Protein AF-0000000078282974 (afdb_homodimer)

Sequence (682 aa):
MKVGLIGCGGMGTTHNLSLKALSSKMDVEVTALADCRPEFLEKAAEQWPNARLYKRGMELLEAETLDSVHICLPSYLHTEHAVAAMDRGINVFVEKPVCLKEEEAQKLLDAKTRNKVQVMVGQVVRSFDEYRYLKDCYDTGRYGELKSITMQRVSGDAAWGFEDWFHKEDKSGSVVLDLHVHDLDFLRYMLGEPDSFDVRATAFETGMINQIFTTYEFGKVFAVTEGIWDISSALPFEASFHACFEEASIVFRGREEKPLAVYKNDGTIEYPQLEREYNVKDDSAGINVSNLGPYYTEIKYFIECLRDGREVEVAPLEEGIKSVRQGIEEWRRAKEYVKRKMKVGLIGCGGMGTTHNLSLKALSSKMDVEVTALADCRPEFLEKAAEQWPNARLYKRGMELLEAETLDSVHICLPSYLHTEHAVAAMDRGINVFVEKPVCLKEEEAQKLLDAKTRNKVQVMVGQVVRSFDEYRYLKDCYDTGRYGELKSITMQRVSGDAAWGFEDWFHKEDKSGSVVLDLHVHDLDFLRYMLGEPDSFDVRATAFETGMINQIFTTYEFGKVFAVTEGIWDISSALPFEASFHACFEEASIVFRGREEKPLAVYKNDGTIEYPQLEREYNVKDDSAGINVSNLGPYYTEIKYFIECLRDGREVEVAPLEEGIKSVRQGIEEWRRAKEYVKRK

Nearest PDB structures (foldseek):
  3ezy-assembly1_B  TM=8.321E-01  e=3.748E-23  Thermotoga maritima
  2glx-assembly6_F  TM=8.391E-01  e=1.193E-22  Ensifer adhaerens
  5uib-assembly1_A  TM=8.189E-01  e=5.006E-23  Rhizobium rhizogenes K84
  5yaq-assembly1_D  TM=8.567E-01  e=9.040E-22  Paracoccus laeviglucosivorans
  4koa-assembly1_A-2  TM=8.274E-01  e=9.040E-22  Sinorhizobium meliloti 1021

pLDDT: mean 95.14, std 7.34, range [58.19, 98.94]

InterPro domains:
  IPR000683 Gfo/Idh/MocA-like oxidoreductase, N-terminal [PF01408] (1-122)
  IPR036291 NAD(P)-binding domain superfamily [SSF51735] (2-151)
  IPR051450 Gfo/Idh/MocA Oxidoreductases [PTHR43377] (1-325)
  IPR055170 GFO/IDH/MocA-like oxidoreductase domain [PF22725] (131-226)

Solvent-accessible surface area (backbone atoms only — not comparable to full-atom values): 34611 Å² total; per-residue (Å²): 83,39,29,32,39,25,28,33,50,42,64,14,37,51,52,51,54,31,50,55,61,42,34,76,77,39,77,45,43,60,47,31,40,13,19,78,48,59,72,38,34,54,58,57,36,69,81,29,82,82,33,48,80,32,57,39,50,68,58,45,59,71,72,53,89,48,57,26,36,38,42,37,56,63,38,67,50,35,44,66,54,50,37,55,34,23,73,70,58,21,23,36,40,32,39,61,37,54,45,83,46,71,72,45,43,52,51,45,52,50,33,41,64,74,44,72,45,56,42,36,34,50,59,48,60,72,38,28,64,70,49,41,49,51,44,50,35,58,76,68,39,72,39,46,59,68,47,35,35,39,37,39,39,41,28,20,34,70,80,79,40,75,92,46,39,46,81,34,49,90,37,32,43,29,34,41,38,61,53,30,36,56,59,54,36,48,47,36,73,68,68,42,76,65,78,44,71,49,68,48,41,47,54,44,95,88,60,49,49,22,29,42,37,38,42,35,32,41,86,64,23,40,38,37,39,37,19,31,37,35,75,11,52,58,42,66,72,40,46,36,34,44,35,37,33,71,44,27,31,43,38,37,37,63,81,47,94,76,30,48,38,34,28,24,47,87,43,49,77,42,66,76,83,72,83,68,91,44,86,45,78,48,68,83,38,74,50,103,48,60,58,47,24,27,55,34,50,48,51,49,50,52,52,49,22,62,74,68,70,45,76,65,76,80,42,19,49,70,58,44,43,51,38,43,54,53,34,49,54,51,44,53,50,25,53,53,48,47,70,73,86,81,39,28,33,39,24,26,32,49,44,63,15,37,51,50,50,54,32,50,55,59,42,34,77,79,40,76,46,43,60,47,32,40,14,21,78,50,60,72,36,36,53,58,57,36,69,82,29,84,80,32,46,80,32,58,37,51,68,57,44,60,72,73,53,90,46,58,27,36,37,41,38,57,63,38,67,51,35,43,65,53,51,36,57,34,23,74,70,58,21,22,36,38,33,39,61,38,53,44,84,44,72,70,46,42,52,52,45,53,52,34,39,64,76,44,71,47,55,43,35,33,49,57,48,63,72,38,28,63,70,49,42,50,51,45,49,37,60,76,69,39,73,39,47,59,66,48,37,33,38,38,39,38,41,28,20,35,71,80,78,41,74,90,46,40,46,80,33,47,90,37,31,42,28,32,41,40,60,52,31,35,55,59,54,36,48,46,34,74,68,67,41,75,65,78,45,72,50,69,47,42,45,54,44,96,87,62,49,49,24,31,41,36,39,42,36,32,41,87,64,23,40,35,38,38,37,18,31,37,35,75,12,52,58,40,65,70,41,46,37,34,45,36,36,32,72,44,28,32,43,38,36,38,63,81,46,92,74,29,49,37,34,30,24,47,86,43,49,76,42,65,75,83,71,84,68,93,42,86,46,79,48,67,84,39,74,51,103,47,57,60,46,24,26,54,34,47,48,51,49,50,52,52,49,23,63,75,69,71,44,77,64,76,83,43,19,49,70,57,43,43,54,37,43,54,52,35,50,53,52,44,51,51,25,52,53,48,47,70,74,86

Secondary structure (DSSP, 8-state):
-EEEEE--SHHHHHHHHHHHHHHTTSS-EEEEEE-SSHHHHHHHHTT-TT-EEESSHHHHHHH---SEEEE-S-GGGHHHHHHHHHHTT-EEEEESSS-SSHHHHHHHHHHHHHHT--EEEE-GGGG-HHHHHHHHHHHHTTTS-EEEEEEEEEE---TTSGGGGGG-HHHH-HHIIIIIHHHHHHHHHHH-S-SEEEEEEEE-TTS-EEEEEEEEEETTEEEEEEEEE-S-TTSPPEEEEEEEESSEEEEEETTSSS-EEEEETTS-EE------S---B--TT-SS--BSHHHHHHHHHHHHHHHHT----SSBHHHHHHHHHHHHHHHHHHHHHHHH-/-EEEEE--SHHHHHHHHHHHHHHTTSS-EEEEEE-SSHHHHHHHHTT-TT-EEESSHHHHHHH---SEEEE-S-GGGHHHHHHHHHHTT-EEEEESSS-SSHHHHHHHHHHHHHHT--EEEE-GGGG-HHHHHHHHHHHHTTTS-EEEEEEEEEE---TTSGGGGGG-HHHH-HHIIIIIHHHHHHHHHHH-S-SEEEEEEEE-TTS-EEEEEEEEEETTEEEEEEEEE-S-TTSPPEEEEEEEESSEEEEEETTSSS-EEEEETTS-EE------S---B--TT-SS--BSHHHHHHHHHHHHHHHHT----SSBHHHHHHHHHHHHHHHHHHHHHHHH-

Organism: NCBI:txid1796616

Radius of gyration: 28.91 Å; Cα contacts (8 Å, |Δi|>4): 1497; chains: 2; bounding box: 47×92×65 Å

Structure (mmCIF, N/CA/C/O backbone):
data_AF-0000000078282974-model_v1
#
loop_
_entity.id
_entity.type
_entity.pdbx_description
1 polymer Oxidoreductase
#
loop_
_atom_site.group_PDB
_atom_site.id
_atom_site.type_symbol
_atom_site.label_atom_id
_atom_site.label_alt_id
_atom_site.label_comp_id
_atom_site.label_asym_id
_atom_site.label_entity_id
_atom_site.label_seq_id
_atom_site.pdbx_PDB_ins_code
_atom_site.Cartn_x
_atom_site.Cartn_y
_atom_site.Cartn_z
_atom_site.occupancy
_atom_site.B_iso_or_equiv
_atom_site.auth_seq_id
_atom_site.auth_comp_id
_atom_site.auth_asym_id
_atom_site.auth_atom_id
_atom_site.pdbx_PDB_model_num
ATOM 1 N N . MET A 1 1 ? 5.711 -33.938 -28.156 1 97.38 1 MET A N 1
ATOM 2 C CA . MET A 1 1 ? 5.309 -34.125 -26.766 1 97.38 1 MET A CA 1
ATOM 3 C C . MET A 1 1 ? 3.791 -34.156 -26.641 1 97.38 1 MET A C 1
ATOM 5 O O . MET A 1 1 ? 3.109 -33.25 -27.125 1 97.38 1 MET A O 1
ATOM 9 N N . LYS A 1 2 ? 3.291 -35.188 -26.078 1 98.5 2 LYS A N 1
ATOM 10 C CA . LYS A 1 2 ? 1.855 -35.344 -25.859 1 98.5 2 LYS A CA 1
ATOM 11 C C . LYS A 1 2 ? 1.451 -34.812 -24.484 1 98.5 2 LYS A C 1
ATOM 13 O O . LYS A 1 2 ? 1.937 -35.281 -23.469 1 98.5 2 LYS A O 1
ATOM 18 N N . VAL A 1 3 ? 0.55 -33.844 -24.516 1 98.75 3 VAL A N 1
ATOM 19 C CA . VAL A 1 3 ? 0.163 -33.188 -23.281 1 98.75 3 VAL A CA 1
ATOM 20 C C . VAL A 1 3 ? -1.314 -33.438 -22.984 1 98.75 3 VAL A C 1
ATOM 22 O O . VAL A 1 3 ? -2.145 -33.406 -23.891 1 98.75 3 VAL A O 1
ATOM 25 N N . GLY A 1 4 ? -1.625 -33.781 -21.75 1 98.88 4 GLY A N 1
ATOM 26 C CA . GLY A 1 4 ? -2.992 -33.719 -21.266 1 98.88 4 GLY A CA 1
ATOM 27 C C . GLY A 1 4 ? -3.309 -32.438 -20.516 1 98.88 4 GLY A C 1
ATOM 28 O O . GLY A 1 4 ? -2.457 -31.922 -19.797 1 98.88 4 GLY A O 1
ATOM 29 N N . LEU A 1 5 ? -4.516 -31.969 -20.672 1 98.88 5 LEU A N 1
ATOM 30 C CA . LEU A 1 5 ? -4.996 -30.812 -19.938 1 98.88 5 LEU A CA 1
ATOM 31 C C . LEU A 1 5 ? -6.234 -31.156 -19.109 1 98.88 5 LEU A C 1
ATOM 33 O O . LEU A 1 5 ? -7.27 -31.531 -19.672 1 98.88 5 LEU A O 1
ATOM 37 N N . ILE A 1 6 ? -6.066 -31.062 -17.797 1 98.88 6 ILE A N 1
ATOM 38 C CA . ILE A 1 6 ? -7.16 -31.359 -16.891 1 98.88 6 ILE A CA 1
ATOM 39 C C . ILE A 1 6 ? -7.688 -30.078 -16.266 1 98.88 6 ILE A C 1
ATOM 41 O O . ILE A 1 6 ? -6.973 -29.391 -15.523 1 98.88 6 ILE A O 1
ATOM 45 N N . GLY A 1 7 ? -9 -29.797 -16.406 1 98.12 7 GLY A N 1
ATOM 46 C CA . GLY A 1 7 ? -9.578 -28.5 -16.078 1 98.12 7 GLY A CA 1
ATOM 47 C C . GLY A 1 7 ? -9.492 -27.5 -17.203 1 98.12 7 GLY A C 1
ATOM 48 O O . GLY A 1 7 ? -8.398 -27.062 -17.578 1 98.12 7 GLY A O 1
ATOM 49 N N . CYS A 1 8 ? -10.641 -27.172 -17.766 1 96.69 8 CYS A N 1
ATOM 50 C CA . CYS A 1 8 ? -10.664 -26.281 -18.938 1 96.69 8 CYS A CA 1
ATOM 51 C C . CYS A 1 8 ? -11.352 -24.969 -18.609 1 96.69 8 CYS A C 1
ATOM 53 O O . CYS A 1 8 ? -11.812 -24.266 -19.516 1 96.69 8 CYS A O 1
ATOM 55 N N . GLY A 1 9 ? -11.477 -24.703 -17.328 1 92.94 9 GLY A N 1
ATOM 56 C CA . GLY A 1 9 ? -12.07 -23.438 -16.906 1 92.94 9 GLY A CA 1
ATOM 57 C C . GLY A 1 9 ? -11.148 -22.25 -17.094 1 92.94 9 GLY A C 1
ATOM 58 O O . GLY A 1 9 ? -10.484 -22.125 -18.125 1 92.94 9 GLY A O 1
ATOM 59 N N . GLY A 1 10 ? -11.156 -21.266 -16.125 1 88.5 10 GLY A N 1
ATOM 60 C CA . GLY A 1 10 ? -10.375 -20.047 -16.234 1 88.5 10 GLY A CA 1
ATOM 61 C C . GLY A 1 10 ? -8.898 -20.297 -16.5 1 88.5 10 GLY A C 1
ATOM 62 O O . GLY A 1 10 ? -8.414 -20.016 -17.594 1 88.5 10 GLY A O 1
ATOM 63 N N . MET A 1 11 ? -8.25 -20.906 -15.531 1 92.69 11 MET A N 1
ATOM 64 C CA . MET A 1 11 ? -6.828 -21.172 -15.695 1 92.69 11 MET A CA 1
ATOM 65 C C . MET A 1 11 ? -6.594 -22.203 -16.797 1 92.69 11 MET A C 1
ATOM 67 O O . MET A 1 11 ? -5.586 -22.156 -17.5 1 92.69 11 MET A O 1
ATOM 71 N N . GLY A 1 12 ? -7.543 -23.109 -16.922 1 96.06 12 GLY A N 1
ATOM 72 C CA . GLY A 1 12 ? -7.453 -24.078 -18 1 96.06 12 GLY A CA 1
ATOM 73 C C . GLY A 1 12 ? -7.426 -23.438 -19.375 1 96.06 12 GLY A C 1
ATOM 74 O O . GLY A 1 12 ? -6.684 -23.875 -20.266 1 96.06 12 GLY A O 1
ATOM 75 N N . THR A 1 13 ? -8.242 -22.453 -19.547 1 94.25 13 THR A N 1
ATOM 76 C CA . THR A 1 13 ? -8.273 -21.719 -20.812 1 94.25 13 THR A CA 1
ATOM 77 C C . THR A 1 13 ? -6.934 -21.031 -21.062 1 94.25 13 THR A C 1
ATOM 79 O O . THR A 1 13 ? -6.422 -21.078 -22.188 1 94.25 13 THR A O 1
ATOM 82 N N . THR A 1 14 ? -6.387 -20.484 -20.016 1 94.19 14 THR A N 1
ATOM 83 C CA . THR A 1 14 ? -5.09 -19.828 -20.125 1 94.19 14 THR A CA 1
ATOM 84 C C . THR A 1 14 ? -4.008 -20.812 -20.547 1 94.19 14 THR A C 1
ATOM 86 O O . THR A 1 14 ? -3.217 -20.531 -21.453 1 94.19 14 THR A O 1
ATOM 89 N N . HIS A 1 15 ? -3.982 -21.953 -19.953 1 97.38 15 HIS A N 1
ATOM 90 C CA . HIS A 1 15 ? -3.029 -23 -20.312 1 97.38 15 HIS A CA 1
ATOM 91 C C . HIS A 1 15 ? -3.258 -23.484 -21.734 1 97.38 15 HIS A C 1
ATOM 93 O O . HIS A 1 15 ? -2.305 -23.625 -22.5 1 97.38 15 HIS A O 1
ATOM 99 N N . ASN A 1 16 ? -4.516 -23.641 -22.094 1 96.94 16 ASN A N 1
ATOM 100 C CA . ASN A 1 16 ? -4.891 -24.156 -23.406 1 96.94 16 ASN A CA 1
ATOM 101 C C . ASN A 1 16 ? -4.406 -23.234 -24.531 1 96.94 16 ASN A C 1
ATOM 103 O O . ASN A 1 16 ? -3.793 -23.688 -25.484 1 96.94 16 ASN A O 1
ATOM 107 N N . LEU A 1 17 ? -4.637 -21.969 -24.344 1 94.56 17 LEU A N 1
ATOM 108 C CA . LEU A 1 17 ? -4.25 -20.984 -25.344 1 94.56 17 LEU A CA 1
ATOM 109 C C . LEU A 1 17 ? -2.73 -20.875 -25.438 1 94.56 17 LEU A C 1
ATOM 111 O O . LEU A 1 17 ? -2.182 -20.719 -26.531 1 94.56 17 LEU A O 1
ATOM 115 N N . SER A 1 18 ? -2.074 -20.938 -24.312 1 96 18 SER A N 1
ATOM 116 C C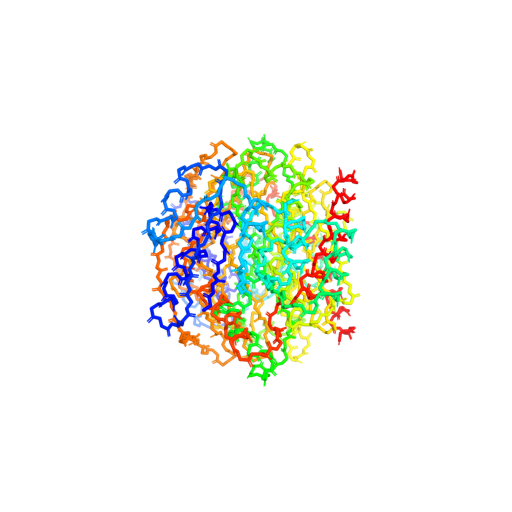A . SER A 1 18 ? -0.617 -20.891 -24.297 1 96 18 SER A CA 1
ATOM 117 C C . SER A 1 18 ? -0.014 -22.094 -25 1 96 18 SER A C 1
ATOM 119 O O . SER A 1 18 ? 0.923 -21.969 -25.781 1 96 18 SER A O 1
ATOM 121 N N . LEU A 1 19 ? -0.542 -23.266 -24.734 1 97.44 19 LEU A N 1
ATOM 122 C CA . LEU A 1 19 ? -0.076 -24.484 -25.375 1 97.44 19 LEU A CA 1
ATOM 123 C C . LEU A 1 19 ? -0.296 -24.438 -26.875 1 97.44 19 LEU A C 1
ATOM 125 O O . LEU A 1 19 ? 0.56 -24.891 -27.656 1 97.44 19 LEU A O 1
ATOM 129 N N . LYS A 1 20 ? -1.44 -23.891 -27.281 1 96.31 20 LYS A N 1
ATOM 130 C CA . LYS A 1 20 ? -1.716 -23.75 -28.703 1 96.31 20 LYS A CA 1
ATOM 131 C C . LYS A 1 20 ? -0.693 -22.844 -29.375 1 96.31 20 LYS A C 1
ATOM 133 O O . LYS A 1 20 ? -0.17 -23.172 -30.453 1 96.31 20 LYS A O 1
ATOM 138 N N . ALA A 1 21 ? -0.462 -21.75 -28.703 1 94.75 21 ALA A N 1
ATOM 139 C CA . ALA A 1 21 ? 0.543 -20.828 -29.25 1 94.75 21 ALA A CA 1
ATOM 140 C C . ALA A 1 21 ? 1.905 -21.516 -29.344 1 94.75 21 ALA A C 1
ATOM 142 O O . ALA A 1 21 ? 2.617 -21.344 -30.344 1 94.75 21 ALA A O 1
ATOM 143 N N . LEU A 1 22 ? 2.27 -22.281 -28.375 1 96.75 22 LEU A N 1
ATOM 144 C CA . LEU A 1 22 ? 3.562 -22.953 -28.328 1 96.75 22 LEU A CA 1
ATOM 145 C C . LEU A 1 22 ? 3.641 -24.062 -29.359 1 96.75 22 LEU A C 1
ATOM 147 O O . LEU A 1 22 ? 4.719 -24.359 -29.891 1 96.75 22 LEU A O 1
ATOM 151 N N . SER A 1 23 ? 2.531 -24.672 -29.688 1 96.88 23 SER A N 1
ATOM 152 C CA . SER A 1 23 ? 2.49 -25.797 -30.625 1 96.88 23 SER A CA 1
ATOM 153 C C . SER A 1 23 ? 2.904 -25.359 -32.031 1 96.88 23 SER A C 1
ATOM 155 O O . SER A 1 23 ? 3.297 -26.203 -32.844 1 96.88 23 SER A O 1
ATOM 157 N N . SER A 1 24 ? 2.822 -24.094 -32.25 1 95.06 24 SER A N 1
ATOM 158 C CA . SER A 1 24 ? 3.242 -23.578 -33.531 1 95.06 24 SER A CA 1
ATOM 159 C C . SER A 1 24 ? 4.758 -23.438 -33.625 1 95.06 24 SER A C 1
ATOM 161 O O . SER A 1 24 ? 5.32 -23.312 -34.719 1 95.06 24 SER A O 1
ATOM 163 N N . LYS A 1 25 ? 5.344 -23.531 -32.5 1 94.56 25 LYS A N 1
ATOM 164 C CA . LYS A 1 25 ? 6.777 -23.25 -32.469 1 94.56 25 LYS A CA 1
ATOM 165 C C . LYS A 1 25 ? 7.559 -24.438 -31.922 1 94.56 25 LYS A C 1
ATOM 167 O O . LYS A 1 25 ? 8.773 -24.516 -32.094 1 94.56 25 LYS A O 1
ATOM 172 N N . MET A 1 26 ? 6.84 -25.25 -31.219 1 95.94 26 MET A N 1
ATOM 173 C CA . MET A 1 26 ? 7.453 -26.422 -30.594 1 95.94 26 MET A CA 1
ATOM 174 C C . MET A 1 26 ? 6.648 -27.688 -30.875 1 95.94 26 MET A C 1
ATOM 176 O O . MET A 1 26 ? 5.469 -27.609 -31.234 1 95.94 26 MET A O 1
ATOM 180 N N . ASP A 1 27 ? 7.316 -28.75 -30.766 1 96.31 27 ASP A N 1
ATOM 181 C CA . ASP A 1 27 ? 6.645 -30.031 -30.953 1 96.31 27 ASP A CA 1
ATOM 182 C C . ASP A 1 27 ? 5.852 -30.438 -29.703 1 96.31 27 ASP A C 1
ATOM 184 O O . ASP A 1 27 ? 6.289 -31.297 -28.938 1 96.31 27 ASP A O 1
ATOM 188 N N . VAL A 1 28 ? 4.797 -29.812 -29.516 1 97.62 28 VAL A N 1
ATOM 189 C CA . VAL A 1 28 ? 3.898 -30.062 -28.391 1 97.62 28 VAL A CA 1
ATOM 190 C C . VAL A 1 28 ? 2.455 -30.109 -28.891 1 97.62 28 VAL A C 1
ATOM 192 O O . VAL A 1 28 ? 2.072 -29.344 -29.766 1 97.62 28 VAL A O 1
ATOM 195 N N . GLU A 1 29 ? 1.701 -31 -28.406 1 97.94 29 GLU A N 1
ATOM 196 C CA . GLU A 1 29 ? 0.302 -31.141 -28.781 1 97.94 29 GLU A CA 1
ATOM 197 C C . GLU A 1 29 ? -0.551 -31.594 -27.609 1 97.94 29 GLU A C 1
ATOM 199 O O . GLU A 1 29 ? -0.162 -32.5 -26.859 1 97.94 29 GLU A O 1
ATOM 204 N N . VAL A 1 30 ? -1.669 -30.969 -27.469 1 98.75 30 VAL A N 1
ATOM 205 C CA . VAL A 1 30 ? -2.639 -31.453 -26.484 1 98.75 30 VAL A CA 1
ATOM 206 C C . VAL A 1 30 ? -3.455 -32.594 -27.094 1 98.75 30 VAL A C 1
ATOM 208 O O . VAL A 1 30 ? -4.227 -32.375 -28.047 1 98.75 30 VAL A O 1
ATOM 211 N N . THR A 1 31 ? -3.316 -33.75 -26.547 1 98.69 31 THR A N 1
ATOM 212 C CA . THR A 1 31 ? -3.953 -34.906 -27.172 1 98.69 31 THR A CA 1
ATOM 213 C C . THR A 1 31 ? -5.125 -35.406 -26.328 1 98.69 31 THR A C 1
ATOM 215 O O . THR A 1 31 ? -5.887 -36.281 -26.75 1 98.69 31 THR A O 1
ATOM 218 N N . ALA A 1 32 ? -5.254 -34.875 -25.141 1 98.88 32 ALA A N 1
ATOM 219 C CA . ALA A 1 32 ? -6.34 -35.25 -24.25 1 98.88 32 ALA A CA 1
ATOM 220 C C . ALA A 1 32 ? -6.785 -34.062 -23.391 1 98.88 32 ALA A C 1
ATOM 222 O O . ALA A 1 32 ? -5.957 -33.312 -22.906 1 98.88 32 ALA A O 1
ATOM 223 N N . LEU A 1 33 ? -8.086 -33.906 -23.266 1 98.81 33 LEU A N 1
ATOM 224 C CA . LEU A 1 33 ? -8.703 -32.844 -22.469 1 98.81 33 LEU A CA 1
ATOM 225 C C . LEU A 1 33 ? -9.734 -33.438 -21.5 1 98.81 33 LEU A C 1
ATOM 227 O O . LEU A 1 33 ? -10.445 -34.375 -21.844 1 98.81 33 LEU A O 1
ATOM 231 N N . ALA A 1 34 ? -9.797 -32.844 -20.297 1 98.81 34 ALA A N 1
ATOM 232 C CA . ALA A 1 34 ? -10.812 -33.281 -19.344 1 98.81 34 ALA A CA 1
ATOM 233 C C . ALA A 1 34 ? -11.438 -32.094 -18.609 1 98.81 34 ALA A C 1
ATOM 235 O O . ALA A 1 34 ? -10.727 -31.188 -18.156 1 98.81 34 ALA A O 1
ATOM 236 N N . ASP A 1 35 ? -12.664 -32.031 -18.547 1 98.19 35 ASP A N 1
ATOM 237 C CA . ASP A 1 35 ? -13.461 -31.125 -17.734 1 98.19 35 ASP A CA 1
ATOM 238 C C . ASP A 1 35 ? -14.859 -31.688 -17.484 1 98.19 35 ASP A C 1
ATOM 240 O O . ASP A 1 35 ? -15.469 -32.25 -18.391 1 98.19 35 ASP A O 1
ATOM 244 N N . CYS A 1 36 ? -15.336 -31.422 -16.266 1 96.44 36 CYS A N 1
ATOM 245 C CA . CYS A 1 36 ? -16.656 -31.953 -15.938 1 96.44 36 CYS A CA 1
ATOM 246 C C . CYS A 1 36 ? -17.75 -31.094 -16.547 1 96.44 36 CYS A C 1
ATOM 248 O O . CYS A 1 36 ? -18.906 -31.531 -16.641 1 96.44 36 CYS A O 1
ATOM 250 N N . ARG A 1 37 ? -17.5 -29.953 -17 1 95.62 37 ARG A N 1
ATOM 251 C CA . ARG A 1 37 ? -18.438 -29.062 -17.656 1 95.62 37 ARG A CA 1
ATOM 252 C C . ARG A 1 37 ? -18.281 -29.109 -19.172 1 95.62 37 ARG A C 1
ATOM 254 O O . ARG A 1 37 ? -17.297 -28.609 -19.719 1 95.62 37 ARG A O 1
ATOM 261 N N . PRO A 1 38 ? -19.188 -29.578 -19.781 1 96.38 38 PRO A N 1
ATOM 262 C CA . PRO A 1 38 ? -19.062 -29.828 -21.219 1 96.38 38 PRO A CA 1
ATOM 263 C C . PRO A 1 38 ? -18.781 -28.547 -22.016 1 96.38 38 PRO A C 1
ATOM 265 O O . PRO A 1 38 ? -18.062 -28.578 -23.016 1 96.38 38 PRO A O 1
ATOM 268 N N . GLU A 1 39 ? -19.375 -27.531 -21.656 1 95.31 39 GLU A N 1
ATOM 269 C CA . GLU A 1 39 ? -19.188 -26.266 -22.375 1 95.31 39 GLU A CA 1
ATOM 270 C C . GLU A 1 39 ? -17.719 -25.859 -22.406 1 95.31 39 GLU A C 1
ATOM 272 O O . GLU A 1 39 ? -17.219 -25.406 -23.438 1 95.31 39 GLU A O 1
ATOM 277 N N . PHE A 1 40 ? -17.062 -26.031 -21.297 1 95.25 40 PHE A N 1
ATOM 278 C CA . PHE A 1 40 ? -15.648 -25.672 -21.219 1 95.25 40 PHE A CA 1
ATOM 279 C C . PHE A 1 40 ? -14.789 -26.688 -21.953 1 95.25 40 PHE A C 1
ATOM 281 O O . PHE A 1 40 ? -13.812 -26.312 -22.609 1 95.25 40 PHE A O 1
ATOM 288 N N . LEU A 1 41 ? -15.188 -27.906 -21.844 1 97.38 41 LEU A N 1
ATOM 289 C CA . LEU A 1 41 ? -14.469 -28.984 -22.531 1 97.38 41 LEU A CA 1
ATOM 290 C C . LEU A 1 41 ? -14.523 -28.797 -24.031 1 97.38 41 LEU A C 1
ATOM 292 O O . LEU A 1 41 ? -13.492 -28.875 -24.703 1 97.38 41 LEU A O 1
ATOM 296 N N . GLU A 1 42 ? -15.68 -28.531 -24.547 1 96.75 42 GLU A N 1
ATOM 297 C CA . GLU A 1 42 ? -15.883 -28.359 -25.984 1 96.75 42 GLU A CA 1
ATOM 298 C C . GLU A 1 42 ? -15.141 -27.141 -26.5 1 96.75 42 GLU A C 1
ATOM 300 O O . GLU A 1 42 ? -14.531 -27.188 -27.578 1 96.75 42 GLU A O 1
ATOM 305 N N . LYS A 1 43 ? -15.227 -26.109 -25.75 1 95.94 43 LYS A N 1
ATOM 306 C CA . LYS A 1 43 ? -14.508 -24.891 -26.141 1 95.94 43 LYS A CA 1
ATOM 307 C C . LYS A 1 43 ? -13.008 -25.156 -26.219 1 95.94 43 LYS A C 1
ATOM 309 O O . LYS A 1 43 ? -12.352 -24.703 -27.172 1 95.94 43 LYS A O 1
ATOM 314 N N . ALA A 1 44 ? -12.477 -25.812 -25.219 1 97.25 44 ALA A N 1
ATOM 315 C CA . ALA A 1 44 ? -11.047 -26.125 -25.219 1 97.25 44 ALA A CA 1
ATOM 316 C C . ALA A 1 44 ? -10.68 -27.016 -26.406 1 97.25 44 ALA A C 1
ATOM 318 O O . ALA A 1 44 ? -9.617 -26.844 -27 1 97.25 44 ALA A O 1
ATOM 319 N N . ALA A 1 45 ? -11.531 -27.859 -26.766 1 97.69 45 ALA A N 1
ATOM 320 C CA . ALA A 1 45 ? -11.281 -28.844 -27.797 1 97.69 45 ALA A CA 1
ATOM 321 C C . ALA A 1 45 ? -11.211 -28.188 -29.188 1 97.69 45 ALA A C 1
ATOM 323 O O . ALA A 1 45 ? -10.648 -28.766 -30.125 1 97.69 45 ALA A O 1
ATOM 324 N N . GLU A 1 46 ? -11.773 -27.062 -29.312 1 96.81 46 GLU A N 1
ATOM 325 C CA . GLU A 1 46 ? -11.734 -26.344 -30.578 1 96.81 46 GLU A CA 1
ATOM 326 C C . GLU A 1 46 ? -10.305 -26.125 -31.047 1 96.81 46 GLU A C 1
ATOM 328 O O . GLU A 1 46 ? -10.031 -26.094 -32.25 1 96.81 46 GLU A O 1
ATOM 333 N N . GLN A 1 47 ? -9.422 -26.031 -30.109 1 95.06 47 GLN A N 1
ATOM 334 C CA . GLN A 1 47 ? -8.023 -25.781 -30.422 1 95.06 47 GLN A CA 1
ATOM 335 C C . GLN A 1 47 ? -7.316 -27.062 -30.859 1 95.06 47 GLN A C 1
ATOM 337 O O . GLN A 1 47 ? -6.234 -27.016 -31.453 1 95.06 47 GLN A O 1
ATOM 342 N N . TRP A 1 48 ? -7.961 -28.188 -30.453 1 97.94 48 TRP A N 1
ATOM 343 C CA . TRP A 1 48 ? -7.309 -29.484 -30.641 1 97.94 48 TRP A CA 1
ATOM 344 C C . TRP A 1 48 ? -8.281 -30.516 -31.188 1 97.94 48 TRP A C 1
ATOM 346 O O . TRP A 1 48 ? -8.711 -31.422 -30.469 1 97.94 48 TRP A O 1
ATOM 356 N N . PRO A 1 49 ? -8.5 -30.531 -32.438 1 95.56 49 PRO A N 1
ATOM 357 C CA . PRO A 1 49 ? -9.547 -31.359 -33.031 1 95.56 49 PRO A CA 1
ATOM 358 C C . PRO A 1 49 ? -9.297 -32.875 -32.844 1 95.56 49 PRO A C 1
ATOM 360 O O . PRO A 1 49 ? -10.242 -33.656 -32.875 1 95.56 49 PRO A O 1
ATOM 363 N N . ASN A 1 50 ? -8.125 -33.281 -32.688 1 96.69 50 ASN A N 1
ATOM 364 C CA . ASN A 1 50 ? -7.812 -34.719 -32.562 1 96.69 50 ASN A CA 1
ATOM 365 C C . ASN A 1 50 ? -7.688 -35.125 -31.094 1 96.69 50 ASN A C 1
ATOM 367 O O . ASN A 1 50 ? -7.402 -36.281 -30.812 1 96.69 50 ASN A O 1
ATOM 371 N N . ALA A 1 51 ? -7.875 -34.25 -30.188 1 98.56 51 ALA A N 1
ATOM 372 C CA . ALA A 1 51 ? -7.734 -34.562 -28.766 1 98.56 51 ALA A CA 1
ATOM 373 C C . ALA A 1 51 ? -8.883 -35.438 -28.297 1 98.56 51 ALA A C 1
ATOM 375 O O . ALA A 1 51 ? -10.039 -35.219 -28.688 1 98.56 51 ALA A O 1
ATOM 376 N N . ARG A 1 52 ? -8.586 -36.406 -27.5 1 98.69 52 ARG A N 1
ATOM 377 C CA . ARG A 1 52 ? -9.625 -37.188 -26.828 1 98.69 52 ARG A CA 1
ATOM 378 C C . ARG A 1 52 ? -10.211 -36.406 -25.656 1 98.69 52 ARG A C 1
ATOM 380 O O . ARG A 1 52 ? -9.484 -35.719 -24.922 1 98.69 52 ARG A O 1
ATOM 387 N N . LEU A 1 53 ? -11.523 -36.562 -25.5 1 98.56 53 LEU A N 1
ATOM 388 C CA . LEU A 1 53 ? -12.234 -35.781 -24.5 1 98.56 53 LEU A CA 1
ATOM 389 C C . LEU A 1 53 ? -12.711 -36.656 -23.359 1 98.56 53 LEU A C 1
ATOM 391 O O . LEU A 1 53 ? -13.195 -37.781 -23.594 1 98.56 53 LEU A O 1
ATOM 395 N N . TYR A 1 54 ? -12.492 -36.219 -22.156 1 98.62 54 TYR A N 1
ATOM 396 C CA . TYR A 1 54 ? -12.906 -36.969 -20.953 1 98.62 54 TYR A CA 1
ATOM 397 C C . TYR A 1 54 ? -13.742 -36.062 -20.047 1 98.62 54 TYR A C 1
ATOM 399 O O . TYR A 1 54 ? -13.539 -34.875 -19.969 1 98.62 54 TYR A O 1
ATOM 407 N N . LYS A 1 55 ? -14.602 -36.625 -19.281 1 97.56 55 LYS A N 1
ATOM 408 C CA . LYS A 1 55 ? -15.422 -35.906 -18.312 1 97.56 55 LYS A CA 1
ATOM 409 C C . LYS A 1 55 ? -14.664 -35.688 -17 1 97.56 55 LYS A C 1
ATOM 411 O O . LYS A 1 55 ? -14.922 -34.75 -16.266 1 97.56 55 LYS A O 1
ATOM 416 N N . ARG A 1 56 ? -13.844 -36.656 -16.734 1 97.94 56 ARG A N 1
ATOM 417 C CA . ARG A 1 56 ? -13.078 -36.594 -15.484 1 97.94 56 ARG A CA 1
ATOM 418 C C . ARG A 1 56 ? -11.586 -36.688 -15.758 1 97.94 56 ARG A C 1
ATOM 420 O O . ARG A 1 56 ? -11.156 -37.438 -16.625 1 97.94 56 ARG A O 1
ATOM 427 N N . GLY A 1 57 ? -10.844 -35.906 -14.93 1 98.62 57 GLY A N 1
ATOM 428 C CA . GLY A 1 57 ? -9.391 -35.938 -15.055 1 98.62 57 GLY A CA 1
ATOM 429 C C . GLY A 1 57 ? -8.781 -37.281 -14.766 1 98.62 57 GLY A C 1
ATOM 430 O O . GLY A 1 57 ? -7.828 -37.688 -15.438 1 98.62 57 GLY A O 1
ATOM 431 N N . MET A 1 58 ? -9.352 -38 -13.82 1 98.69 58 MET A N 1
ATOM 432 C CA . MET A 1 58 ? -8.82 -39.312 -13.445 1 98.69 58 MET A CA 1
ATOM 433 C C . MET A 1 58 ? -8.969 -40.312 -14.594 1 98.69 58 MET A C 1
ATOM 435 O O . MET A 1 58 ? -8.102 -41.156 -14.805 1 98.69 58 MET A O 1
ATOM 439 N N . GLU A 1 59 ? -10.07 -40.156 -15.352 1 98.62 59 GLU A N 1
ATOM 440 C CA . GLU A 1 59 ? -10.281 -41 -16.516 1 98.62 59 GLU A CA 1
ATOM 441 C C . GLU A 1 59 ? -9.219 -40.75 -17.594 1 98.62 59 GLU A C 1
ATOM 443 O O . GLU A 1 59 ? -8.711 -41.688 -18.203 1 98.62 59 GLU A O 1
ATOM 448 N N . LEU A 1 60 ? -8.938 -39.5 -17.766 1 98.75 60 LEU A N 1
ATOM 449 C CA . LEU A 1 60 ? -7.902 -39.125 -18.719 1 98.75 60 LEU A CA 1
ATOM 450 C C . LEU A 1 60 ? -6.559 -39.719 -18.328 1 98.75 60 LEU A C 1
ATOM 452 O O . LEU A 1 60 ? -5.875 -40.312 -19.188 1 98.75 60 LEU A O 1
ATOM 456 N N . LEU A 1 61 ? -6.195 -39.688 -17.078 1 98.69 61 LEU A N 1
ATOM 457 C CA . LEU A 1 61 ? -4.914 -40.188 -16.594 1 98.69 61 LEU A CA 1
ATOM 458 C C . LEU A 1 61 ? -4.828 -41.688 -16.734 1 98.69 61 LEU A C 1
ATOM 460 O O . LEU A 1 61 ? -3.754 -42.25 -17.016 1 98.69 61 LEU A O 1
ATOM 464 N N . GLU A 1 62 ? -5.938 -42.375 -16.609 1 97.81 62 GLU A N 1
ATOM 465 C CA . GLU A 1 62 ? -5.977 -43.812 -16.688 1 97.81 62 GLU A CA 1
ATOM 466 C C . GLU A 1 62 ? -5.883 -44.281 -18.125 1 97.81 62 GLU A C 1
ATOM 468 O O . GLU A 1 62 ? -5.285 -45.344 -18.406 1 97.81 62 GLU A O 1
ATOM 473 N N . ALA A 1 63 ? -6.379 -43.531 -19.031 1 98.19 63 ALA A N 1
ATOM 474 C CA . ALA A 1 63 ? -6.574 -44 -20.406 1 98.19 63 ALA A CA 1
ATOM 475 C C . ALA A 1 63 ? -5.402 -43.594 -21.281 1 98.19 63 ALA A C 1
ATOM 477 O O . ALA A 1 63 ? -5.113 -44.25 -22.281 1 98.19 63 ALA A O 1
ATOM 478 N N . GLU A 1 64 ? -4.738 -42.562 -20.922 1 98.25 64 GLU A N 1
ATOM 479 C CA . GLU A 1 64 ? -3.83 -41.938 -21.891 1 98.25 64 GLU A CA 1
ATOM 480 C C . GLU A 1 64 ? -2.375 -42.219 -21.547 1 98.25 64 GLU A C 1
ATOM 482 O O . GLU A 1 64 ? -2.041 -42.438 -20.375 1 98.25 64 GLU A O 1
ATOM 487 N N . THR A 1 65 ? -1.527 -42.312 -22.531 1 98 65 THR A N 1
ATOM 488 C CA . THR A 1 65 ? -0.076 -42.25 -22.406 1 98 65 THR A CA 1
ATOM 489 C C . THR A 1 65 ? 0.432 -40.844 -22.781 1 98 65 THR A C 1
ATOM 491 O O . THR A 1 65 ? 0.34 -40.438 -23.953 1 98 65 THR A O 1
ATOM 494 N N . LEU A 1 66 ? 0.898 -40.125 -21.828 1 98.56 66 LEU A N 1
ATOM 495 C CA . LEU A 1 66 ? 1.237 -38.719 -22.016 1 98.56 66 LEU A CA 1
ATOM 496 C C . LEU A 1 66 ? 2.674 -38.438 -21.578 1 98.56 66 LEU A C 1
ATOM 498 O O . LEU A 1 66 ? 3.201 -39.125 -20.703 1 98.56 66 LEU A O 1
ATOM 502 N N . ASP A 1 67 ? 3.273 -37.469 -22.219 1 98.38 67 ASP A N 1
ATOM 503 C CA . ASP A 1 67 ? 4.562 -36.969 -21.75 1 98.38 67 ASP A CA 1
ATOM 504 C C . ASP A 1 67 ? 4.395 -36.062 -20.531 1 98.38 67 ASP A C 1
ATOM 506 O O . ASP A 1 67 ? 5.254 -36.031 -19.656 1 98.38 67 ASP A O 1
ATOM 510 N N . SER A 1 68 ? 3.363 -35.281 -20.5 1 98.75 68 SER A N 1
ATOM 511 C CA . SER A 1 68 ? 3.068 -34.406 -19.375 1 98.75 68 SER A CA 1
ATOM 512 C C . SER A 1 68 ? 1.573 -34.125 -19.266 1 98.75 68 SER A C 1
ATOM 514 O O . SER A 1 68 ? 0.818 -34.406 -20.203 1 98.75 68 SER A O 1
ATOM 516 N N . VAL A 1 69 ? 1.189 -33.625 -18.125 1 98.94 69 VAL A N 1
ATOM 517 C CA . VAL A 1 69 ? -0.193 -33.219 -17.906 1 98.94 69 VAL A CA 1
ATOM 518 C C . VAL A 1 69 ? -0.223 -31.875 -17.172 1 98.94 69 VAL A C 1
ATOM 520 O O . VAL A 1 69 ? 0.602 -31.625 -16.297 1 98.94 69 VAL A O 1
ATOM 523 N N . HIS A 1 70 ? -1.073 -30.984 -17.594 1 98.94 70 HIS A N 1
ATOM 524 C CA . HIS A 1 70 ? -1.367 -29.734 -16.891 1 98.94 70 HIS A CA 1
ATOM 525 C C . HIS A 1 70 ? -2.625 -29.875 -16.047 1 98.94 70 HIS A C 1
ATOM 527 O O . HIS A 1 70 ? -3.691 -30.234 -16.547 1 98.94 70 HIS A O 1
ATOM 533 N N . ILE A 1 71 ? -2.471 -29.656 -14.773 1 98.88 71 ILE A N 1
ATOM 534 C CA . ILE A 1 71 ? -3.58 -29.75 -13.836 1 98.88 71 ILE A CA 1
ATOM 535 C C . ILE A 1 71 ? -4.039 -28.344 -13.43 1 98.88 71 ILE A C 1
ATOM 537 O O . ILE A 1 71 ? -3.365 -27.672 -12.648 1 98.88 71 ILE A O 1
ATOM 541 N N . CYS A 1 72 ? -5.195 -27.891 -13.961 1 97.94 72 CYS A N 1
ATOM 542 C CA . CYS A 1 72 ? -5.793 -26.578 -13.734 1 97.94 72 CYS A CA 1
ATOM 543 C C . CYS A 1 72 ? -7.156 -26.719 -13.062 1 97.94 72 CYS A C 1
ATOM 545 O O . CYS A 1 72 ? -8.133 -26.109 -13.508 1 97.94 72 CYS A O 1
ATOM 547 N N . LEU A 1 73 ? -7.234 -27.516 -12.016 1 97.5 73 LEU A N 1
ATOM 548 C CA . LEU A 1 73 ? -8.453 -27.797 -11.266 1 97.5 73 LEU A CA 1
ATOM 549 C C . LEU A 1 73 ? -8.539 -26.906 -10.023 1 97.5 73 LEU A C 1
ATOM 551 O O . LEU A 1 73 ? -7.578 -26.219 -9.68 1 97.5 73 LEU A O 1
ATOM 555 N N . PRO A 1 74 ? -9.727 -26.906 -9.391 1 96.44 74 PRO A N 1
ATOM 556 C CA . PRO A 1 74 ? -9.75 -26.281 -8.062 1 96.44 74 PRO A CA 1
ATOM 557 C C . PRO A 1 74 ? -8.664 -26.812 -7.133 1 96.44 74 PRO A C 1
ATOM 559 O O . PRO A 1 74 ? -8.32 -28 -7.203 1 96.44 74 PRO A O 1
ATOM 562 N N . SER A 1 75 ? -8.219 -26.016 -6.246 1 97.12 75 SER A N 1
ATOM 563 C CA . SER A 1 75 ? -7.016 -26.281 -5.461 1 97.12 75 SER A CA 1
ATOM 564 C C . SER A 1 75 ? -7.133 -27.594 -4.688 1 97.12 75 SER A C 1
ATOM 566 O O . SER A 1 75 ? -6.16 -28.344 -4.578 1 97.12 75 SER A O 1
ATOM 568 N N . TYR A 1 76 ? -8.32 -27.875 -4.223 1 97.19 76 TYR A N 1
ATOM 569 C CA . TYR A 1 76 ? -8.508 -29.031 -3.361 1 97.19 76 TYR A CA 1
ATOM 570 C C . TYR A 1 76 ? -8.375 -30.328 -4.152 1 97.19 76 TYR A C 1
ATOM 572 O O . TYR A 1 76 ? -8.273 -31.406 -3.568 1 97.19 76 TYR A O 1
ATOM 580 N N . LEU A 1 77 ? -8.258 -30.25 -5.488 1 97.94 77 LEU A N 1
ATOM 581 C CA . LEU A 1 77 ? -8.172 -31.438 -6.34 1 97.94 77 LEU A CA 1
ATOM 582 C C . LEU A 1 77 ? -6.754 -31.641 -6.863 1 97.94 77 LEU A C 1
ATOM 584 O O . LEU A 1 77 ? -6.465 -32.625 -7.516 1 97.94 77 LEU A O 1
ATOM 588 N N . HIS A 1 78 ? -5.848 -30.734 -6.562 1 98.75 78 HIS A N 1
ATOM 589 C CA . HIS A 1 78 ? -4.504 -30.766 -7.125 1 98.75 78 HIS A CA 1
ATOM 590 C C . HIS A 1 78 ? -3.754 -32.031 -6.719 1 98.75 78 HIS A C 1
ATOM 592 O O . HIS A 1 78 ? -3.252 -32.75 -7.578 1 98.75 78 HIS A O 1
ATOM 598 N N . THR A 1 79 ? -3.783 -32.312 -5.457 1 98.75 79 THR A N 1
ATOM 599 C CA . THR A 1 79 ? -2.92 -33.344 -4.918 1 98.75 79 THR A CA 1
ATOM 600 C C . THR A 1 79 ? -3.303 -34.719 -5.484 1 98.75 79 THR A C 1
ATOM 602 O O . THR A 1 79 ? -2.449 -35.438 -5.992 1 98.75 79 THR A O 1
ATOM 605 N N . GLU A 1 80 ? -4.547 -34.969 -5.422 1 98.69 80 GLU A N 1
ATOM 606 C CA . GLU A 1 80 ? -5.012 -36.281 -5.875 1 98.69 80 GLU A CA 1
ATOM 607 C C . GLU A 1 80 ? -4.66 -36.531 -7.344 1 98.69 80 GLU A C 1
ATOM 609 O O . GLU A 1 80 ? -4.145 -37.594 -7.703 1 98.69 80 GLU A O 1
ATOM 614 N N . HIS A 1 81 ? -4.852 -35.562 -8.195 1 98.88 81 HIS A N 1
ATOM 615 C CA . HIS A 1 81 ? -4.594 -35.719 -9.625 1 98.88 81 HIS A CA 1
ATOM 616 C C . HIS A 1 81 ? -3.096 -35.719 -9.914 1 98.88 81 HIS A C 1
ATOM 618 O O . HIS A 1 81 ? -2.637 -36.5 -10.766 1 98.88 81 HIS A O 1
ATOM 624 N N . ALA A 1 82 ? -2.361 -34.875 -9.203 1 98.94 82 ALA A N 1
ATOM 625 C CA . ALA A 1 82 ? -0.917 -34.844 -9.422 1 98.94 82 ALA A CA 1
ATOM 626 C C . ALA A 1 82 ? -0.26 -36.156 -9.031 1 98.94 82 ALA A C 1
ATOM 628 O O . ALA A 1 82 ? 0.578 -36.688 -9.766 1 98.94 82 ALA A O 1
ATOM 629 N N . VAL A 1 83 ? -0.639 -36.656 -7.875 1 98.81 83 VAL A N 1
ATOM 630 C CA . VAL A 1 83 ? -0.08 -37.938 -7.41 1 98.81 83 VAL A CA 1
ATOM 631 C C . VAL A 1 83 ? -0.425 -39.031 -8.398 1 98.81 83 VAL A C 1
ATOM 633 O O . VAL A 1 83 ? 0.442 -39.812 -8.781 1 98.81 83 VAL A O 1
ATOM 636 N N . ALA A 1 84 ? -1.672 -39.094 -8.859 1 98.81 84 ALA A N 1
ATOM 637 C CA . ALA A 1 84 ? -2.104 -40.094 -9.828 1 98.81 84 ALA A CA 1
ATOM 638 C C . ALA A 1 84 ? -1.287 -40.031 -11.109 1 98.81 84 ALA A C 1
ATOM 640 O O . ALA A 1 84 ? -0.88 -41.031 -11.664 1 98.81 84 ALA A O 1
ATOM 641 N N . ALA A 1 85 ? -1.067 -38.812 -11.602 1 98.88 85 ALA A N 1
ATOM 642 C CA . ALA A 1 85 ? -0.28 -38.594 -12.812 1 98.88 85 ALA A CA 1
ATOM 643 C C . ALA A 1 85 ? 1.154 -39.094 -12.625 1 98.88 85 ALA A C 1
ATOM 645 O O . ALA A 1 85 ? 1.684 -39.812 -13.461 1 98.88 85 ALA A O 1
ATOM 646 N N . MET A 1 86 ? 1.75 -38.719 -11.531 1 98.75 86 MET A N 1
ATOM 647 C CA . MET A 1 86 ? 3.131 -39.094 -11.258 1 98.75 86 MET A CA 1
ATOM 648 C C . MET A 1 86 ? 3.262 -40.625 -11.164 1 98.75 86 MET A C 1
ATOM 650 O O . MET A 1 86 ? 4.223 -41.188 -11.664 1 98.75 86 MET A O 1
ATOM 654 N N . ASP A 1 87 ? 2.293 -41.219 -10.547 1 98.38 87 ASP A N 1
ATOM 655 C CA . ASP A 1 87 ? 2.318 -42.656 -10.375 1 98.38 87 ASP A CA 1
ATOM 656 C C . ASP A 1 87 ? 2.242 -43.375 -11.719 1 98.38 87 ASP A C 1
ATOM 658 O O . ASP A 1 87 ? 2.584 -44.562 -11.828 1 98.38 87 ASP A O 1
ATOM 662 N N . ARG A 1 88 ? 1.851 -42.719 -12.766 1 98.19 88 ARG A N 1
ATOM 663 C CA . ARG A 1 88 ? 1.785 -43.25 -14.117 1 98.19 88 ARG A CA 1
ATOM 664 C C . ARG A 1 88 ? 3.018 -42.875 -14.93 1 98.19 88 ARG A C 1
ATOM 666 O O . ARG A 1 88 ? 3.088 -43.125 -16.125 1 98.19 88 ARG A O 1
ATOM 673 N N . GLY A 1 89 ? 3.928 -42.219 -14.25 1 97.94 89 GLY A N 1
ATOM 674 C CA . GLY A 1 89 ? 5.164 -41.812 -14.898 1 97.94 89 GLY A CA 1
ATOM 675 C C . GLY A 1 89 ? 5.012 -40.562 -15.75 1 97.94 89 GLY A C 1
ATOM 676 O O . GLY A 1 89 ? 5.84 -40.312 -16.625 1 97.94 89 GLY A O 1
ATOM 677 N N . ILE A 1 90 ? 3.963 -39.781 -15.555 1 98.62 90 ILE A N 1
ATOM 678 C CA . ILE A 1 90 ? 3.68 -38.594 -16.344 1 98.62 90 ILE A CA 1
ATOM 679 C C . ILE A 1 90 ? 4.266 -37.375 -15.648 1 98.62 90 ILE A C 1
ATOM 681 O O . ILE A 1 90 ? 4.102 -37.188 -14.438 1 98.62 90 ILE A O 1
ATOM 685 N N . ASN A 1 91 ? 5.023 -36.5 -16.344 1 98.75 91 ASN A N 1
ATOM 686 C CA . ASN A 1 91 ? 5.465 -35.188 -15.805 1 98.75 91 ASN A CA 1
ATOM 687 C C . ASN A 1 91 ? 4.289 -34.25 -15.555 1 98.75 91 ASN A C 1
ATOM 689 O O . ASN A 1 91 ? 3.291 -34.312 -16.266 1 98.75 91 ASN A O 1
ATOM 693 N N . VAL A 1 92 ? 4.438 -33.375 -14.508 1 98.88 92 VAL A N 1
ATOM 694 C CA . VAL A 1 92 ? 3.242 -32.688 -14.07 1 98.88 92 VAL A CA 1
ATOM 695 C C . VAL A 1 92 ? 3.523 -31.172 -14.023 1 98.88 92 VAL A C 1
ATOM 697 O O . VAL A 1 92 ? 4.527 -30.75 -13.453 1 98.88 92 VAL A O 1
ATOM 700 N N . PHE A 1 93 ? 2.703 -30.375 -14.656 1 98.88 93 PHE A N 1
ATOM 701 C CA . PHE A 1 93 ? 2.484 -28.969 -14.359 1 98.88 93 PHE A CA 1
ATOM 702 C C . PHE A 1 93 ? 1.202 -28.781 -13.555 1 98.88 93 PHE A C 1
ATOM 704 O O . PHE A 1 93 ? 0.112 -29.094 -14.031 1 98.88 93 PHE A O 1
ATOM 711 N N . VAL A 1 94 ? 1.314 -28.312 -12.344 1 98.88 94 VAL A N 1
ATOM 712 C CA . VAL A 1 94 ? 0.139 -28.141 -11.5 1 98.88 94 VAL A CA 1
ATOM 713 C C . VAL A 1 94 ? 0.025 -26.672 -11.062 1 98.88 94 VAL A C 1
ATOM 715 O O . VAL A 1 94 ? 1.018 -26.062 -10.672 1 98.88 94 VAL A O 1
ATOM 718 N N . GLU A 1 95 ? -1.134 -26.125 -11.148 1 98.38 95 GLU A N 1
ATOM 719 C CA . GLU A 1 95 ? -1.375 -24.734 -10.758 1 98.38 95 GLU A CA 1
ATOM 720 C C . GLU A 1 95 ? -1.165 -24.547 -9.258 1 98.38 95 GLU A C 1
ATOM 722 O O . GLU A 1 95 ? -1.207 -25.516 -8.492 1 98.38 95 GLU A O 1
ATOM 727 N N . LYS A 1 96 ? -0.913 -23.328 -8.891 1 98.5 96 LYS A N 1
ATOM 728 C CA . LYS A 1 96 ? -0.783 -22.969 -7.484 1 98.5 96 LYS A CA 1
ATOM 729 C C . LYS A 1 96 ? -2.152 -22.766 -6.844 1 98.5 96 LYS A C 1
ATOM 731 O O . LYS A 1 96 ? -3.119 -22.422 -7.527 1 98.5 96 LYS A O 1
ATOM 736 N N . PRO A 1 97 ? -2.312 -22.922 -5.535 1 98.31 97 PRO A N 1
ATOM 737 C CA . PRO A 1 97 ? -1.331 -23.609 -4.691 1 98.31 97 PRO A CA 1
ATOM 738 C C . PRO A 1 97 ? -1.272 -25.109 -4.965 1 98.31 97 PRO A C 1
ATOM 740 O O . PRO A 1 97 ? -2.287 -25.719 -5.316 1 98.31 97 PRO A O 1
ATOM 743 N N . VAL A 1 98 ? -0.118 -25.656 -4.766 1 98.56 98 VAL A N 1
ATOM 744 C CA . VAL A 1 98 ? 0.079 -27.047 -5.172 1 98.56 98 VAL A CA 1
ATOM 745 C C . VAL A 1 98 ? -0.712 -27.969 -4.25 1 98.56 98 VAL A C 1
ATOM 747 O O . VAL A 1 98 ? -1.127 -29.062 -4.66 1 98.56 98 VAL A O 1
ATOM 750 N N . CYS A 1 99 ? -0.886 -27.594 -3.094 1 98.56 99 CYS A N 1
ATOM 751 C CA . CYS A 1 99 ? -1.686 -28.297 -2.105 1 98.56 99 CYS A CA 1
ATOM 752 C C . CYS A 1 99 ? -2.203 -27.344 -1.033 1 98.56 99 CYS A C 1
ATOM 754 O O . CYS A 1 99 ? -1.977 -26.141 -1.108 1 98.56 99 CYS A O 1
ATOM 756 N N . LEU A 1 100 ? -2.988 -27.938 -0.048 1 98.19 100 LEU A N 1
ATOM 757 C CA . LEU A 1 100 ? -3.617 -27.062 0.939 1 98.19 100 LEU A CA 1
ATOM 758 C C . LEU A 1 100 ? -3.215 -27.469 2.354 1 98.19 100 LEU A C 1
ATOM 760 O O . LEU A 1 100 ? -3.426 -26.703 3.305 1 98.19 100 LEU A O 1
ATOM 764 N N . LYS A 1 101 ? -2.639 -28.656 2.461 1 97.5 101 LYS A N 1
ATOM 765 C CA . LYS A 1 101 ? -2.311 -29.203 3.777 1 97.5 101 LYS A CA 1
ATOM 766 C C . LYS A 1 101 ? -0.94 -29.875 3.768 1 97.5 101 LYS A C 1
ATOM 768 O O . LYS A 1 101 ? -0.455 -30.297 2.715 1 97.5 101 LYS A O 1
ATOM 773 N N . GLU A 1 102 ? -0.391 -29.938 4.996 1 97.62 102 GLU A N 1
ATOM 774 C CA . GLU A 1 102 ? 0.928 -30.547 5.125 1 97.62 102 GLU A CA 1
ATOM 775 C C . GLU A 1 102 ? 0.905 -32.031 4.688 1 97.62 102 GLU A C 1
ATOM 777 O O . GLU A 1 102 ? 1.843 -32.5 4.047 1 97.62 102 GLU A O 1
ATOM 782 N N . GLU A 1 103 ? -0.129 -32.719 5.004 1 98.12 103 GLU A N 1
ATOM 783 C CA . GLU A 1 103 ? -0.231 -34.125 4.629 1 98.12 103 GLU A CA 1
ATOM 784 C C . GLU A 1 103 ? -0.213 -34.312 3.113 1 98.12 103 GLU A C 1
ATOM 786 O O . GLU A 1 103 ? 0.378 -35.25 2.598 1 98.12 103 GLU A O 1
ATOM 791 N N . GLU A 1 104 ? -0.834 -33.438 2.434 1 98.62 104 GLU A N 1
ATOM 792 C CA . GLU A 1 104 ? -0.841 -33.438 0.975 1 98.62 104 GLU A CA 1
ATOM 793 C C . GLU A 1 104 ? 0.549 -33.156 0.413 1 98.62 104 GLU A C 1
ATOM 795 O O . GLU A 1 104 ? 0.968 -33.781 -0.565 1 98.62 104 GLU A O 1
ATOM 800 N N . ALA A 1 105 ? 1.2 -32.219 1.028 1 98.56 105 ALA A N 1
ATOM 801 C CA . ALA A 1 105 ? 2.564 -31.891 0.622 1 98.56 105 ALA A CA 1
ATOM 802 C C . ALA A 1 105 ? 3.459 -33.125 0.656 1 98.56 105 ALA A C 1
ATOM 804 O O . ALA A 1 105 ? 4.207 -33.375 -0.29 1 98.56 105 ALA A O 1
ATOM 805 N N . GLN A 1 106 ? 3.377 -33.844 1.697 1 98.25 106 GLN A N 1
ATOM 806 C CA . GLN A 1 106 ? 4.203 -35.031 1.855 1 98.25 106 GLN A CA 1
ATOM 807 C C . GLN A 1 106 ? 3.863 -36.094 0.798 1 98.25 106 GLN A C 1
ATOM 809 O O . GLN A 1 106 ? 4.758 -36.719 0.241 1 98.25 106 GLN A O 1
ATOM 814 N N . LYS A 1 107 ? 2.576 -36.25 0.528 1 98.62 107 LYS A N 1
ATOM 815 C CA . LYS A 1 107 ? 2.148 -37.188 -0.508 1 98.62 107 LYS A CA 1
ATOM 816 C C . LYS A 1 107 ? 2.754 -36.812 -1.861 1 98.62 107 LYS A C 1
ATOM 818 O O . LYS A 1 107 ? 3.188 -37.688 -2.609 1 98.62 107 LYS A O 1
ATOM 823 N N . LEU A 1 108 ? 2.752 -35.594 -2.137 1 98.88 108 LEU A N 1
ATOM 824 C CA . LEU A 1 108 ? 3.287 -35.094 -3.402 1 98.88 108 LEU A CA 1
ATOM 825 C C . LEU A 1 108 ? 4.785 -35.344 -3.496 1 98.88 108 LEU A C 1
ATOM 827 O O . LEU A 1 108 ? 5.277 -35.812 -4.523 1 98.88 108 LEU A O 1
ATOM 831 N N . LEU A 1 109 ? 5.504 -35.031 -2.441 1 98.31 109 LEU A N 1
ATOM 832 C CA . LEU A 1 109 ? 6.949 -35.219 -2.42 1 98.31 109 LEU A CA 1
ATOM 833 C C . LEU A 1 109 ? 7.293 -36.688 -2.564 1 98.31 109 LEU A C 1
ATOM 835 O O . LEU A 1 109 ? 8.211 -37.062 -3.309 1 98.31 109 LEU A O 1
ATOM 839 N N . ASP A 1 110 ? 6.586 -37.531 -1.873 1 98.25 110 ASP A N 1
ATOM 840 C CA . ASP A 1 110 ? 6.809 -38.969 -1.948 1 98.25 110 ASP A CA 1
ATOM 841 C C . ASP A 1 110 ? 6.578 -39.5 -3.367 1 98.25 110 ASP A C 1
ATOM 843 O O . ASP A 1 110 ? 7.363 -40.281 -3.875 1 98.25 110 ASP A O 1
ATOM 847 N N . ALA A 1 111 ? 5.516 -39.031 -3.957 1 98.56 111 ALA A N 1
ATOM 848 C CA . ALA A 1 111 ? 5.18 -39.469 -5.312 1 98.56 111 ALA A CA 1
ATOM 849 C C . ALA A 1 111 ? 6.262 -39.062 -6.305 1 98.56 111 ALA A C 1
ATOM 851 O O . ALA A 1 111 ? 6.652 -39.844 -7.172 1 98.56 111 ALA A O 1
ATOM 852 N N . LYS A 1 112 ? 6.688 -37.812 -6.215 1 97.88 112 LYS A N 1
ATOM 853 C CA . LYS A 1 112 ? 7.727 -37.312 -7.117 1 97.88 112 LYS A CA 1
ATOM 854 C C . LYS A 1 112 ? 9 -38.156 -6.973 1 97.88 112 LYS A C 1
ATOM 856 O O . LYS A 1 112 ? 9.617 -38.531 -7.973 1 97.88 112 LYS A O 1
ATOM 861 N N . THR A 1 113 ? 9.367 -38.406 -5.742 1 95.31 113 THR A N 1
ATOM 862 C CA . THR A 1 113 ? 10.594 -39.156 -5.449 1 95.31 113 THR A CA 1
ATOM 863 C C . THR A 1 113 ? 10.508 -40.562 -5.98 1 95.31 113 THR A C 1
ATOM 865 O O . THR A 1 113 ? 11.445 -41.062 -6.613 1 95.31 113 THR A O 1
ATOM 868 N N . ARG A 1 114 ? 9.438 -41.219 -5.828 1 96.88 114 ARG A N 1
ATOM 869 C CA . ARG A 1 114 ? 9.289 -42.625 -6.176 1 96.88 114 ARG A CA 1
ATOM 870 C C . ARG A 1 114 ? 9.219 -42.812 -7.691 1 96.88 114 ARG A C 1
ATOM 872 O O . ARG A 1 114 ? 9.672 -43.812 -8.219 1 96.88 114 ARG A O 1
ATOM 879 N N . ASN A 1 115 ? 8.719 -41.875 -8.438 1 97.25 115 ASN A N 1
ATOM 880 C CA . ASN A 1 115 ? 8.461 -42.062 -9.859 1 97.25 115 ASN A CA 1
ATOM 881 C C . ASN A 1 115 ? 9.484 -41.312 -10.719 1 97.25 115 ASN A C 1
ATOM 883 O O . ASN A 1 115 ? 9.492 -41.469 -11.945 1 97.25 115 ASN A O 1
ATOM 887 N N . LYS A 1 116 ? 10.328 -40.531 -10.109 1 94.38 116 LYS A N 1
ATOM 888 C CA . LYS A 1 116 ? 11.414 -39.812 -10.773 1 94.38 116 LYS A CA 1
ATOM 889 C C . LYS A 1 116 ? 10.891 -39 -11.961 1 94.38 116 LYS A C 1
ATOM 891 O O . LYS A 1 116 ? 11.453 -39.062 -13.055 1 94.38 116 LYS A O 1
ATOM 896 N N . VAL A 1 117 ? 9.805 -38.281 -11.859 1 97.06 117 VAL A N 1
ATOM 897 C CA . VAL A 1 117 ? 9.203 -37.438 -12.867 1 97.06 117 VAL A CA 1
ATOM 898 C C . VAL A 1 117 ? 9.453 -35.969 -12.516 1 97.06 117 VAL A C 1
ATOM 900 O O . VAL A 1 117 ? 9.883 -35.656 -11.406 1 97.06 117 VAL A O 1
ATOM 903 N N . GLN A 1 118 ? 9.234 -35.062 -13.461 1 97.31 118 GLN A N 1
ATOM 904 C CA . GLN A 1 118 ? 9.359 -33.625 -13.258 1 97.31 118 GLN A CA 1
ATOM 905 C C . GLN A 1 118 ? 8.016 -33.031 -12.859 1 97.31 118 GLN A C 1
ATOM 907 O O . GLN A 1 118 ? 6.969 -33.406 -13.367 1 97.31 118 GLN A O 1
ATOM 912 N N . VAL A 1 119 ? 8.078 -32.156 -11.836 1 98.69 119 VAL A N 1
ATOM 913 C CA . VAL A 1 119 ? 6.887 -31.422 -11.422 1 98.69 119 VAL A CA 1
ATOM 914 C C . VAL A 1 119 ? 7.199 -29.922 -11.328 1 98.69 119 VAL A C 1
ATOM 916 O O . VAL A 1 119 ? 8.195 -29.531 -10.719 1 98.69 119 VAL A O 1
ATOM 919 N N . MET A 1 120 ? 6.387 -29.125 -11.961 1 98.81 120 MET A N 1
ATOM 920 C CA . MET A 1 120 ? 6.465 -27.672 -11.852 1 98.81 120 MET A CA 1
ATOM 921 C C . MET A 1 120 ? 5.164 -27.094 -11.312 1 98.81 120 MET A C 1
ATOM 923 O O . MET A 1 120 ? 4.078 -27.547 -11.672 1 98.81 120 MET A O 1
ATOM 927 N N . VAL A 1 121 ? 5.266 -26.172 -10.398 1 98.88 121 VAL A N 1
ATOM 928 C CA . VAL A 1 121 ? 4.109 -25.469 -9.828 1 98.88 121 VAL A CA 1
ATOM 929 C C . VAL A 1 121 ? 3.881 -24.156 -10.57 1 98.88 121 VAL A C 1
ATOM 931 O O . VAL A 1 121 ? 4.832 -23.438 -10.867 1 98.88 121 VAL A O 1
ATOM 934 N N . GLY A 1 122 ? 2.625 -23.875 -10.891 1 98.44 122 GLY A N 1
ATOM 935 C CA . GLY A 1 122 ? 2.262 -22.688 -11.664 1 98.44 122 GLY A CA 1
ATOM 936 C C . GLY A 1 122 ? 2.391 -21.406 -10.875 1 98.44 122 GLY A C 1
ATOM 937 O O . GLY A 1 122 ? 1.422 -20.656 -10.742 1 98.44 122 GLY A O 1
ATOM 938 N N . GLN A 1 123 ? 3.586 -21.094 -10.352 1 98.25 123 GLN A N 1
ATOM 939 C CA . GLN A 1 123 ? 3.883 -19.812 -9.727 1 98.25 123 GLN A CA 1
ATOM 940 C C . GLN A 1 123 ? 4.16 -18.734 -10.781 1 98.25 123 GLN A C 1
ATOM 942 O O . GLN A 1 123 ? 5.285 -18.25 -10.891 1 98.25 123 GLN A O 1
ATOM 947 N N . VAL A 1 124 ? 3.113 -18.25 -11.391 1 97.38 124 VAL A N 1
ATOM 948 C CA . VAL A 1 124 ? 3.184 -17.484 -12.625 1 97.38 124 VAL A CA 1
ATOM 949 C C . VAL A 1 124 ? 3.893 -16.156 -12.375 1 97.38 124 VAL A C 1
ATOM 951 O O . VAL A 1 124 ? 4.512 -15.586 -13.281 1 97.38 124 VAL A O 1
ATOM 954 N N . VAL A 1 125 ? 3.881 -15.648 -11.172 1 97.75 125 VAL A N 1
ATOM 955 C CA . VAL A 1 125 ? 4.48 -14.359 -10.852 1 97.75 125 VAL A CA 1
ATOM 956 C C . VAL A 1 125 ? 5.98 -14.398 -11.141 1 97.75 125 VAL A C 1
ATOM 958 O O . VAL A 1 125 ? 6.562 -13.398 -11.57 1 97.75 125 VAL A O 1
ATOM 961 N N . ARG A 1 126 ? 6.613 -15.578 -11.008 1 98.06 126 ARG A N 1
ATOM 962 C CA . ARG A 1 126 ? 8.031 -15.75 -11.32 1 98.06 126 ARG A CA 1
ATOM 963 C C . ARG A 1 126 ? 8.289 -15.562 -12.805 1 98.06 126 ARG A C 1
ATOM 965 O O . ARG A 1 126 ? 9.438 -15.414 -13.227 1 98.06 126 ARG A O 1
ATOM 972 N N . SER A 1 127 ? 7.199 -15.523 -13.617 1 96.12 127 SER A N 1
ATOM 973 C CA . SER A 1 127 ? 7.348 -15.438 -15.07 1 96.12 127 SER A CA 1
ATOM 974 C C . SER A 1 127 ? 6.879 -14.078 -15.586 1 96.12 127 SER A C 1
ATOM 976 O O . SER A 1 127 ? 6.941 -13.812 -16.797 1 96.12 127 SER A O 1
ATOM 978 N N . PHE A 1 128 ? 6.371 -13.219 -14.719 1 95.56 128 PHE A N 1
ATOM 979 C CA . PHE A 1 128 ? 6.035 -11.859 -15.117 1 95.56 128 PHE A CA 1
ATOM 980 C C . PHE A 1 128 ? 7.297 -11.055 -15.398 1 95.56 128 PHE A C 1
ATOM 982 O O . PHE A 1 128 ? 8.242 -11.07 -14.602 1 95.56 128 PHE A O 1
ATOM 989 N N . ASP A 1 129 ? 7.273 -10.305 -16.5 1 94.81 129 ASP A N 1
ATOM 990 C CA . ASP A 1 129 ? 8.453 -9.555 -16.906 1 94.81 129 ASP A CA 1
ATOM 991 C C . ASP A 1 129 ? 8.875 -8.547 -15.836 1 94.81 129 ASP A C 1
ATOM 993 O O . ASP A 1 129 ? 10.062 -8.352 -15.594 1 94.81 129 ASP A O 1
ATOM 997 N N . GLU A 1 130 ? 7.941 -7.902 -15.227 1 96.56 130 GLU A N 1
ATOM 998 C CA . GLU A 1 130 ? 8.219 -6.898 -14.203 1 96.56 130 GLU A CA 1
ATOM 999 C C . GLU A 1 130 ? 8.906 -7.523 -12.984 1 96.56 130 GLU A C 1
ATOM 1001 O O . GLU A 1 130 ? 9.844 -6.949 -12.438 1 96.56 130 GLU A O 1
ATOM 1006 N N . TYR A 1 131 ? 8.445 -8.719 -12.609 1 97.75 131 TYR A N 1
ATOM 1007 C CA . TYR A 1 131 ? 9.008 -9.414 -11.461 1 97.75 131 TYR A CA 1
ATOM 1008 C C . TYR A 1 131 ? 10.375 -10.008 -11.797 1 97.75 131 TYR A C 1
ATOM 1010 O O . TYR A 1 131 ? 11.281 -10 -10.961 1 97.75 131 TYR A O 1
ATOM 1018 N N . ARG A 1 132 ? 10.492 -10.531 -12.969 1 97.12 132 ARG A N 1
ATOM 1019 C CA . ARG A 1 132 ? 11.797 -11.016 -13.414 1 97.12 132 ARG A CA 1
ATOM 1020 C C . ARG A 1 132 ? 12.828 -9.891 -13.422 1 97.12 132 ARG A C 1
ATOM 1022 O O . ARG A 1 132 ? 13.977 -10.102 -13.039 1 97.12 132 ARG A O 1
ATOM 1029 N N . TYR A 1 133 ? 12.398 -8.734 -13.898 1 97.5 133 TYR A N 1
ATOM 1030 C CA . TYR A 1 133 ? 13.273 -7.574 -13.891 1 97.5 133 TYR A CA 1
ATOM 1031 C C . TYR A 1 133 ? 13.734 -7.25 -12.469 1 97.5 133 TYR A C 1
ATOM 1033 O O . TYR A 1 133 ? 14.922 -7.047 -12.227 1 97.5 133 TYR A O 1
ATOM 1041 N N . LEU A 1 134 ? 12.805 -7.215 -11.57 1 98.69 134 LEU A N 1
ATOM 1042 C CA . LEU A 1 134 ? 13.117 -6.953 -10.172 1 98.69 134 LEU A CA 1
ATOM 1043 C C . LEU A 1 134 ? 14.125 -7.965 -9.633 1 98.69 134 LEU A C 1
ATOM 1045 O O . LEU A 1 134 ? 15.117 -7.59 -9.016 1 98.69 134 LEU A O 1
ATOM 1049 N N . LYS A 1 135 ? 13.883 -9.242 -9.812 1 98.5 135 LYS A N 1
ATOM 1050 C CA . LYS A 1 135 ? 14.773 -10.281 -9.305 1 98.5 135 LYS A CA 1
ATOM 1051 C C . LYS A 1 135 ? 16.156 -10.164 -9.93 1 98.5 135 LYS A C 1
ATOM 1053 O O . LYS A 1 135 ? 17.172 -10.367 -9.258 1 98.5 135 LYS A O 1
ATOM 1058 N N . ASP A 1 136 ? 16.172 -9.906 -11.25 1 97.88 136 ASP A N 1
ATOM 1059 C CA . ASP A 1 136 ? 17.453 -9.711 -11.922 1 97.88 136 ASP A CA 1
ATOM 1060 C C . ASP A 1 136 ? 18.25 -8.578 -11.273 1 97.88 136 ASP A C 1
ATOM 1062 O O . ASP A 1 136 ? 19.438 -8.711 -11.023 1 97.88 136 ASP A O 1
ATOM 1066 N N . CYS A 1 137 ? 17.594 -7.449 -11.016 1 98.38 137 CYS A N 1
ATOM 1067 C CA . CYS A 1 137 ? 18.234 -6.32 -10.359 1 98.38 137 CYS A CA 1
ATOM 1068 C C . CYS A 1 137 ? 18.766 -6.715 -8.984 1 98.38 137 CYS A C 1
ATOM 1070 O O . CYS A 1 137 ? 19.875 -6.324 -8.609 1 98.38 137 CYS A O 1
ATOM 1072 N N . TYR A 1 138 ? 18.016 -7.477 -8.242 1 98.62 138 TYR A N 1
ATOM 1073 C CA . TYR A 1 138 ? 18.422 -7.949 -6.93 1 98.62 138 TYR A CA 1
ATOM 1074 C C . TYR A 1 138 ? 19.625 -8.875 -7.039 1 98.62 138 TYR A C 1
ATOM 1076 O O . TYR A 1 138 ? 20.625 -8.695 -6.344 1 98.62 138 TYR A O 1
ATOM 1084 N N . ASP A 1 139 ? 19.562 -9.859 -7.945 1 98.5 139 ASP A N 1
ATOM 1085 C CA . ASP A 1 139 ? 20.594 -10.898 -8.07 1 98.5 139 ASP A CA 1
ATOM 1086 C C . ASP A 1 139 ? 21.922 -10.305 -8.523 1 98.5 139 ASP A C 1
ATOM 1088 O O . ASP A 1 139 ? 22.984 -10.766 -8.102 1 98.5 139 ASP A O 1
ATOM 1092 N N . THR A 1 140 ? 21.859 -9.266 -9.375 1 98.38 140 THR A N 1
ATOM 1093 C CA . THR A 1 140 ? 23.078 -8.711 -9.961 1 98.38 140 THR A CA 1
ATOM 1094 C C . THR A 1 140 ? 23.594 -7.547 -9.117 1 98.38 140 THR A C 1
ATOM 1096 O O . THR A 1 140 ? 24.688 -7.039 -9.367 1 98.38 140 THR A O 1
ATOM 1099 N N . GLY A 1 141 ? 22.797 -7.043 -8.195 1 98.25 141 GLY A N 1
ATOM 1100 C CA . GLY A 1 141 ? 23.188 -5.891 -7.395 1 98.25 141 GLY A CA 1
ATOM 1101 C C . GLY A 1 141 ? 23.172 -4.594 -8.18 1 98.25 141 GLY A C 1
ATOM 1102 O O . GLY A 1 141 ? 23.922 -3.666 -7.859 1 98.25 141 GLY A O 1
ATOM 1103 N N . ARG A 1 142 ? 22.375 -4.582 -9.195 1 97.75 142 ARG A N 1
ATOM 1104 C CA . ARG A 1 142 ? 22.391 -3.48 -10.156 1 97.75 142 ARG A CA 1
ATOM 1105 C C . ARG A 1 142 ? 22.203 -2.141 -9.453 1 97.75 142 ARG A C 1
ATOM 1107 O O . ARG A 1 142 ? 22.812 -1.14 -9.844 1 97.75 142 ARG A O 1
ATOM 1114 N N . TYR A 1 143 ? 21.344 -2.078 -8.461 1 98 143 TYR A N 1
ATOM 1115 C CA . TYR A 1 143 ? 21.031 -0.822 -7.789 1 98 143 TYR A CA 1
ATOM 1116 C C . TYR A 1 143 ? 21.453 -0.865 -6.324 1 98 143 TYR A C 1
ATOM 1118 O O . TYR A 1 143 ? 20.859 -0.187 -5.48 1 98 143 TYR A O 1
ATOM 1126 N N . GLY A 1 144 ? 22.406 -1.764 -5.988 1 97.88 144 GLY A N 1
ATOM 1127 C CA . GLY A 1 144 ? 22.875 -1.905 -4.617 1 97.88 144 GLY A CA 1
ATOM 1128 C C . GLY A 1 144 ? 21.969 -2.797 -3.777 1 97.88 144 GLY A C 1
ATOM 1129 O O . GLY A 1 144 ? 21.203 -3.59 -4.316 1 97.88 144 GLY A O 1
ATOM 1130 N N . GLU A 1 145 ? 22.094 -2.67 -2.463 1 97.44 145 GLU A N 1
ATOM 1131 C CA . GLU A 1 145 ? 21.375 -3.535 -1.536 1 97.44 145 GLU A CA 1
ATOM 1132 C C . GLU A 1 145 ? 19.891 -3.188 -1.501 1 97.44 145 GLU A C 1
ATOM 1134 O O . GLU A 1 145 ? 19.516 -2.01 -1.535 1 97.44 145 GLU A O 1
ATOM 1139 N N . LEU A 1 146 ? 19.031 -4.215 -1.532 1 98.56 146 LEU A N 1
ATOM 1140 C CA . LEU A 1 146 ? 17.609 -4.027 -1.256 1 98.56 146 LEU A CA 1
ATOM 1141 C C . LEU A 1 146 ? 17.391 -3.725 0.221 1 98.56 146 LEU A C 1
ATOM 1143 O O . LEU A 1 146 ? 17.891 -4.434 1.092 1 98.56 146 LEU A O 1
ATOM 1147 N N . LYS A 1 147 ? 16.641 -2.637 0.492 1 98.19 147 LYS A N 1
ATOM 1148 C CA . LYS A 1 147 ? 16.391 -2.246 1.876 1 98.19 147 LYS A CA 1
ATOM 1149 C C . LYS A 1 147 ? 15 -2.689 2.328 1 98.19 147 LYS A C 1
ATOM 1151 O O . LYS A 1 147 ? 14.82 -3.133 3.465 1 98.19 147 LYS A O 1
ATOM 1156 N N . SER A 1 148 ? 14.07 -2.506 1.519 1 98.75 148 SER A N 1
ATOM 1157 C CA . SER A 1 148 ? 12.695 -2.875 1.832 1 98.75 148 SER A CA 1
ATOM 1158 C C . SER A 1 148 ? 11.891 -3.137 0.564 1 98.75 148 SER A C 1
ATOM 1160 O O . SER A 1 148 ? 12.289 -2.719 -0.526 1 98.75 148 SER A O 1
ATOM 1162 N N . ILE A 1 149 ? 10.828 -3.854 0.703 1 98.88 149 ILE A N 1
ATOM 1163 C CA . ILE A 1 149 ? 9.906 -4.059 -0.41 1 98.88 149 ILE A CA 1
ATOM 1164 C C . ILE A 1 149 ? 8.484 -4.207 0.119 1 98.88 149 ILE A C 1
ATOM 1166 O O . ILE A 1 149 ? 8.258 -4.867 1.136 1 98.88 149 ILE A O 1
ATOM 1170 N N . THR A 1 150 ? 7.562 -3.533 -0.47 1 98.5 150 THR A N 1
ATOM 1171 C CA . THR A 1 150 ? 6.133 -3.705 -0.227 1 98.5 150 THR A CA 1
ATOM 1172 C C . THR A 1 150 ? 5.445 -4.312 -1.447 1 98.5 150 THR A C 1
ATOM 1174 O O . THR A 1 150 ? 5.758 -3.951 -2.584 1 98.5 150 THR A O 1
ATOM 1177 N N . MET A 1 151 ? 4.637 -5.293 -1.215 1 98.62 151 MET A N 1
ATOM 1178 C CA . MET A 1 151 ? 3.85 -5.914 -2.277 1 98.62 151 MET A CA 1
ATOM 1179 C C . MET A 1 151 ? 2.373 -5.969 -1.899 1 98.62 151 MET A C 1
ATOM 1181 O O . MET A 1 151 ? 2.033 -6.238 -0.745 1 98.62 151 MET A O 1
ATOM 1185 N N . GLN A 1 152 ? 1.544 -5.645 -2.85 1 98.19 152 GLN A N 1
ATOM 1186 C CA . GLN A 1 152 ? 0.106 -5.695 -2.607 1 98.19 152 GLN A CA 1
ATOM 1187 C C . GLN A 1 152 ? -0.615 -6.438 -3.729 1 98.19 152 GLN A C 1
ATOM 1189 O O . GLN A 1 152 ? -0.267 -6.293 -4.902 1 98.19 152 GLN A O 1
ATOM 1194 N N . ARG A 1 153 ? -1.51 -7.301 -3.379 1 98.06 153 ARG A N 1
ATOM 1195 C CA . ARG A 1 153 ? -2.504 -7.902 -4.262 1 98.06 153 ARG A CA 1
ATOM 1196 C C . ARG A 1 153 ? -3.918 -7.629 -3.76 1 98.06 153 ARG A C 1
ATOM 1198 O O . ARG A 1 153 ? -4.395 -8.297 -2.838 1 98.06 153 ARG A O 1
ATOM 1205 N N . VAL A 1 154 ? -4.562 -6.699 -4.418 1 96.31 154 VAL A N 1
ATOM 1206 C CA . VAL A 1 154 ? -5.902 -6.254 -4.051 1 96.31 154 VAL A CA 1
ATOM 1207 C C . VAL A 1 154 ? -6.91 -6.738 -5.09 1 96.31 154 VAL A C 1
ATOM 1209 O O . VAL A 1 154 ? -6.738 -6.5 -6.289 1 96.31 154 VAL A O 1
ATOM 1212 N N . SER A 1 155 ? -7.871 -7.445 -4.625 1 95.19 155 SER A N 1
ATOM 1213 C CA . SER A 1 155 ? -8.914 -7.957 -5.512 1 95.19 155 SER A CA 1
ATOM 1214 C C . SER A 1 155 ? -10.297 -7.82 -4.879 1 95.19 155 SER A C 1
ATOM 1216 O O . SER A 1 155 ? -10.414 -7.711 -3.658 1 95.19 155 SER A O 1
ATOM 1218 N N . GLY A 1 156 ? -11.25 -7.762 -5.801 1 93.06 156 GLY A N 1
ATOM 1219 C CA . GLY A 1 156 ? -12.602 -7.949 -5.297 1 93.06 156 GLY A CA 1
ATOM 1220 C C . GLY A 1 156 ? -12.859 -9.352 -4.789 1 93.06 156 GLY A C 1
ATOM 1221 O O . GLY A 1 156 ? -11.992 -10.227 -4.902 1 93.06 156 GLY A O 1
ATOM 1222 N N . ASP A 1 157 ? -14.023 -9.469 -4.254 1 88.19 157 ASP A N 1
ATOM 1223 C CA . ASP A 1 157 ? -14.414 -10.789 -3.775 1 88.19 157 ASP A CA 1
ATOM 1224 C C . ASP A 1 157 ? -14.398 -11.812 -4.91 1 88.19 157 ASP A C 1
ATOM 1226 O O . ASP A 1 157 ? -14.875 -11.531 -6.012 1 88.19 157 ASP A O 1
ATOM 1230 N N . ALA A 1 158 ? -13.867 -13 -4.656 1 79.31 158 ALA A N 1
ATOM 1231 C CA . ALA A 1 158 ? -13.773 -14.062 -5.652 1 79.31 158 ALA A CA 1
ATOM 1232 C C . ALA A 1 158 ? -15.109 -14.766 -5.832 1 79.31 158 ALA A C 1
ATOM 1234 O O . ALA A 1 158 ? -15.258 -15.938 -5.473 1 79.31 158 ALA A O 1
ATOM 1235 N N . ALA A 1 159 ? -16.016 -14.18 -6.488 1 73.5 159 ALA A N 1
ATOM 1236 C CA . ALA A 1 159 ? -17.375 -14.727 -6.617 1 73.5 159 ALA A CA 1
ATOM 1237 C C . ALA A 1 159 ? -17.531 -15.492 -7.93 1 73.5 159 ALA A C 1
ATOM 1239 O O . ALA A 1 159 ? -18.625 -15.969 -8.242 1 73.5 159 ALA A O 1
ATOM 1240 N N . TRP A 1 160 ? -16.438 -15.836 -8.578 1 69 160 TRP A N 1
ATOM 1241 C CA . TRP A 1 160 ? -16.531 -16.375 -9.93 1 69 160 TRP A CA 1
ATOM 1242 C C . TRP A 1 160 ? -16.234 -17.875 -9.938 1 69 160 TRP A C 1
ATOM 1244 O O . TRP A 1 160 ? -16.359 -18.531 -10.969 1 69 160 TRP A O 1
ATOM 1254 N N . GLY A 1 161 ? -15.953 -18.391 -8.797 1 72.88 161 GLY A N 1
ATOM 1255 C CA . GLY A 1 161 ? -15.531 -19.781 -8.742 1 72.88 161 GLY A CA 1
ATOM 1256 C C . GLY A 1 161 ? -16.672 -20.766 -8.969 1 72.88 161 GLY A C 1
ATOM 1257 O O . GLY A 1 161 ? -17.797 -20.516 -8.531 1 72.88 161 GLY A O 1
ATOM 1258 N N . PHE A 1 162 ? -16.297 -21.844 -9.633 1 74.69 162 PHE A N 1
ATOM 1259 C CA . PHE A 1 162 ? -17.219 -22.953 -9.805 1 74.69 162 PHE A CA 1
ATOM 1260 C C . PHE A 1 162 ? -17.797 -23.391 -8.461 1 74.69 162 PHE A C 1
ATOM 1262 O O . PHE A 1 162 ? -17.047 -23.625 -7.508 1 74.69 162 PHE A O 1
ATOM 1269 N N . GLU A 1 163 ? -19.047 -23.422 -8.289 1 76.31 163 GLU A N 1
ATOM 1270 C CA . GLU A 1 163 ? -19.75 -23.828 -7.074 1 76.31 163 GLU A CA 1
ATOM 1271 C C . GLU A 1 163 ? -19.234 -23.047 -5.863 1 76.31 163 GLU A C 1
ATOM 1273 O O . GLU A 1 163 ? -19.203 -23.578 -4.754 1 76.31 163 GLU A O 1
ATOM 1278 N N . ASP A 1 164 ? -18.672 -21.984 -6.047 1 85.75 164 ASP A N 1
ATOM 1279 C CA . ASP A 1 164 ? -18.219 -21.031 -5.039 1 85.75 164 ASP A CA 1
ATOM 1280 C C . ASP A 1 164 ? -17.156 -21.672 -4.133 1 85.75 164 ASP A C 1
ATOM 1282 O O . ASP A 1 164 ? -17.188 -21.469 -2.916 1 85.75 164 ASP A O 1
ATOM 1286 N N . TRP A 1 165 ? -16.297 -22.531 -4.746 1 88.38 165 TRP A N 1
ATOM 1287 C CA . TRP A 1 165 ? -15.32 -23.281 -3.953 1 88.38 165 TRP A CA 1
ATOM 1288 C C . TRP A 1 165 ? -14.32 -22.328 -3.297 1 88.38 165 TRP A C 1
ATOM 1290 O O . TRP A 1 165 ? -13.711 -22.656 -2.279 1 88.38 165 TRP A O 1
ATOM 1300 N N . PHE A 1 166 ? -14.242 -21.141 -3.746 1 89.19 166 PHE A N 1
ATOM 1301 C CA . PHE A 1 166 ? -13.32 -20.156 -3.172 1 89.19 166 PHE A CA 1
ATOM 1302 C C . PHE A 1 166 ? -13.727 -19.812 -1.746 1 89.19 166 PHE A C 1
ATOM 1304 O O . PHE A 1 166 ? -12.875 -19.547 -0.896 1 89.19 166 PHE A O 1
ATOM 1311 N N . HIS A 1 167 ? -14.992 -19.797 -1.489 1 91.12 167 HIS A N 1
ATOM 1312 C CA . HIS A 1 167 ? -15.469 -19.359 -0.184 1 91.12 167 HIS A CA 1
ATOM 1313 C C . HIS A 1 167 ? -15.609 -20.531 0.778 1 91.12 167 HIS A C 1
ATOM 1315 O O . HIS A 1 167 ? -16.219 -20.406 1.841 1 91.12 167 HIS A O 1
ATOM 1321 N N . LYS A 1 168 ? -15.125 -21.656 0.291 1 92.56 168 LYS A N 1
ATOM 1322 C CA . LYS A 1 168 ? -14.883 -22.797 1.188 1 92.56 168 LYS A CA 1
ATOM 1323 C C . LYS A 1 168 ? -13.406 -22.906 1.555 1 92.56 168 LYS A C 1
ATOM 1325 O O . LYS A 1 168 ? -12.609 -23.422 0.774 1 92.56 168 LYS A O 1
ATOM 1330 N N . GLU A 1 169 ? -13.133 -22.531 2.709 1 91.12 169 GLU A N 1
ATOM 1331 C CA . GLU A 1 169 ? -11.75 -22.344 3.143 1 91.12 169 GLU A CA 1
ATOM 1332 C C . GLU A 1 169 ? -10.953 -23.641 3.004 1 91.12 169 GLU A C 1
ATOM 1334 O O . GLU A 1 169 ? -9.766 -23.609 2.668 1 91.12 169 GLU A O 1
ATOM 1339 N N . ASP A 1 170 ? -11.586 -24.734 3.252 1 92 170 ASP A N 1
ATOM 1340 C CA . ASP A 1 170 ? -10.914 -26.016 3.172 1 92 170 ASP A CA 1
ATOM 1341 C C . ASP A 1 170 ? -10.648 -26.406 1.72 1 92 170 ASP A C 1
ATOM 1343 O O . ASP A 1 170 ? -9.867 -27.328 1.451 1 92 170 ASP A O 1
ATOM 1347 N N . LYS A 1 171 ? -11.242 -25.688 0.768 1 95.31 171 LYS A N 1
ATOM 1348 C CA . LYS A 1 171 ? -11.07 -26 -0.648 1 95.31 171 LYS A CA 1
ATOM 1349 C C . LYS A 1 171 ? -10.148 -24.984 -1.323 1 95.31 171 LYS A C 1
ATOM 1351 O O . LYS A 1 171 ? -9.484 -25.312 -2.309 1 95.31 171 LYS A O 1
ATOM 1356 N N . SER A 1 172 ? -10.086 -23.781 -0.784 1 94.94 172 SER A N 1
ATOM 1357 C CA . SER A 1 172 ? -9.367 -22.719 -1.489 1 94.94 172 SER A CA 1
ATOM 1358 C C . SER A 1 172 ? -8.109 -22.312 -0.734 1 94.94 172 SER A C 1
ATOM 1360 O O . SER A 1 172 ? -7.199 -21.703 -1.313 1 94.94 172 SER A O 1
ATOM 1362 N N . GLY A 1 173 ? -8.086 -22.578 0.587 1 96.44 173 GLY A N 1
ATOM 1363 C CA . GLY A 1 173 ? -7.012 -22.031 1.404 1 96.44 173 GLY A CA 1
ATOM 1364 C C . GLY A 1 173 ? -7.16 -20.547 1.662 1 96.44 173 GLY A C 1
ATOM 1365 O O . GLY A 1 173 ? -6.195 -19.875 2.047 1 96.44 173 GLY A O 1
ATOM 1366 N N . SER A 1 174 ? -8.406 -20.016 1.456 1 96.81 174 SER A N 1
ATOM 1367 C CA . SER A 1 174 ? -8.75 -18.609 1.661 1 96.81 174 SER A CA 1
ATOM 1368 C C . SER A 1 174 ? -7.863 -17.703 0.821 1 96.81 174 SER A C 1
ATOM 1370 O O . SER A 1 174 ? -7.199 -18.156 -0.113 1 96.81 174 SER A O 1
ATOM 1372 N N . VAL A 1 175 ? -7.922 -16.406 1.148 1 97.69 175 VAL A N 1
ATOM 1373 C CA . VAL A 1 175 ? -7.129 -15.398 0.445 1 97.69 175 VAL A CA 1
ATOM 1374 C C . VAL A 1 175 ? -5.641 -15.703 0.62 1 97.69 175 VAL A C 1
ATOM 1376 O O . VAL A 1 175 ? -4.82 -15.312 -0.214 1 97.69 175 VAL A O 1
ATOM 1379 N N . VAL A 1 176 ? -5.262 -16.484 1.618 1 98.5 176 VAL A N 1
ATOM 1380 C CA . VAL A 1 176 ? -3.873 -16.734 1.992 1 98.5 176 VAL A CA 1
ATOM 1381 C C . VAL A 1 176 ? -3.213 -17.641 0.952 1 98.5 176 VAL A C 1
ATOM 1383 O O . VAL A 1 176 ? -2.236 -17.234 0.311 1 98.5 176 VAL A O 1
ATOM 1386 N N . LEU A 1 177 ? -3.809 -18.75 0.612 1 98.38 177 LEU A N 1
ATOM 1387 C CA . LEU A 1 177 ? -3.166 -19.688 -0.289 1 98.38 177 LEU A CA 1
ATOM 1388 C C . LEU A 1 177 ? -3.609 -19.469 -1.729 1 98.38 177 LEU A C 1
ATOM 1390 O O . LEU A 1 177 ? -2.994 -19.984 -2.664 1 98.38 177 LEU A O 1
ATOM 1394 N N . ASP A 1 178 ? -4.613 -18.672 -1.901 1 96.75 178 ASP A N 1
ATOM 1395 C CA . ASP A 1 178 ? -5.062 -18.391 -3.262 1 96.75 178 ASP A CA 1
ATOM 1396 C C . ASP A 1 178 ? -4.387 -17.156 -3.828 1 96.75 178 ASP A C 1
ATOM 1398 O O . ASP A 1 178 ? -3.961 -17.141 -4.984 1 96.75 178 ASP A O 1
ATOM 1402 N N . LEU A 1 179 ? -4.328 -16.109 -3.035 1 97.62 179 LEU A N 1
ATOM 1403 C CA . LEU A 1 179 ? -3.898 -14.812 -3.543 1 97.62 179 LEU A CA 1
ATOM 1404 C C . LEU A 1 179 ? -2.555 -14.414 -2.939 1 97.62 179 LEU A C 1
ATOM 1406 O O . LEU A 1 179 ? -1.589 -14.172 -3.668 1 97.62 179 LEU A O 1
ATOM 1410 N N . HIS A 1 180 ? -2.463 -14.414 -1.638 1 98.56 180 HIS A N 1
ATOM 1411 C CA . HIS A 1 180 ? -1.286 -13.977 -0.896 1 98.56 180 HIS A CA 1
ATOM 1412 C C . HIS A 1 180 ? -0.074 -14.836 -1.229 1 98.56 180 HIS A C 1
ATOM 1414 O O . HIS A 1 180 ? 1.057 -14.352 -1.248 1 98.56 180 HIS A O 1
ATOM 1420 N N . VAL A 1 181 ? -0.291 -16.062 -1.534 1 98.75 181 VAL A N 1
ATOM 1421 C CA . VAL A 1 181 ? 0.775 -17.031 -1.759 1 98.75 181 VAL A CA 1
ATOM 1422 C C . VAL A 1 181 ? 1.635 -16.578 -2.941 1 98.75 181 VAL A C 1
ATOM 1424 O O . VAL A 1 181 ? 2.818 -16.922 -3.016 1 98.75 181 VAL A O 1
ATOM 1427 N N . HIS A 1 182 ? 1.074 -15.812 -3.881 1 98.56 182 HIS A N 1
ATOM 1428 C CA . HIS A 1 182 ? 1.844 -15.297 -5.012 1 98.56 182 HIS A CA 1
ATOM 1429 C C . HIS A 1 182 ? 3.018 -14.445 -4.539 1 98.56 182 HIS A C 1
ATOM 1431 O O . HIS A 1 182 ? 4.164 -14.711 -4.902 1 98.56 182 HIS A O 1
ATOM 1437 N N . ASP A 1 183 ? 2.734 -13.492 -3.709 1 98.81 183 ASP A N 1
ATOM 1438 C CA . ASP A 1 183 ? 3.77 -12.586 -3.223 1 98.81 183 ASP A CA 1
ATOM 1439 C C . ASP A 1 183 ? 4.688 -13.289 -2.223 1 98.81 183 ASP A C 1
ATOM 1441 O O . ASP A 1 183 ? 5.902 -13.078 -2.232 1 98.81 183 ASP A O 1
ATOM 1445 N N . LEU A 1 184 ? 4.094 -14.141 -1.38 1 98.81 184 LEU A N 1
ATOM 1446 C CA . LEU A 1 184 ? 4.871 -14.945 -0.447 1 98.81 184 LEU A CA 1
ATOM 1447 C C . LEU A 1 184 ? 5.918 -15.773 -1.187 1 98.81 184 LEU A C 1
ATOM 1449 O O . LEU A 1 184 ? 7.098 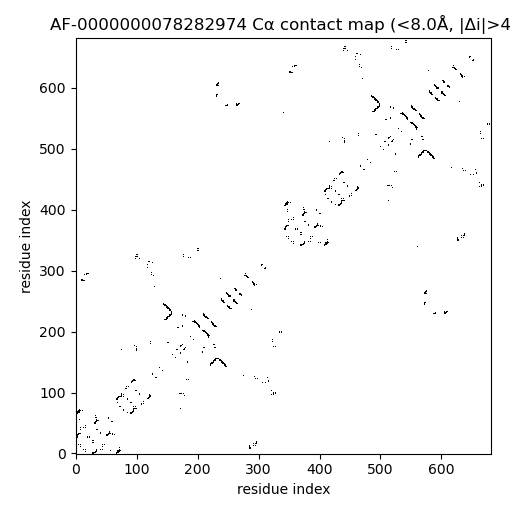-15.758 -0.828 1 98.81 184 LEU A O 1
ATOM 1453 N N . ASP A 1 185 ? 5.473 -16.438 -2.207 1 98.88 185 ASP A N 1
ATOM 1454 C CA . ASP A 1 185 ? 6.355 -17.297 -2.982 1 98.88 185 ASP A CA 1
ATOM 1455 C C . ASP A 1 185 ? 7.449 -16.5 -3.672 1 98.88 185 ASP A C 1
ATOM 1457 O O . ASP A 1 185 ? 8.617 -16.891 -3.674 1 98.88 185 ASP A O 1
ATOM 1461 N N . PHE A 1 186 ? 7.074 -15.391 -4.293 1 98.88 186 PHE A N 1
ATOM 1462 C CA . PHE A 1 186 ? 8.062 -14.578 -4.988 1 98.88 186 PHE A CA 1
ATOM 1463 C C . PHE A 1 186 ? 9.109 -14.039 -4.02 1 98.88 186 PHE A C 1
ATOM 1465 O O . PHE A 1 186 ? 10.305 -14.016 -4.332 1 98.88 186 PHE A O 1
ATOM 1472 N N . LEU A 1 187 ? 8.695 -13.633 -2.836 1 98.94 187 LEU A N 1
ATOM 1473 C CA . LEU A 1 187 ? 9.633 -13.148 -1.828 1 98.94 187 LEU A CA 1
ATOM 1474 C C . LEU A 1 187 ? 10.609 -14.25 -1.426 1 98.94 187 LEU A C 1
ATOM 1476 O O . LEU A 1 187 ? 11.812 -14 -1.318 1 98.94 187 LEU A O 1
ATOM 1480 N N . ARG A 1 188 ? 10.109 -15.414 -1.202 1 98.81 188 ARG A N 1
ATOM 1481 C CA . ARG A 1 188 ? 11 -16.531 -0.873 1 98.81 188 ARG A CA 1
ATOM 1482 C C . ARG A 1 188 ? 11.977 -16.797 -2.01 1 98.81 188 ARG A C 1
ATOM 1484 O O . ARG A 1 188 ? 13.156 -17.078 -1.77 1 98.81 188 ARG A O 1
ATOM 1491 N N . TYR A 1 189 ? 11.422 -16.766 -3.223 1 98.75 189 TYR A N 1
ATOM 1492 C CA . TYR A 1 189 ? 12.219 -17 -4.422 1 98.75 189 TYR A CA 1
ATOM 1493 C C . TYR A 1 189 ? 13.359 -15.984 -4.527 1 98.75 189 TYR A C 1
ATOM 1495 O O . TYR A 1 189 ? 14.477 -16.344 -4.898 1 98.75 189 TYR A O 1
ATOM 1503 N N . MET A 1 190 ? 13.094 -14.789 -4.152 1 98.62 190 MET A N 1
ATOM 1504 C CA . M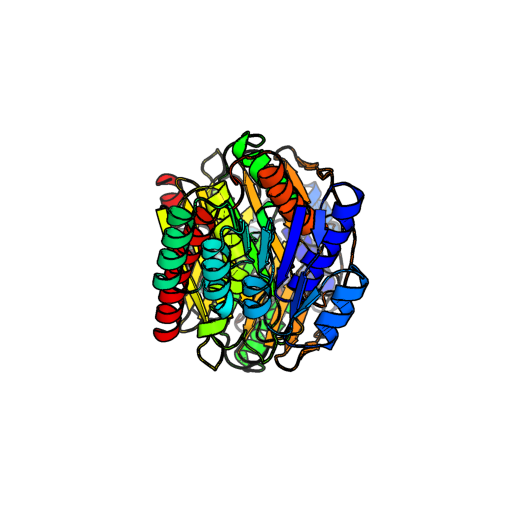ET A 1 190 ? 14.055 -13.703 -4.336 1 98.62 190 MET A CA 1
ATOM 1505 C C . MET A 1 190 ? 14.953 -13.555 -3.111 1 98.62 190 MET A C 1
ATOM 1507 O O . MET A 1 190 ? 16.156 -13.359 -3.242 1 98.62 190 MET A O 1
ATOM 1511 N N . LEU A 1 191 ? 14.406 -13.742 -1.874 1 98.62 191 LEU A N 1
ATOM 1512 C CA . LEU A 1 191 ? 15.125 -13.344 -0.67 1 98.62 191 LEU A CA 1
ATOM 1513 C C . LEU A 1 191 ? 15.469 -14.555 0.188 1 98.62 191 LEU A C 1
ATOM 1515 O O . LEU A 1 191 ? 16.219 -14.438 1.156 1 98.62 191 LEU A O 1
ATOM 1519 N N . GLY A 1 192 ? 14.953 -15.742 -0.107 1 98.38 192 GLY A N 1
ATOM 1520 C CA . GLY A 1 192 ? 15.141 -16.922 0.725 1 98.38 192 GLY A CA 1
ATOM 1521 C C . GLY A 1 192 ? 14.055 -17.094 1.77 1 98.38 192 GLY A C 1
ATOM 1522 O O . GLY A 1 192 ? 12.922 -16.656 1.573 1 98.38 192 GLY A O 1
ATOM 1523 N N . GLU A 1 193 ? 14.375 -17.859 2.781 1 98.56 193 GLU A N 1
ATOM 1524 C CA . GLU A 1 193 ? 13.406 -18.109 3.844 1 98.56 193 GLU A CA 1
ATOM 1525 C C . GLU A 1 193 ? 13.359 -16.953 4.832 1 98.56 193 GLU A C 1
ATOM 1527 O O . GLU A 1 193 ? 14.398 -16.406 5.207 1 98.56 193 GLU A O 1
ATOM 1532 N N . PRO A 1 194 ? 12.188 -16.531 5.18 1 98.56 194 PRO A N 1
ATOM 1533 C CA . PRO A 1 194 ? 12.125 -15.438 6.148 1 98.56 194 PRO A CA 1
ATOM 1534 C C . PRO A 1 194 ? 12.664 -15.836 7.523 1 98.56 194 PRO A C 1
ATOM 1536 O O . PRO A 1 194 ? 12.469 -16.969 7.961 1 98.56 194 PRO A O 1
ATOM 1539 N N . ASP A 1 195 ? 13.328 -14.891 8.219 1 98.56 195 ASP A N 1
ATOM 1540 C CA . ASP A 1 195 ? 13.797 -15.086 9.586 1 98.56 195 ASP A CA 1
ATOM 1541 C C . ASP A 1 195 ? 12.641 -15.047 10.578 1 98.56 195 ASP A C 1
ATOM 1543 O O . ASP A 1 195 ? 12.664 -15.742 11.602 1 98.56 195 ASP A O 1
ATOM 1547 N N . SER A 1 196 ? 11.688 -14.211 10.328 1 98.44 196 SER A N 1
ATOM 1548 C CA . SER A 1 196 ? 10.484 -14.055 11.141 1 98.44 196 SER A CA 1
ATOM 1549 C C . SER A 1 196 ? 9.367 -13.391 10.344 1 98.44 196 SER A C 1
ATOM 1551 O O . SER A 1 196 ? 9.602 -12.852 9.266 1 98.44 196 SER A O 1
ATOM 1553 N N . PHE A 1 197 ? 8.164 -13.5 10.867 1 98.56 197 PHE A N 1
ATOM 1554 C CA . PHE A 1 197 ? 7.016 -12.828 10.266 1 98.56 197 PHE A CA 1
ATOM 1555 C C . PHE A 1 197 ? 5.953 -12.531 11.32 1 98.56 197 PHE A C 1
ATOM 1557 O O . PHE A 1 197 ? 5.945 -13.141 12.391 1 98.56 197 PHE A O 1
ATOM 1564 N N . ASP A 1 198 ? 5.121 -11.531 11.039 1 98.19 198 ASP A N 1
ATOM 1565 C CA . ASP A 1 198 ? 3.949 -11.18 11.828 1 98.19 198 ASP A CA 1
ATOM 1566 C C . ASP A 1 198 ? 2.744 -10.898 10.938 1 98.19 198 ASP A C 1
ATOM 1568 O O . ASP A 1 198 ? 2.9 -10.461 9.789 1 98.19 198 ASP A O 1
ATOM 1572 N N . VAL A 1 199 ? 1.526 -11.227 11.477 1 98.06 199 VAL A N 1
ATOM 1573 C CA . VAL A 1 199 ? 0.349 -11.164 10.617 1 98.06 199 VAL A CA 1
ATOM 1574 C C . VAL A 1 199 ? -0.735 -10.32 11.289 1 98.06 199 VAL A C 1
ATOM 1576 O O . VAL A 1 199 ? -0.874 -10.336 12.516 1 98.06 199 VAL A O 1
ATOM 1579 N N . ARG A 1 200 ? -1.412 -9.469 10.586 1 98.38 200 ARG A N 1
ATOM 1580 C CA . ARG A 1 200 ? -2.748 -8.953 10.859 1 98.38 200 ARG A CA 1
ATOM 1581 C C . ARG A 1 200 ? -3.746 -9.414 9.805 1 98.38 200 ARG A C 1
ATOM 1583 O O . ARG A 1 200 ? -3.371 -9.664 8.656 1 98.38 200 ARG A O 1
ATOM 1590 N N . ALA A 1 201 ? -4.973 -9.562 10.227 1 98.56 201 ALA A N 1
ATOM 1591 C CA . ALA A 1 201 ? -5.93 -10.125 9.273 1 98.56 201 ALA A CA 1
ATOM 1592 C C . ALA A 1 201 ? -7.352 -9.68 9.602 1 98.56 201 ALA A C 1
ATOM 1594 O O . ALA A 1 201 ? -7.629 -9.242 10.719 1 98.56 201 ALA A O 1
ATOM 1595 N N . THR A 1 202 ? -8.164 -9.633 8.625 1 98.12 202 THR A N 1
ATOM 1596 C CA . THR A 1 202 ? -9.609 -9.555 8.781 1 98.12 202 THR A CA 1
ATOM 1597 C C . THR A 1 202 ? -10.289 -10.789 8.18 1 98.12 202 THR A C 1
ATOM 1599 O O . THR A 1 202 ? -9.641 -11.594 7.508 1 98.12 202 THR A O 1
ATOM 1602 N N . ALA A 1 203 ? -11.586 -10.977 8.516 1 97.06 203 ALA A N 1
ATOM 1603 C CA . ALA A 1 203 ? -12.359 -12.109 8.008 1 97.06 203 ALA A CA 1
ATOM 1604 C C . ALA A 1 203 ? -13.734 -11.664 7.523 1 97.06 203 ALA A C 1
ATOM 1606 O O . ALA A 1 203 ? -14.258 -10.641 7.977 1 97.06 203 ALA A O 1
ATOM 1607 N N . PHE A 1 204 ? -14.203 -12.438 6.559 1 94.94 204 PHE A N 1
ATOM 1608 C CA . PHE A 1 204 ? -15.625 -12.328 6.242 1 94.94 204 PHE A CA 1
ATOM 1609 C C . PHE A 1 204 ? -16.484 -12.695 7.449 1 94.94 204 PHE A C 1
ATOM 1611 O O . PHE A 1 204 ? -15.961 -13.188 8.461 1 94.94 204 PHE A O 1
ATOM 1618 N N . GLU A 1 205 ? -17.812 -12.414 7.285 1 91.5 205 GLU A N 1
ATOM 1619 C CA . GLU A 1 205 ? -18.75 -12.781 8.344 1 91.5 205 GLU A CA 1
ATOM 1620 C C . GLU A 1 205 ? -18.703 -14.281 8.633 1 91.5 205 GLU A C 1
ATOM 1622 O O . GLU A 1 205 ? -18.906 -14.703 9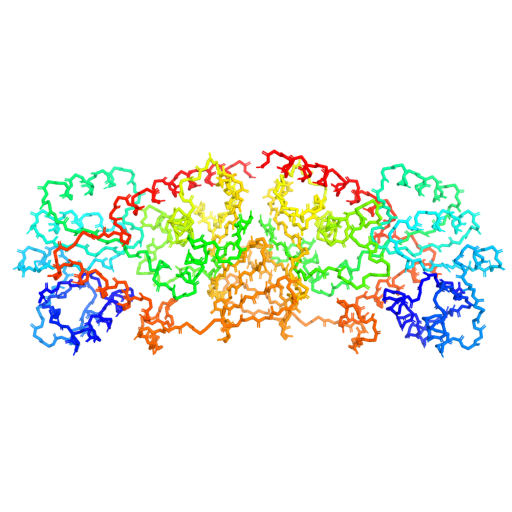.773 1 91.5 205 GLU A O 1
ATOM 1627 N N . THR A 1 206 ? -18.344 -15.047 7.656 1 92 206 THR A N 1
ATOM 1628 C CA . THR A 1 206 ? -18.312 -16.5 7.77 1 92 206 THR A CA 1
ATOM 1629 C C . THR A 1 206 ? -17.125 -16.938 8.617 1 92 206 THR A C 1
ATOM 1631 O O . THR A 1 206 ? -17.031 -18.109 9.023 1 92 206 THR A O 1
ATOM 1634 N N . GLY A 1 207 ? -16.203 -16.062 8.812 1 94.31 207 GLY A N 1
ATOM 1635 C CA . GLY A 1 207 ? -14.984 -16.391 9.539 1 94.31 207 GLY A CA 1
ATOM 1636 C C . GLY A 1 207 ? -13.797 -16.672 8.633 1 94.31 207 GLY A C 1
ATOM 1637 O O . GLY A 1 207 ? -12.664 -16.766 9.102 1 94.31 207 GLY A O 1
ATOM 1638 N N . MET A 1 208 ? -14.055 -16.75 7.352 1 96.06 208 MET A N 1
ATOM 1639 C CA . MET A 1 208 ? -12.977 -16.969 6.395 1 96.06 208 MET A CA 1
ATOM 1640 C C . MET A 1 208 ? -12.094 -15.734 6.258 1 96.06 208 MET A C 1
ATOM 1642 O O . MET A 1 208 ? -12.602 -14.625 6.066 1 96.06 208 MET A O 1
ATOM 1646 N N . ILE A 1 209 ? -10.797 -15.953 6.352 1 98 209 ILE A N 1
ATOM 1647 C CA . ILE A 1 209 ? -9.875 -14.836 6.215 1 98 209 ILE A CA 1
ATOM 1648 C C . ILE A 1 209 ? -10.008 -14.219 4.824 1 98 209 ILE A C 1
ATOM 1650 O O . ILE A 1 209 ? -9.945 -14.93 3.816 1 98 209 ILE A O 1
ATOM 1654 N N . ASN A 1 210 ? -10.258 -12.883 4.777 1 97.5 210 ASN A N 1
ATOM 1655 C CA . ASN A 1 210 ? -10.406 -12.234 3.479 1 97.5 210 ASN A CA 1
ATOM 1656 C C . ASN A 1 210 ? -9.305 -11.203 3.24 1 97.5 210 ASN A C 1
ATOM 1658 O O . ASN A 1 210 ? -9.156 -10.695 2.129 1 97.5 210 ASN A O 1
ATOM 1662 N N . GLN A 1 211 ? -8.562 -10.906 4.305 1 98.44 211 GLN A N 1
ATOM 1663 C CA . GLN A 1 211 ? -7.441 -9.984 4.227 1 98.44 211 GLN A CA 1
ATOM 1664 C C . GLN A 1 211 ? -6.297 -10.438 5.133 1 98.44 211 GLN A C 1
ATOM 1666 O O . GLN A 1 211 ? -6.523 -10.828 6.277 1 98.44 211 GLN A O 1
ATOM 1671 N N . ILE A 1 212 ? -5.129 -10.367 4.609 1 98.62 212 ILE A N 1
ATOM 1672 C CA . ILE A 1 212 ? -3.953 -10.688 5.414 1 98.62 212 ILE A CA 1
ATOM 1673 C C . ILE A 1 212 ? -2.84 -9.68 5.117 1 98.62 212 ILE A C 1
ATOM 1675 O O . ILE A 1 212 ? -2.568 -9.375 3.955 1 98.62 212 ILE A O 1
ATOM 1679 N N . PHE A 1 213 ? -2.314 -9.094 6.145 1 98.25 213 PHE A N 1
ATOM 1680 C CA . PHE A 1 213 ? -1.108 -8.273 6.141 1 98.25 213 PHE A CA 1
ATOM 1681 C C . PHE A 1 213 ? 0.045 -9.008 6.82 1 98.25 213 PHE A C 1
ATOM 1683 O O . PHE A 1 213 ? -0.058 -9.398 7.984 1 98.25 213 PHE A O 1
ATOM 1690 N N . THR A 1 214 ? 1.086 -9.195 6.086 1 98.75 214 THR A N 1
ATOM 1691 C CA . THR A 1 214 ? 2.227 -9.898 6.664 1 98.75 214 THR A CA 1
ATOM 1692 C C . THR A 1 214 ? 3.488 -9.047 6.582 1 98.75 214 THR A C 1
ATOM 1694 O O . THR A 1 214 ? 3.801 -8.492 5.523 1 98.75 214 THR A O 1
ATOM 1697 N N . THR A 1 215 ? 4.18 -8.891 7.672 1 98.69 215 THR A N 1
ATOM 1698 C CA . THR A 1 215 ? 5.5 -8.273 7.727 1 98.69 215 THR A CA 1
ATOM 1699 C C . THR A 1 215 ? 6.582 -9.328 7.926 1 98.69 215 THR A C 1
ATOM 1701 O O . THR A 1 215 ? 6.516 -10.125 8.867 1 98.69 215 THR A O 1
ATOM 1704 N N . TYR A 1 216 ? 7.527 -9.344 6.984 1 98.81 216 TYR A N 1
ATOM 1705 C CA . TYR A 1 216 ? 8.609 -10.32 7.039 1 98.81 216 TYR A CA 1
ATOM 1706 C C . TYR A 1 216 ? 9.938 -9.641 7.352 1 98.81 216 TYR A C 1
ATOM 1708 O O . TYR A 1 216 ? 10.156 -8.492 6.98 1 98.81 216 TYR A O 1
ATOM 1716 N N . GLU A 1 217 ? 10.82 -10.422 8.023 1 98.62 217 GLU A N 1
ATOM 1717 C CA . GLU A 1 217 ? 12.242 -10.094 8.117 1 98.62 217 GLU A CA 1
ATOM 1718 C C . GLU A 1 217 ? 13.086 -11.078 7.301 1 98.62 217 GLU A C 1
ATOM 1720 O O . GLU A 1 217 ? 12.984 -12.289 7.488 1 98.62 217 GLU A O 1
ATOM 1725 N N . PHE A 1 218 ? 13.797 -10.586 6.305 1 98.19 218 PHE A N 1
ATOM 1726 C CA . PHE A 1 218 ? 14.805 -11.32 5.547 1 98.19 218 PHE A CA 1
ATOM 1727 C C . PHE A 1 218 ? 16.188 -10.711 5.754 1 98.19 218 PHE A C 1
ATOM 1729 O O . PHE A 1 218 ? 16.609 -9.844 4.988 1 98.19 218 PHE A O 1
ATOM 1736 N N . GLY A 1 219 ? 16.906 -11.18 6.781 1 96.06 219 GLY A N 1
ATOM 1737 C CA . GLY A 1 219 ? 18.172 -10.516 7.09 1 96.06 219 GLY A CA 1
ATOM 1738 C C . GLY A 1 219 ? 18.016 -9.031 7.379 1 96.06 219 GLY A C 1
ATOM 1739 O O . GLY A 1 219 ? 17.297 -8.648 8.305 1 96.06 219 GLY A O 1
ATOM 1740 N N . LYS A 1 220 ? 18.594 -8.242 6.539 1 94.44 220 LYS A N 1
ATOM 1741 C CA . LYS A 1 220 ? 18.531 -6.801 6.742 1 94.44 220 LYS A CA 1
ATOM 1742 C C . LYS A 1 220 ? 17.344 -6.184 6.008 1 94.44 220 LYS A C 1
ATOM 1744 O O . LYS A 1 220 ? 17.078 -4.988 6.148 1 94.44 220 LYS A O 1
ATOM 1749 N N . VAL A 1 221 ? 16.672 -6.957 5.223 1 97.88 221 VAL A N 1
ATOM 1750 C CA . VAL A 1 221 ? 15.547 -6.496 4.41 1 97.88 221 VAL A CA 1
ATOM 1751 C C . VAL A 1 221 ? 14.234 -6.789 5.129 1 97.88 221 VAL A C 1
ATOM 1753 O O . VAL A 1 221 ? 14.047 -7.879 5.672 1 97.88 221 VAL A O 1
ATOM 1756 N N . PHE A 1 222 ? 13.375 -5.773 5.266 1 98.5 222 PHE A N 1
ATOM 1757 C CA . PHE A 1 222 ? 12.023 -6.145 5.652 1 98.5 222 PHE A CA 1
ATOM 1758 C C . PHE A 1 222 ? 11.078 -6.082 4.461 1 98.5 222 PHE A C 1
ATOM 1760 O O . PHE A 1 222 ? 11.297 -5.301 3.529 1 98.5 222 PHE A O 1
ATOM 1767 N N . ALA A 1 223 ? 10.109 -6.926 4.449 1 98.81 223 ALA A N 1
ATOM 1768 C CA . ALA A 1 223 ? 9.07 -6.973 3.42 1 98.81 223 ALA A CA 1
ATOM 1769 C C . ALA A 1 223 ? 7.68 -6.891 4.043 1 98.81 223 ALA A C 1
ATOM 1771 O O . ALA A 1 223 ? 7.438 -7.441 5.117 1 98.81 223 ALA A O 1
ATOM 1772 N N . VAL A 1 224 ? 6.82 -6.156 3.395 1 98.56 224 VAL A N 1
ATOM 1773 C CA . VAL A 1 224 ? 5.422 -6.062 3.809 1 98.56 224 VAL A CA 1
ATOM 1774 C C . VAL A 1 224 ? 4.512 -6.453 2.648 1 98.56 224 VAL A C 1
ATOM 1776 O O . VAL A 1 224 ? 4.656 -5.938 1.536 1 98.56 224 VAL A O 1
ATOM 1779 N N . THR A 1 225 ? 3.586 -7.371 2.91 1 98.75 225 THR A N 1
ATOM 1780 C CA . THR A 1 225 ? 2.654 -7.801 1.874 1 98.75 225 THR A CA 1
ATOM 1781 C C . THR A 1 225 ? 1.211 -7.652 2.348 1 98.75 225 THR A C 1
ATOM 1783 O O . THR A 1 225 ? 0.928 -7.781 3.541 1 98.75 225 THR A O 1
ATOM 1786 N N . GLU A 1 226 ? 0.396 -7.34 1.407 1 98.69 226 GLU A N 1
ATOM 1787 C CA . GLU A 1 226 ? -1.047 -7.379 1.628 1 98.69 226 GLU A CA 1
ATOM 1788 C C . GLU A 1 226 ? -1.747 -8.211 0.558 1 98.69 226 GLU A C 1
ATOM 1790 O O . GLU A 1 226 ? -1.494 -8.039 -0.636 1 98.69 226 GLU A O 1
ATOM 1795 N N . GLY A 1 227 ? -2.531 -9.133 0.915 1 98.56 227 GLY A N 1
ATOM 1796 C CA . GLY A 1 227 ? -3.5 -9.82 0.079 1 98.56 227 GLY A CA 1
ATOM 1797 C C . GLY A 1 227 ? -4.93 -9.656 0.562 1 98.56 227 GLY A C 1
ATOM 1798 O O . GLY A 1 227 ? -5.23 -9.906 1.73 1 98.56 227 GLY A O 1
ATOM 1799 N N . ILE A 1 228 ? -5.832 -9.227 -0.332 1 98.19 228 ILE A N 1
ATOM 1800 C CA . ILE A 1 228 ? -7.199 -9 0.127 1 98.19 228 ILE A CA 1
ATOM 1801 C C . ILE A 1 228 ? -8.188 -9.406 -0.966 1 98.19 228 ILE A C 1
ATOM 1803 O O . ILE A 1 228 ? -7.996 -9.07 -2.137 1 98.19 228 ILE A O 1
ATOM 1807 N N . TRP A 1 229 ? -9.164 -10.281 -0.617 1 97.19 229 TRP A N 1
ATOM 1808 C CA . TRP A 1 229 ? -10.461 -10.352 -1.278 1 97.19 229 TRP A CA 1
ATOM 1809 C C . TRP A 1 229 ? -11.445 -9.367 -0.652 1 97.19 229 TRP A C 1
ATOM 1811 O O . TRP A 1 229 ? -12.086 -9.68 0.357 1 97.19 229 TRP A O 1
ATOM 1821 N N . ASP A 1 230 ? -11.562 -8.227 -1.264 1 95.81 230 ASP A N 1
ATOM 1822 C CA . ASP A 1 230 ? -12.414 -7.184 -0.697 1 95.81 230 ASP A CA 1
ATOM 1823 C C . ASP A 1 230 ? -13.859 -7.652 -0.589 1 95.81 230 ASP A C 1
ATOM 1825 O O . ASP A 1 230 ? -14.281 -8.562 -1.311 1 95.81 230 ASP A O 1
ATOM 1829 N N . ILE A 1 231 ? -14.602 -7.066 0.319 1 94.56 231 ILE A N 1
ATOM 1830 C CA . ILE A 1 231 ? -16 -7.426 0.525 1 94.56 231 ILE A CA 1
ATOM 1831 C C . ILE A 1 231 ? -16.797 -7.105 -0.731 1 94.56 231 ILE A C 1
ATOM 1833 O O . ILE A 1 231 ? -17.875 -7.676 -0.952 1 94.56 231 ILE A O 1
ATOM 1837 N N . SER A 1 232 ? -16.266 -6.156 -1.479 1 95.19 232 SER A N 1
ATOM 1838 C CA . SER A 1 232 ? -16.922 -5.801 -2.73 1 95.19 232 SER A CA 1
ATOM 1839 C C . SER A 1 232 ? -16.328 -6.559 -3.908 1 95.19 232 SER A C 1
ATOM 1841 O O . SER A 1 232 ? -15.109 -6.559 -4.098 1 95.19 232 SER A O 1
ATOM 1843 N N . SER A 1 233 ? -17.141 -7.109 -4.742 1 92.44 233 SER A N 1
ATOM 1844 C CA . SER A 1 233 ? -16.688 -7.789 -5.953 1 92.44 233 SER A CA 1
ATOM 1845 C C . SER A 1 233 ? -16.297 -6.789 -7.039 1 92.44 233 SER A C 1
ATOM 1847 O O . SER A 1 233 ? -15.664 -7.156 -8.031 1 92.44 233 SER A O 1
ATOM 1849 N N . ALA A 1 234 ? -16.625 -5.555 -6.816 1 93.69 234 ALA A N 1
ATOM 1850 C CA . ALA A 1 234 ? -16.438 -4.547 -7.855 1 93.69 234 ALA A CA 1
ATOM 1851 C C . ALA A 1 234 ? -15.023 -3.963 -7.805 1 93.69 234 ALA A C 1
ATOM 1853 O O . ALA A 1 234 ? -14.594 -3.285 -8.742 1 93.69 234 ALA A O 1
ATOM 1854 N N . LEU A 1 235 ? -14.367 -4.121 -6.676 1 94.44 235 LEU A N 1
ATOM 1855 C CA . LEU A 1 235 ? -13 -3.619 -6.602 1 94.44 235 LEU A CA 1
ATOM 1856 C C . LEU A 1 235 ? -12.102 -4.332 -7.605 1 94.44 235 LEU A C 1
ATOM 1858 O O . LEU A 1 235 ? -11.969 -5.559 -7.559 1 94.44 235 LEU A O 1
ATOM 1862 N N . PRO A 1 236 ? -11.539 -3.613 -8.469 1 92.06 236 PRO A N 1
ATOM 1863 C CA . PRO A 1 236 ? -10.734 -4.262 -9.5 1 92.06 236 PRO A CA 1
ATOM 1864 C C . PRO A 1 236 ? -9.438 -4.859 -8.953 1 92.06 236 PRO A C 1
ATOM 1866 O O . PRO A 1 236 ? -8.875 -4.336 -7.988 1 92.06 236 PRO A O 1
ATOM 1869 N N . PHE A 1 237 ? -9.031 -5.871 -9.633 1 93.94 237 PHE A N 1
ATOM 1870 C CA . PHE A 1 237 ? -7.77 -6.504 -9.258 1 93.94 237 PHE A CA 1
ATOM 1871 C C . PHE A 1 237 ? -6.594 -5.574 -9.539 1 93.94 237 PHE A C 1
ATOM 1873 O O . PHE A 1 237 ? -6.551 -4.922 -10.578 1 93.94 237 PHE A O 1
ATOM 1880 N N . GLU A 1 238 ? -5.609 -5.539 -8.586 1 93.81 238 GLU A N 1
ATOM 1881 C CA . GLU A 1 238 ? -4.359 -4.809 -8.773 1 93.81 238 GLU A CA 1
ATOM 1882 C C . GLU A 1 238 ? -3.213 -5.484 -8.023 1 93.81 238 GLU A C 1
ATOM 1884 O O . GLU A 1 238 ? -3.328 -5.773 -6.832 1 93.81 238 GLU A O 1
ATOM 1889 N N . ALA A 1 239 ? -2.178 -5.766 -8.773 1 97 239 ALA A N 1
ATOM 1890 C CA . ALA A 1 239 ? -0.908 -6.168 -8.172 1 97 239 ALA A CA 1
ATOM 1891 C C . ALA A 1 239 ? 0.12 -5.043 -8.266 1 97 239 ALA A C 1
ATOM 1893 O O . ALA A 1 239 ? 0.202 -4.348 -9.273 1 97 239 ALA A O 1
ATOM 1894 N N . SER A 1 240 ? 0.883 -4.848 -7.223 1 97.69 240 SER A N 1
ATOM 1895 C CA . SER A 1 240 ? 1.894 -3.797 -7.211 1 97.69 240 SER A CA 1
ATOM 1896 C C . SER A 1 240 ? 3.053 -4.156 -6.285 1 97.69 240 SER A C 1
ATOM 1898 O O . SER A 1 240 ? 2.924 -5.031 -5.43 1 97.69 240 SER A O 1
ATOM 1900 N N . PHE A 1 241 ? 4.188 -3.527 -6.5 1 98.56 241 PHE A N 1
ATOM 1901 C CA . PHE A 1 241 ? 5.266 -3.57 -5.52 1 98.56 241 PHE A CA 1
ATOM 1902 C C . PHE A 1 241 ? 6.09 -2.291 -5.566 1 98.56 241 PHE A C 1
ATOM 1904 O O . PHE A 1 241 ? 6.078 -1.572 -6.57 1 98.56 241 PHE A O 1
ATOM 1911 N N . HIS A 1 242 ? 6.648 -1.906 -4.504 1 98.62 242 HIS A N 1
ATOM 1912 C CA . HIS A 1 242 ? 7.637 -0.848 -4.32 1 98.62 242 HIS A CA 1
ATOM 1913 C C . HIS A 1 242 ? 8.898 -1.383 -3.652 1 98.62 242 HIS A C 1
ATOM 1915 O O . HIS A 1 242 ? 8.906 -1.631 -2.443 1 98.62 242 HIS A O 1
ATOM 1921 N N . ALA A 1 243 ? 9.938 -1.574 -4.461 1 98.88 243 ALA A N 1
ATOM 1922 C CA . ALA A 1 243 ? 11.211 -2.1 -3.975 1 98.88 243 ALA A CA 1
ATOM 1923 C C . ALA A 1 243 ? 12.242 -0.986 -3.822 1 98.88 243 ALA A C 1
ATOM 1925 O O . ALA A 1 243 ? 12.617 -0.339 -4.805 1 98.88 243 ALA A O 1
ATOM 1926 N N . CYS A 1 244 ? 12.703 -0.79 -2.643 1 98.56 244 CYS A N 1
ATOM 1927 C CA . CYS A 1 244 ? 13.625 0.297 -2.334 1 98.56 244 CYS A CA 1
ATOM 1928 C C . CYS A 1 244 ? 15.055 -0.216 -2.225 1 98.56 244 CYS A C 1
ATOM 1930 O O . CYS A 1 244 ? 15.398 -0.895 -1.258 1 98.56 244 CYS A O 1
ATOM 1932 N N . PHE A 1 245 ? 15.852 0.099 -3.227 1 98.44 245 PHE A N 1
ATOM 1933 C CA . PHE A 1 245 ? 17.281 -0.224 -3.217 1 98.44 245 PHE A CA 1
ATOM 1934 C C . PHE A 1 245 ? 18.094 0.979 -2.773 1 98.44 245 PHE A C 1
ATOM 1936 O O . PHE A 1 245 ? 17.562 2.072 -2.586 1 98.44 245 PHE A O 1
ATOM 1943 N N . GLU A 1 246 ? 19.391 0.77 -2.609 1 97.12 246 GLU A N 1
ATOM 1944 C CA . GLU A 1 246 ? 20.328 1.812 -2.184 1 97.12 246 GLU A CA 1
ATOM 1945 C C . GLU A 1 246 ? 20.391 2.945 -3.203 1 97.12 246 GLU A C 1
ATOM 1947 O O . GLU A 1 246 ? 20.5 4.117 -2.83 1 97.12 246 GLU A O 1
ATOM 1952 N N . GLU A 1 247 ? 20.234 2.6 -4.5 1 97.62 247 GLU A N 1
ATOM 1953 C CA . GLU A 1 247 ? 20.516 3.6 -5.523 1 97.62 247 GLU A CA 1
ATOM 1954 C C . GLU A 1 247 ? 19.297 3.877 -6.391 1 97.62 247 GLU A C 1
ATOM 1956 O O . GLU A 1 247 ? 19.312 4.77 -7.242 1 97.62 247 GLU A O 1
ATOM 1961 N N . ALA A 1 248 ? 18.234 3.143 -6.211 1 98.12 248 ALA A N 1
ATOM 1962 C CA . ALA A 1 248 ? 17.016 3.344 -6.98 1 98.12 248 ALA A CA 1
ATOM 1963 C C . ALA A 1 248 ? 15.828 2.664 -6.312 1 98.12 248 ALA A C 1
ATOM 1965 O O . ALA A 1 248 ? 16 1.808 -5.441 1 98.12 248 ALA A O 1
ATOM 1966 N N . SER A 1 249 ? 14.711 3.098 -6.664 1 98.38 249 SER A N 1
ATOM 1967 C CA . SER A 1 249 ? 13.477 2.381 -6.348 1 98.38 249 SER A CA 1
ATOM 1968 C C . SER A 1 249 ? 12.812 1.837 -7.609 1 98.38 249 SER A C 1
ATOM 1970 O O . SER A 1 249 ? 12.781 2.514 -8.641 1 98.38 249 SER A O 1
ATOM 1972 N N . ILE A 1 250 ? 12.367 0.59 -7.531 1 98.75 250 ILE A N 1
ATOM 1973 C CA . ILE A 1 250 ? 11.594 -0.022 -8.602 1 98.75 250 ILE A CA 1
ATOM 1974 C C . ILE A 1 250 ? 10.125 -0.094 -8.203 1 98.75 250 ILE A C 1
ATOM 1976 O O . ILE A 1 250 ? 9.781 -0.698 -7.18 1 98.75 250 ILE A O 1
ATOM 1980 N N . VAL A 1 251 ? 9.273 0.576 -9 1 98.38 251 VAL A N 1
ATOM 1981 C CA . VAL A 1 251 ? 7.852 0.657 -8.688 1 98.38 251 VAL A CA 1
ATOM 1982 C C . VAL A 1 251 ? 7.043 -0.014 -9.789 1 98.38 251 VAL A C 1
ATOM 1984 O O . VAL A 1 251 ? 7.184 0.329 -10.969 1 98.38 251 VAL A O 1
ATOM 1987 N N . PHE A 1 252 ? 6.258 -0.993 -9.398 1 98.12 252 PHE A N 1
ATOM 1988 C CA . PHE A 1 252 ? 5.352 -1.701 -10.289 1 98.12 252 PHE A CA 1
ATOM 1989 C C . PHE A 1 252 ? 3.898 -1.426 -9.914 1 98.12 252 PHE A C 1
ATOM 1991 O O . PHE A 1 252 ? 3.506 -1.604 -8.758 1 98.12 252 PHE A O 1
ATOM 1998 N N . ARG A 1 253 ? 3.127 -0.962 -10.828 1 95.12 253 ARG A N 1
ATOM 1999 C CA . ARG A 1 253 ? 1.683 -0.783 -10.727 1 95.12 253 ARG A CA 1
ATOM 2000 C C . ARG A 1 253 ? 0.966 -1.466 -11.891 1 95.12 253 ARG A C 1
ATOM 2002 O O . ARG A 1 253 ? 0.853 -0.896 -12.977 1 95.12 253 ARG A O 1
ATOM 2009 N N . GLY A 1 254 ? 0.34 -2.5 -11.578 1 92.81 254 GLY A N 1
ATOM 2010 C CA . GLY A 1 254 ? -0.12 -3.43 -12.602 1 92.81 254 GLY A CA 1
ATOM 2011 C C . GLY A 1 254 ? -1.221 -2.859 -13.477 1 92.81 254 GLY A C 1
ATOM 2012 O O . GLY A 1 254 ? -1.444 -3.336 -14.586 1 92.81 254 GLY A O 1
ATOM 2013 N N . ARG A 1 255 ? -1.901 -1.804 -13.055 1 89.19 255 ARG A N 1
ATOM 2014 C CA . ARG A 1 255 ? -3.041 -1.302 -13.82 1 89.19 255 ARG A CA 1
ATOM 2015 C C . ARG A 1 255 ? -2.652 -0.085 -14.648 1 89.19 255 ARG A C 1
ATOM 2017 O O . ARG A 1 255 ? -3.467 0.44 -15.414 1 89.19 255 ARG A O 1
ATOM 2024 N N . GLU A 1 256 ? -1.432 0.317 -14.539 1 88.12 256 GLU A N 1
ATOM 2025 C CA . GLU A 1 256 ? -0.988 1.482 -15.297 1 88.12 256 GLU A CA 1
ATOM 2026 C C . GLU A 1 256 ? -0.542 1.088 -16.703 1 88.12 256 GLU A C 1
ATOM 2028 O O . GLU A 1 256 ? -0.231 -0.078 -16.953 1 88.12 256 GLU A O 1
ATOM 2033 N N . GLU A 1 257 ? -0.54 2.078 -17.594 1 84.56 257 GLU A N 1
ATOM 2034 C CA . GLU A 1 257 ? -0.078 1.854 -18.953 1 84.56 257 GLU A CA 1
ATOM 2035 C C . GLU A 1 257 ? 1.394 1.448 -18.984 1 84.56 257 GLU A C 1
ATOM 2037 O O . GLU A 1 257 ? 1.769 0.5 -19.672 1 84.56 257 GLU A O 1
ATOM 2042 N N . LYS A 1 258 ? 2.162 2.184 -18.312 1 89.94 258 LYS A N 1
ATOM 2043 C CA . LYS A 1 258 ? 3.551 1.827 -18.031 1 89.94 258 LYS A CA 1
ATOM 2044 C C . LYS A 1 258 ? 3.705 1.309 -16.594 1 89.94 258 LYS A C 1
ATOM 2046 O O . LYS A 1 258 ? 3.955 2.086 -15.672 1 89.94 258 LYS A O 1
ATOM 2051 N N . PRO A 1 259 ? 3.6 0.027 -16.469 1 93.38 259 PRO A N 1
ATOM 2052 C CA . PRO A 1 259 ? 3.395 -0.503 -15.117 1 93.38 259 PRO A CA 1
ATOM 2053 C C . PRO A 1 259 ? 4.676 -0.511 -14.281 1 93.38 259 PRO A C 1
ATOM 2055 O O . PRO A 1 259 ? 4.617 -0.585 -13.055 1 93.38 259 PRO A O 1
ATOM 2058 N N . LEU A 1 260 ? 5.875 -0.458 -14.969 1 97.19 260 LEU A N 1
ATOM 2059 C CA . LEU A 1 260 ? 7.129 -0.577 -14.234 1 97.19 260 LEU A CA 1
ATOM 2060 C C . LEU A 1 260 ? 8.008 0.647 -14.461 1 97.19 260 LEU A C 1
ATOM 2062 O O . LEU A 1 260 ? 8.266 1.032 -15.609 1 97.19 260 LEU A O 1
ATOM 2066 N N . ALA A 1 261 ? 8.445 1.25 -13.391 1 98 261 ALA A N 1
ATOM 2067 C CA . ALA A 1 261 ? 9.328 2.408 -13.445 1 98 261 ALA A CA 1
ATOM 2068 C C . ALA A 1 261 ? 10.477 2.268 -12.445 1 98 261 ALA A C 1
ATOM 2070 O O . ALA A 1 261 ? 10.305 1.703 -11.367 1 98 261 ALA A O 1
ATOM 2071 N N . VAL A 1 262 ? 11.625 2.715 -12.844 1 98.5 262 VAL A N 1
ATOM 2072 C CA . VAL A 1 262 ? 12.797 2.793 -11.977 1 98.5 262 VAL A CA 1
ATOM 2073 C C . VAL A 1 262 ? 13.109 4.254 -11.664 1 98.5 262 VAL A C 1
ATOM 2075 O O . VAL A 1 262 ? 13.375 5.047 -12.57 1 98.5 262 VAL A O 1
ATOM 2078 N N . TYR A 1 263 ? 13.016 4.609 -10.406 1 98.19 263 TYR A N 1
ATOM 2079 C CA . TYR A 1 263 ? 13.367 5.941 -9.93 1 98.19 263 TYR A CA 1
ATOM 2080 C C . TYR A 1 263 ? 14.758 5.953 -9.312 1 98.19 263 TYR A C 1
ATOM 2082 O O . TYR A 1 263 ? 14.961 5.418 -8.219 1 98.19 263 TYR A O 1
ATOM 2090 N N . LYS A 1 264 ? 15.68 6.617 -9.93 1 97.5 264 LYS A N 1
ATOM 2091 C CA . LYS A 1 264 ? 17.078 6.586 -9.492 1 97.5 264 LYS A CA 1
ATOM 2092 C C . LYS A 1 264 ? 17.375 7.75 -8.555 1 97.5 264 LYS A C 1
ATOM 2094 O O . LYS A 1 264 ? 16.719 8.781 -8.602 1 97.5 264 LYS A O 1
ATOM 2099 N N . ASN A 1 265 ? 18.375 7.582 -7.73 1 94.38 265 ASN A N 1
ATOM 2100 C CA . ASN A 1 265 ? 18.719 8.578 -6.723 1 94.38 265 ASN A CA 1
ATOM 2101 C C . ASN A 1 265 ? 19.219 9.867 -7.359 1 94.38 265 ASN A C 1
ATOM 2103 O O . ASN A 1 265 ? 19.25 10.922 -6.715 1 94.38 265 ASN A O 1
ATOM 2107 N N . ASP A 1 266 ? 19.609 9.844 -8.633 1 93.38 266 ASP A N 1
ATOM 2108 C CA . ASP A 1 266 ? 20.094 11.047 -9.305 1 93.38 266 ASP A CA 1
ATOM 2109 C C . ASP A 1 266 ? 18.938 11.836 -9.922 1 93.38 266 ASP A C 1
ATOM 2111 O O . ASP A 1 266 ? 19.156 12.828 -10.617 1 93.38 266 ASP A O 1
ATOM 2115 N N . GLY A 1 267 ? 17.766 11.352 -9.688 1 93.81 267 GLY A N 1
ATOM 2116 C CA . GLY A 1 267 ? 16.594 12.062 -10.156 1 93.81 267 GLY A CA 1
ATOM 2117 C C . GLY A 1 267 ? 16.094 11.57 -11.492 1 93.81 267 GLY A C 1
ATOM 2118 O O . GLY A 1 267 ? 15.016 11.977 -11.953 1 93.81 267 GLY A O 1
ATOM 2119 N N . THR A 1 268 ? 16.734 10.602 -12.086 1 96.06 268 THR A N 1
ATOM 2120 C CA . THR A 1 268 ? 16.312 10.094 -13.383 1 96.06 268 THR A CA 1
ATOM 2121 C C . THR A 1 268 ? 15.242 9.016 -13.211 1 96.06 268 THR A C 1
ATOM 2123 O O . THR A 1 268 ? 15.25 8.273 -12.227 1 96.06 268 THR A O 1
ATOM 2126 N N . ILE A 1 269 ? 14.336 9.023 -14.203 1 97.25 269 ILE A N 1
ATOM 2127 C CA . ILE A 1 269 ? 13.297 8 -14.281 1 97.25 269 ILE A CA 1
ATOM 2128 C C . ILE A 1 269 ? 13.539 7.117 -15.508 1 97.25 269 ILE A C 1
ATOM 2130 O O . ILE A 1 269 ? 13.758 7.621 -16.609 1 97.25 269 ILE A O 1
ATOM 2134 N N . GLU A 1 270 ? 13.586 5.832 -15.258 1 97.06 270 GLU A N 1
ATOM 2135 C CA . GLU A 1 270 ? 13.742 4.875 -16.359 1 97.06 270 GLU A CA 1
ATOM 2136 C C . GLU A 1 270 ? 12.539 3.939 -16.438 1 97.06 270 GLU A C 1
ATOM 2138 O O . GLU A 1 270 ? 12.008 3.506 -15.422 1 97.06 270 GLU A O 1
ATOM 2143 N N . TYR A 1 271 ? 12.133 3.729 -17.625 1 95.94 271 TYR A N 1
ATOM 2144 C CA . TYR A 1 271 ? 11.133 2.715 -17.922 1 95.94 271 TYR A CA 1
ATOM 2145 C C . TYR A 1 271 ? 11.742 1.547 -18.688 1 95.94 271 TYR A C 1
ATOM 2147 O O . TYR A 1 271 ? 11.93 1.625 -19.906 1 95.94 271 TYR A O 1
ATOM 2155 N N . PRO A 1 272 ? 11.953 0.504 -17.906 1 94.38 272 PRO A N 1
ATOM 2156 C CA . PRO A 1 272 ? 12.609 -0.626 -18.578 1 94.38 272 PRO A CA 1
ATOM 2157 C C . PRO A 1 272 ? 11.812 -1.166 -19.75 1 94.38 272 PRO A C 1
ATOM 2159 O O . PRO A 1 272 ? 10.578 -1.221 -19.703 1 94.38 272 PRO A O 1
ATOM 2162 N N . GLN A 1 273 ? 12.484 -1.413 -20.828 1 88.56 273 GLN A N 1
ATOM 2163 C CA . GLN A 1 273 ? 11.859 -2.104 -21.953 1 88.56 273 GLN A CA 1
ATOM 2164 C C . GLN A 1 273 ? 11.836 -3.611 -21.719 1 88.56 273 GLN A C 1
ATOM 2166 O O . GLN A 1 273 ? 12.852 -4.289 -21.891 1 88.56 273 GLN A O 1
ATOM 2171 N N . LEU A 1 274 ? 10.695 -4.016 -21.297 1 86.44 274 LEU A N 1
ATOM 2172 C CA . LEU A 1 274 ? 10.57 -5.434 -20.969 1 86.44 274 LEU A CA 1
ATOM 2173 C C . LEU A 1 274 ? 10.281 -6.254 -22.219 1 86.44 274 LEU A C 1
ATOM 2175 O O . LEU A 1 274 ? 9.453 -5.867 -23.047 1 86.44 274 LEU A O 1
ATOM 2179 N N . GLU A 1 275 ? 11.164 -7.039 -22.719 1 76.5 275 GLU A N 1
ATOM 2180 C CA . GLU A 1 275 ? 10.969 -7.922 -23.859 1 76.5 275 GLU A CA 1
ATOM 2181 C C . GLU A 1 275 ? 9.992 -9.047 -23.531 1 76.5 275 GLU A C 1
ATOM 2183 O O . GLU A 1 275 ? 10.328 -9.992 -22.828 1 76.5 275 GLU A O 1
ATOM 2188 N N . ARG A 1 276 ? 8.805 -8.828 -24 1 77.88 276 ARG A N 1
ATOM 2189 C CA . ARG A 1 276 ? 7.797 -9.867 -23.781 1 77.88 276 ARG A CA 1
ATOM 2190 C C . ARG A 1 276 ? 7.867 -10.93 -24.875 1 77.88 276 ARG A C 1
ATOM 2192 O O . ARG A 1 276 ? 7.91 -10.609 -26.062 1 77.88 276 ARG A O 1
ATOM 2199 N N . GLU A 1 277 ? 8.047 -12.117 -24.438 1 74.25 277 GLU A N 1
ATOM 2200 C CA . GLU A 1 277 ? 8.141 -13.211 -25.406 1 74.25 277 GLU A CA 1
ATOM 2201 C C . GLU A 1 277 ? 6.82 -13.406 -26.156 1 74.25 277 GLU A C 1
ATOM 2203 O O . GLU A 1 277 ? 6.812 -13.727 -27.344 1 74.25 277 GLU A O 1
ATOM 2208 N N . TYR A 1 278 ? 5.777 -13.258 -25.469 1 79.94 278 TYR A N 1
ATOM 2209 C CA . TYR A 1 278 ? 4.414 -13.43 -25.953 1 79.94 278 TYR A CA 1
ATOM 2210 C C . TYR A 1 278 ? 3.473 -12.422 -25.312 1 79.94 278 TYR A C 1
ATOM 2212 O O . TYR A 1 278 ? 3.447 -12.281 -24.094 1 79.94 278 TYR A O 1
ATOM 2220 N N . ASN A 1 279 ? 2.893 -11.555 -26.141 1 74.44 279 ASN A N 1
ATOM 2221 C CA . ASN A 1 279 ? 2.029 -10.5 -25.625 1 74.44 279 ASN A CA 1
ATOM 2222 C C . ASN A 1 279 ? 0.658 -10.516 -26.281 1 74.44 279 ASN A C 1
ATOM 2224 O O . ASN A 1 279 ? 0.476 -9.938 -27.359 1 74.44 279 ASN A O 1
ATOM 2228 N N . VAL A 1 280 ? -0.248 -11.305 -25.734 1 72.62 280 VAL A N 1
ATOM 2229 C CA . VAL A 1 280 ? -1.612 -11.359 -26.234 1 72.62 280 VAL A CA 1
ATOM 2230 C C . VAL A 1 280 ? -2.6 -11.07 -25.109 1 72.62 280 VAL A C 1
ATOM 2232 O O . VAL A 1 280 ? -2.561 -11.711 -24.062 1 72.62 280 VAL A O 1
ATOM 2235 N N . LYS A 1 281 ? -3.297 -10.039 -25.344 1 69.5 281 LYS A N 1
ATOM 2236 C CA . LYS A 1 281 ? -4.41 -9.75 -24.438 1 69.5 281 LYS A CA 1
ATOM 2237 C C . LYS A 1 281 ? -5.625 -10.609 -24.781 1 69.5 281 LYS A C 1
ATOM 2239 O O . LYS A 1 281 ? -6.035 -10.695 -25.938 1 69.5 281 LYS A O 1
ATOM 2244 N N . ASP A 1 282 ? -5.996 -11.461 -23.859 1 64.56 282 ASP A N 1
ATOM 2245 C CA . ASP A 1 282 ? -7.148 -12.336 -24.047 1 64.56 282 ASP A CA 1
ATOM 2246 C C . ASP A 1 282 ? -8.031 -12.367 -22.812 1 64.56 282 ASP A C 1
ATOM 2248 O O . ASP A 1 282 ? -7.566 -12.727 -21.719 1 64.56 282 ASP A O 1
ATOM 2252 N N . ASP A 1 283 ? -9.234 -12 -22.969 1 64.06 283 ASP A N 1
ATOM 2253 C CA . ASP A 1 283 ? -10.156 -11.961 -21.828 1 64.06 283 ASP A CA 1
ATOM 2254 C C . ASP A 1 283 ? -11.07 -13.18 -21.844 1 64.06 283 ASP A C 1
ATOM 2256 O O . ASP A 1 283 ? -12.078 -13.211 -21.125 1 64.06 283 ASP A O 1
ATOM 2260 N N . SER A 1 284 ? -10.727 -14.109 -22.672 1 60.16 284 SER A N 1
ATOM 2261 C CA . SER A 1 284 ? -11.617 -15.258 -22.844 1 60.16 284 SER A CA 1
ATOM 2262 C C . SER A 1 284 ? -11.648 -16.109 -21.578 1 60.16 284 SER A C 1
ATOM 2264 O O . SER A 1 284 ? -12.602 -16.875 -21.375 1 60.16 284 SER A O 1
ATOM 2266 N N . ALA A 1 285 ? -10.594 -16.031 -20.75 1 67.69 285 ALA A N 1
ATOM 2267 C CA . ALA A 1 285 ? -10.523 -16.875 -19.562 1 67.69 285 ALA A CA 1
ATOM 2268 C C . ALA A 1 285 ? -11.5 -16.391 -18.5 1 67.69 285 ALA A C 1
ATOM 2270 O O . ALA A 1 285 ? -11.859 -17.141 -17.578 1 67.69 285 ALA A O 1
ATOM 2271 N N . GLY A 1 286 ? -11.945 -15.148 -18.609 1 58.19 286 GLY A N 1
ATOM 2272 C CA . GLY A 1 286 ? -12.93 -14.609 -17.688 1 58.19 286 GLY A CA 1
ATOM 2273 C C . GLY A 1 286 ? -12.383 -14.406 -16.281 1 58.19 286 GLY A C 1
ATOM 2274 O O . GLY A 1 286 ? -13.148 -14.398 -15.312 1 58.19 286 GLY A O 1
ATOM 2275 N N . ILE A 1 287 ? -11.102 -14.484 -16.109 1 67.06 287 ILE A N 1
ATOM 2276 C CA . ILE A 1 287 ? -10.484 -14.32 -14.797 1 67.06 287 ILE A CA 1
ATOM 2277 C C . ILE A 1 287 ? -9.523 -13.125 -14.828 1 67.06 287 ILE A C 1
ATOM 2279 O O . ILE A 1 287 ? -9.445 -12.414 -15.836 1 67.06 287 ILE A O 1
ATOM 2283 N N . ASN A 1 288 ? -8.977 -12.781 -13.734 1 59.75 288 ASN A N 1
ATOM 2284 C CA . ASN A 1 288 ? -8.102 -11.617 -13.578 1 59.75 288 ASN A CA 1
ATOM 2285 C C . ASN A 1 288 ? -6.801 -11.781 -14.359 1 59.75 288 ASN A C 1
ATOM 2287 O O . ASN A 1 288 ? -5.715 -11.672 -13.781 1 59.75 288 ASN A O 1
ATOM 2291 N N . VAL A 1 289 ? -6.91 -12.398 -15.523 1 66.56 289 VAL A N 1
ATOM 2292 C CA . VAL A 1 289 ? -5.762 -12.562 -16.406 1 66.56 289 VAL A CA 1
ATOM 2293 C C . VAL A 1 289 ? -5.965 -11.742 -17.672 1 66.56 289 VAL A C 1
ATOM 2295 O O . VAL A 1 289 ? -6.934 -11.953 -18.406 1 66.56 289 VAL A O 1
ATOM 2298 N N . SER A 1 290 ? -5.121 -10.727 -17.828 1 60.91 290 SER A N 1
ATOM 2299 C CA . SER A 1 290 ? -5.301 -9.875 -19 1 60.91 290 SER A CA 1
ATOM 2300 C C . SER A 1 290 ? -4.18 -10.094 -20.016 1 60.91 290 SER A C 1
ATOM 2302 O O . SER A 1 290 ? -4.309 -9.727 -21.172 1 60.91 290 SER A O 1
ATOM 2304 N N . ASN A 1 291 ? -3.176 -10.758 -19.5 1 76.31 291 ASN A N 1
ATOM 2305 C CA . ASN A 1 291 ? -2.021 -10.969 -20.359 1 76.31 291 ASN A CA 1
ATOM 2306 C C . ASN A 1 291 ? -1.556 -12.422 -20.344 1 76.31 291 ASN A C 1
ATOM 2308 O O . ASN A 1 291 ? -1.209 -12.945 -19.281 1 76.31 291 ASN A O 1
ATOM 2312 N N . LEU A 1 292 ? -1.477 -13.125 -21.484 1 85.44 292 LEU A N 1
ATOM 2313 C CA . LEU A 1 292 ? -1.098 -14.531 -21.594 1 85.44 292 LEU A CA 1
ATOM 2314 C C . LEU A 1 292 ? 0.416 -14.695 -21.5 1 85.44 292 LEU A C 1
ATOM 2316 O O . LEU A 1 292 ? 0.914 -15.805 -21.297 1 85.44 292 LEU A O 1
ATOM 2320 N N . GLY A 1 293 ? 1.072 -13.648 -21.578 1 89.81 293 GLY A N 1
ATOM 2321 C CA . GLY A 1 293 ? 2.521 -13.656 -21.703 1 89.81 293 GLY A CA 1
ATOM 2322 C C . GLY A 1 293 ? 3.205 -14.461 -20.609 1 89.81 293 GLY A C 1
ATOM 2323 O O . GLY A 1 293 ? 3.949 -15.406 -20.891 1 89.81 293 GLY A O 1
ATOM 2324 N N . PRO A 1 294 ? 2.906 -14.141 -19.406 1 93.75 294 PRO A N 1
ATOM 2325 C CA . PRO A 1 294 ? 3.586 -14.859 -18.328 1 93.75 294 PRO A CA 1
ATOM 2326 C C . PRO A 1 294 ? 3.254 -16.344 -18.312 1 93.75 294 PRO A C 1
ATOM 2328 O O . PRO A 1 294 ? 4.109 -17.172 -17.984 1 93.75 294 PRO A O 1
ATOM 2331 N N . TYR A 1 295 ? 2.086 -16.719 -18.688 1 95.38 295 TYR A N 1
ATOM 2332 C CA . TYR A 1 295 ? 1.675 -18.125 -18.719 1 95.38 295 TYR A CA 1
ATOM 2333 C C . TYR A 1 295 ? 2.352 -18.859 -19.859 1 95.38 295 TYR A C 1
ATOM 2335 O O . TYR A 1 295 ? 2.826 -19.984 -19.688 1 95.38 295 TYR A O 1
ATOM 2343 N N . TYR A 1 296 ? 2.371 -18.203 -20.984 1 95.69 296 TYR A N 1
ATOM 2344 C CA . TYR A 1 296 ? 3.137 -18.734 -22.094 1 95.69 296 TYR A CA 1
ATOM 2345 C C . TYR A 1 296 ? 4.582 -19 -21.703 1 95.69 296 TYR A C 1
ATOM 2347 O O . TYR A 1 296 ? 5.109 -20.078 -21.953 1 95.69 296 TYR A O 1
ATOM 2355 N N . THR A 1 297 ? 5.168 -18.031 -20.984 1 95.69 297 THR A N 1
ATOM 2356 C CA . THR A 1 297 ? 6.574 -18.094 -20.594 1 95.69 297 THR A CA 1
ATOM 2357 C C . THR A 1 297 ? 6.812 -19.25 -19.625 1 95.69 297 THR A C 1
ATOM 2359 O O . THR A 1 297 ? 7.77 -20.016 -19.781 1 95.69 297 THR A O 1
ATOM 2362 N N . GLU A 1 298 ? 5.977 -19.406 -18.641 1 97.19 298 GLU A N 1
ATOM 2363 C CA . GLU A 1 298 ? 6.176 -20.453 -17.656 1 97.19 298 GLU A CA 1
ATOM 2364 C C . GLU A 1 298 ? 5.949 -21.828 -18.25 1 97.19 298 GLU A C 1
ATOM 2366 O O . GLU A 1 298 ? 6.695 -22.781 -17.969 1 97.19 298 GLU A O 1
ATOM 2371 N N . ILE A 1 299 ? 4.973 -21.953 -19.109 1 97.88 299 ILE A N 1
ATOM 2372 C CA . ILE A 1 299 ? 4.68 -23.234 -19.75 1 97.88 299 ILE A CA 1
ATOM 2373 C C . ILE A 1 299 ? 5.801 -23.594 -20.719 1 97.88 299 ILE A C 1
ATOM 2375 O O . ILE A 1 299 ? 6.238 -24.734 -20.781 1 97.88 299 ILE A O 1
ATOM 2379 N N . LYS A 1 300 ? 6.262 -22.625 -21.484 1 97.75 300 LYS A N 1
ATOM 2380 C CA . LYS A 1 300 ? 7.395 -22.844 -22.391 1 97.75 300 LYS A CA 1
ATOM 2381 C C . LYS A 1 300 ? 8.609 -23.359 -21.625 1 97.75 300 LYS A C 1
ATOM 2383 O O . LYS A 1 300 ? 9.242 -24.328 -22.062 1 97.75 300 LYS A O 1
ATOM 2388 N N . TYR A 1 301 ? 8.898 -22.719 -20.531 1 97.88 301 TYR A N 1
ATOM 2389 C CA . TYR A 1 301 ? 10.031 -23.141 -19.719 1 97.88 301 TYR A CA 1
ATOM 2390 C C . TYR A 1 301 ? 9.898 -24.609 -19.312 1 97.88 301 TYR A C 1
ATOM 2392 O O . TYR A 1 301 ? 10.859 -25.375 -19.406 1 97.88 301 TYR A O 1
ATOM 2400 N N . PHE A 1 302 ? 8.742 -24.984 -18.844 1 98.56 302 PHE A N 1
ATOM 2401 C CA . PHE A 1 302 ? 8.5 -26.359 -18.422 1 98.56 302 PHE A CA 1
ATOM 2402 C C . PHE A 1 302 ? 8.727 -27.328 -19.578 1 98.56 302 PHE A C 1
ATOM 2404 O O . PHE A 1 302 ? 9.414 -28.344 -19.422 1 98.56 302 PHE A O 1
ATOM 2411 N N . ILE A 1 303 ? 8.164 -27.031 -20.766 1 98.12 303 ILE A N 1
ATOM 2412 C CA . ILE A 1 303 ? 8.273 -27.875 -21.953 1 98.12 303 ILE A CA 1
ATOM 2413 C C . ILE A 1 303 ? 9.742 -28 -22.359 1 98.12 303 ILE A C 1
ATOM 2415 O O . ILE A 1 303 ? 10.203 -29.078 -22.719 1 98.12 303 ILE A O 1
ATOM 2419 N N . GLU A 1 304 ? 10.422 -26.922 -22.266 1 98.12 304 GLU A N 1
ATOM 2420 C CA . GLU A 1 304 ? 11.844 -26.922 -22.594 1 98.12 304 GLU A CA 1
ATOM 2421 C C . GLU A 1 304 ? 12.625 -27.812 -21.641 1 98.12 304 GLU A C 1
ATOM 2423 O O . GLU A 1 304 ? 13.539 -28.531 -22.062 1 98.12 304 GLU A O 1
ATOM 2428 N N . CYS A 1 305 ? 12.336 -27.734 -20.359 1 98.06 305 CYS A N 1
ATOM 2429 C CA . CYS A 1 305 ? 12.984 -28.609 -19.391 1 98.06 305 CYS A CA 1
ATOM 2430 C C . CYS A 1 305 ? 12.773 -30.078 -19.734 1 98.06 305 CYS A C 1
ATOM 2432 O O . CYS A 1 305 ? 13.719 -30.859 -19.734 1 98.06 305 CYS A O 1
ATOM 2434 N N . LEU A 1 306 ? 11.523 -30.438 -20.094 1 97.69 306 LEU A N 1
ATOM 2435 C CA . LEU A 1 306 ? 11.195 -31.812 -20.422 1 97.69 306 LEU A CA 1
ATOM 2436 C C . LEU A 1 306 ? 11.914 -32.25 -21.703 1 97.69 306 LEU A C 1
ATOM 2438 O O . LEU A 1 306 ? 12.508 -33.344 -21.75 1 97.69 306 LEU A O 1
ATOM 2442 N N . ARG A 1 307 ? 11.859 -31.391 -22.672 1 96.75 307 ARG A N 1
ATOM 2443 C CA . ARG A 1 307 ? 12.469 -31.672 -23.969 1 96.75 307 ARG A CA 1
ATOM 2444 C C . ARG A 1 307 ? 13.969 -31.922 -23.828 1 96.75 307 ARG A C 1
ATOM 2446 O O . ARG A 1 307 ? 14.508 -32.844 -24.438 1 96.75 307 ARG A O 1
ATOM 2453 N N . ASP A 1 308 ? 14.578 -31.141 -23 1 96.81 308 ASP A N 1
ATOM 2454 C CA . ASP A 1 308 ? 16.031 -31.156 -22.906 1 96.81 308 ASP A CA 1
ATOM 2455 C C . ASP A 1 308 ? 16.5 -32.094 -21.797 1 96.81 308 ASP A C 1
ATOM 2457 O O . ASP A 1 308 ? 17.703 -32.281 -21.609 1 96.81 308 ASP A O 1
ATOM 2461 N N . GLY A 1 309 ? 15.625 -32.625 -21.094 1 95.44 309 GLY A N 1
ATOM 2462 C CA . GLY A 1 309 ? 15.969 -33.5 -19.984 1 95.44 309 GLY A CA 1
ATOM 2463 C C . GLY A 1 309 ? 16.609 -32.781 -18.812 1 95.44 309 GLY A C 1
ATOM 2464 O O . GLY A 1 309 ? 17.453 -33.312 -18.109 1 95.44 309 GLY A O 1
ATOM 2465 N N . ARG A 1 310 ? 16.281 -31.5 -18.688 1 96.44 310 ARG A N 1
ATOM 2466 C CA . ARG A 1 310 ? 16.797 -30.672 -17.594 1 96.44 310 ARG A CA 1
ATOM 2467 C C . ARG A 1 310 ? 15.836 -30.656 -16.422 1 96.44 310 ARG A C 1
ATOM 2469 O O . ARG A 1 310 ? 14.617 -30.766 -16.609 1 96.44 310 ARG A O 1
ATOM 2476 N N . GLU A 1 311 ? 16.359 -30.5 -15.258 1 96.94 311 GLU A N 1
ATOM 2477 C CA . GLU A 1 311 ? 15.531 -30.391 -14.062 1 96.94 311 GLU A CA 1
ATOM 2478 C C . GLU A 1 311 ? 14.805 -29.047 -14.023 1 96.94 311 GLU A C 1
ATOM 2480 O O . GLU A 1 311 ? 15.344 -28.031 -14.453 1 96.94 311 GLU A O 1
ATOM 2485 N N . VAL A 1 312 ? 13.625 -29.109 -13.555 1 98 312 VAL A N 1
ATOM 2486 C CA . VAL A 1 312 ? 12.891 -27.875 -13.32 1 98 312 VAL A CA 1
ATOM 2487 C C . VAL A 1 312 ? 13.523 -27.109 -12.164 1 98 312 VAL A C 1
ATOM 2489 O O . VAL A 1 312 ? 13.461 -27.547 -11.008 1 98 312 VAL A O 1
ATOM 2492 N N . GLU A 1 313 ? 14.055 -25.984 -12.492 1 97.19 313 GLU A N 1
ATOM 2493 C CA . GLU A 1 313 ? 14.742 -25.203 -11.469 1 97.19 313 GLU A CA 1
ATOM 2494 C C . GLU A 1 313 ? 13.906 -23.984 -11.055 1 97.19 313 GLU A C 1
ATOM 2496 O O . GLU A 1 313 ? 14.031 -23.5 -9.93 1 97.19 313 GLU A O 1
ATOM 2501 N N . VAL A 1 314 ? 13.133 -23.5 -11.992 1 96.69 314 VAL A N 1
ATOM 2502 C CA . VAL A 1 314 ? 12.25 -22.375 -11.719 1 96.69 314 VAL A CA 1
ATOM 2503 C C . VAL A 1 314 ? 10.875 -22.875 -11.289 1 96.69 314 VAL A C 1
ATOM 2505 O O . VAL A 1 314 ? 10.133 -23.438 -12.109 1 96.69 314 VAL A O 1
ATOM 2508 N N . ALA A 1 315 ? 10.5 -22.844 -10.039 1 98.19 315 ALA A N 1
ATOM 2509 C CA . ALA A 1 315 ? 9.227 -23.203 -9.406 1 98.19 315 ALA A CA 1
ATOM 2510 C C . ALA A 1 315 ? 9.07 -24.703 -9.312 1 98.19 315 ALA A C 1
ATOM 2512 O O . ALA A 1 315 ? 8.039 -25.266 -9.703 1 98.19 315 ALA A O 1
ATOM 2513 N N . PRO A 1 316 ? 10.07 -25.406 -8.875 1 98.56 316 PRO A N 1
ATOM 2514 C CA . PRO A 1 316 ? 9.93 -26.844 -8.656 1 98.56 316 PRO A CA 1
ATOM 2515 C C . PRO A 1 316 ? 8.93 -27.172 -7.551 1 98.56 316 PRO A C 1
ATOM 2517 O O . PRO A 1 316 ? 8.57 -26.297 -6.754 1 98.56 316 PRO A O 1
ATOM 2520 N N . LEU A 1 317 ? 8.516 -28.391 -7.504 1 98.75 317 LEU A N 1
ATOM 2521 C CA . LEU A 1 317 ? 7.527 -28.875 -6.543 1 98.75 317 LEU A CA 1
ATOM 2522 C C . LEU A 1 317 ? 7.941 -28.516 -5.117 1 98.75 317 LEU A C 1
ATOM 2524 O O . LEU A 1 317 ? 7.129 -28 -4.34 1 98.75 317 LEU A O 1
ATOM 2528 N N . GLU A 1 318 ? 9.227 -28.719 -4.77 1 98.5 318 GLU A N 1
ATOM 2529 C CA . GLU A 1 318 ? 9.734 -28.531 -3.412 1 98.5 318 GLU A CA 1
ATOM 2530 C C . GLU A 1 318 ? 9.57 -27.078 -2.969 1 98.5 318 GLU A C 1
ATOM 2532 O O . GLU A 1 318 ? 9.195 -26.812 -1.824 1 98.5 318 GLU A O 1
ATOM 2537 N N . GLU A 1 319 ? 9.82 -26.141 -3.875 1 98.62 319 GLU A N 1
ATOM 2538 C CA . GLU A 1 319 ? 9.703 -24.734 -3.535 1 98.62 319 GLU A CA 1
ATOM 2539 C C . GLU A 1 319 ? 8.242 -24.328 -3.387 1 98.62 319 GLU A C 1
ATOM 2541 O O . GLU A 1 319 ? 7.906 -23.5 -2.537 1 98.62 319 GLU A O 1
ATOM 2546 N N . GLY A 1 320 ? 7.383 -24.859 -4.305 1 98.75 320 GLY A N 1
ATOM 2547 C CA . GLY A 1 320 ? 5.957 -24.625 -4.141 1 98.75 320 GLY A CA 1
ATOM 2548 C C . GLY A 1 320 ? 5.422 -25.094 -2.797 1 98.75 320 GLY A C 1
ATOM 2549 O O . GLY A 1 320 ? 4.605 -24.406 -2.178 1 98.75 320 GLY A O 1
ATOM 2550 N N . ILE A 1 321 ? 5.938 -26.234 -2.338 1 98.81 321 ILE A N 1
ATOM 2551 C CA . ILE A 1 321 ? 5.512 -26.812 -1.068 1 98.81 321 ILE A CA 1
ATOM 2552 C C . ILE A 1 321 ? 6.008 -25.953 0.086 1 98.81 321 ILE A C 1
ATOM 2554 O O . ILE A 1 321 ? 5.277 -25.703 1.051 1 98.81 321 ILE A O 1
ATOM 2558 N N . LYS A 1 322 ? 7.238 -25.469 0.017 1 98.81 322 LYS A N 1
ATOM 2559 C CA . LYS A 1 322 ? 7.75 -24.562 1.052 1 98.81 322 LYS A CA 1
ATOM 2560 C C . LYS A 1 322 ? 6.883 -23.312 1.174 1 98.81 322 LYS A C 1
ATOM 2562 O O . LYS A 1 322 ? 6.625 -22.844 2.281 1 98.81 322 LYS A O 1
ATOM 2567 N N . SER A 1 323 ? 6.457 -22.797 0.06 1 98.81 323 SER A N 1
ATOM 2568 C CA . SER A 1 323 ? 5.59 -21.609 0.085 1 98.81 323 SER A CA 1
ATOM 2569 C C . SER A 1 323 ? 4.242 -21.938 0.726 1 98.81 323 SER A C 1
ATOM 2571 O O . SER A 1 323 ? 3.711 -21.141 1.497 1 98.81 323 SER A O 1
ATOM 2573 N N . VAL A 1 324 ? 3.699 -23.125 0.406 1 98.81 324 VAL A N 1
ATOM 2574 C CA . VAL A 1 324 ? 2.436 -23.547 0.999 1 98.81 324 VAL A CA 1
ATOM 2575 C C . VAL A 1 324 ? 2.602 -23.703 2.51 1 98.81 324 VAL A C 1
ATOM 2577 O O . VAL A 1 324 ? 1.752 -23.25 3.283 1 98.81 324 VAL A O 1
ATOM 2580 N N . ARG A 1 325 ? 3.715 -24.328 2.92 1 98.75 325 ARG A N 1
ATOM 2581 C CA . ARG A 1 325 ? 3.969 -24.516 4.344 1 98.75 325 ARG A CA 1
ATOM 2582 C C . ARG A 1 325 ? 4.02 -23.188 5.078 1 98.75 325 ARG A C 1
ATOM 2584 O O . ARG A 1 325 ? 3.398 -23.016 6.133 1 98.75 325 ARG A O 1
ATOM 2591 N N . GLN A 1 326 ? 4.742 -22.234 4.531 1 98.81 326 GLN A N 1
ATOM 2592 C CA . GLN A 1 326 ? 4.77 -20.891 5.105 1 98.81 326 GLN A CA 1
ATOM 2593 C C . GLN A 1 326 ? 3.379 -20.266 5.113 1 98.81 326 GLN A C 1
ATOM 2595 O O . GLN A 1 326 ? 2.973 -19.656 6.105 1 98.81 326 GLN A O 1
ATOM 2600 N N . GLY A 1 327 ? 2.67 -20.406 4.043 1 98.75 327 GLY A N 1
ATOM 2601 C CA . GLY A 1 327 ? 1.316 -19.891 3.947 1 98.75 327 GLY A CA 1
ATOM 2602 C C . GLY A 1 327 ? 0.375 -20.484 4.98 1 98.75 327 GLY A C 1
ATOM 2603 O O . GLY A 1 327 ? -0.467 -19.781 5.535 1 98.75 327 GLY A O 1
ATOM 2604 N N . ILE A 1 328 ? 0.471 -21.781 5.195 1 98.56 328 ILE A N 1
ATOM 2605 C CA . ILE A 1 328 ? -0.364 -22.453 6.18 1 98.56 328 ILE A CA 1
ATOM 2606 C C . ILE A 1 328 ? -0.1 -21.875 7.566 1 98.56 328 ILE A C 1
ATOM 2608 O O . ILE A 1 328 ? -1.034 -21.641 8.336 1 98.56 328 ILE A O 1
ATOM 2612 N N . GLU A 1 329 ? 1.164 -21.656 7.879 1 98.69 329 GLU A N 1
ATOM 2613 C CA . GLU A 1 329 ? 1.505 -21.062 9.164 1 98.69 329 GLU A CA 1
ATOM 2614 C C . GLU A 1 329 ? 0.941 -19.641 9.273 1 98.69 329 GLU A C 1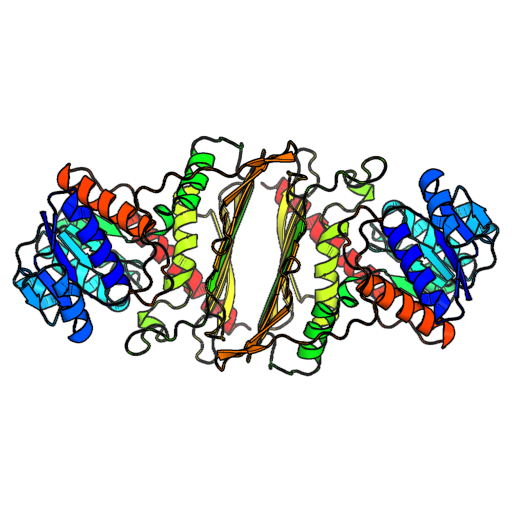
ATOM 2616 O O . GLU A 1 329 ? 0.389 -19.281 10.312 1 98.69 329 GLU A O 1
ATOM 2621 N N . GLU A 1 330 ? 1.054 -18.859 8.258 1 98.75 330 GLU A N 1
ATOM 2622 C CA . GLU A 1 330 ? 0.498 -17.516 8.242 1 98.75 330 GLU A CA 1
ATOM 2623 C C . GLU A 1 330 ? -1.022 -17.531 8.375 1 98.75 330 GLU A C 1
ATOM 2625 O O . GLU A 1 330 ? -1.605 -16.703 9.07 1 98.75 330 GLU A O 1
ATOM 2630 N N . TRP A 1 331 ? -1.6 -18.5 7.699 1 98.56 331 TRP A N 1
ATOM 2631 C CA . TRP A 1 331 ? -3.043 -18.703 7.762 1 98.56 331 TRP A CA 1
ATOM 2632 C C . TRP A 1 331 ? -3.486 -19.016 9.188 1 98.56 331 TRP A C 1
ATOM 2634 O O . TRP A 1 331 ? -4.453 -18.438 9.688 1 98.56 331 TRP A O 1
ATOM 2644 N N . ARG A 1 332 ? -2.795 -19.922 9.805 1 98.12 332 ARG A N 1
ATOM 2645 C CA . ARG A 1 332 ? -3.09 -20.266 11.195 1 98.12 332 ARG A CA 1
ATOM 2646 C C . ARG A 1 332 ? -2.992 -19.047 12.102 1 98.12 332 ARG A C 1
ATOM 2648 O O . ARG A 1 332 ? -3.881 -18.797 12.914 1 98.12 332 ARG A O 1
ATOM 2655 N N . ARG A 1 333 ? -1.944 -18.266 11.961 1 98.44 333 ARG A N 1
ATOM 2656 C CA . ARG A 1 333 ? -1.747 -17.078 12.766 1 98.44 333 ARG A CA 1
ATOM 2657 C C . ARG A 1 333 ? -2.826 -16.031 12.477 1 98.44 333 ARG A C 1
ATOM 2659 O O . ARG A 1 333 ? -3.248 -15.297 13.367 1 98.44 333 ARG A O 1
ATOM 2666 N N . ALA A 1 334 ? -3.213 -15.914 11.242 1 98.44 334 ALA A N 1
ATOM 2667 C CA . ALA A 1 334 ? -4.277 -14.992 10.859 1 98.44 334 ALA A CA 1
ATOM 2668 C C . ALA A 1 334 ? -5.59 -15.344 11.547 1 98.44 334 ALA A C 1
ATOM 2670 O O . ALA A 1 334 ? -6.293 -14.469 12.055 1 98.44 334 ALA A O 1
ATOM 2671 N N . LYS A 1 335 ? -5.93 -16.656 11.547 1 97.88 335 LYS A N 1
ATOM 2672 C CA . LYS A 1 335 ? -7.141 -17.109 12.219 1 97.88 335 LYS A CA 1
ATOM 2673 C C . LYS A 1 335 ? -7.086 -16.812 13.711 1 97.88 335 LYS A C 1
ATOM 2675 O O . LYS A 1 335 ? -8.078 -16.391 14.305 1 97.88 335 LYS A O 1
ATOM 2680 N N . GLU A 1 336 ? -5.93 -17.094 14.312 1 98 336 GLU A N 1
ATOM 2681 C CA . GLU A 1 336 ? -5.75 -16.781 15.727 1 98 336 GLU A CA 1
ATOM 2682 C C . GLU A 1 336 ? -5.922 -15.281 15.977 1 98 336 GLU A C 1
ATOM 2684 O O . GLU A 1 336 ? -6.543 -14.883 16.969 1 98 336 GLU A O 1
ATOM 2689 N N . TYR A 1 337 ? -5.383 -14.477 15.125 1 98 337 TYR A N 1
ATOM 2690 C CA . TYR A 1 337 ? -5.473 -13.031 15.25 1 98 337 TYR A CA 1
ATOM 2691 C C . TYR A 1 337 ? -6.926 -12.57 15.227 1 98 337 TYR A C 1
ATOM 2693 O O . TYR A 1 337 ? -7.344 -11.773 16.078 1 98 337 TYR A O 1
ATOM 2701 N N . VAL A 1 338 ? -7.691 -13.023 14.266 1 97 338 VAL A N 1
ATOM 2702 C CA . VAL A 1 338 ? -9.078 -12.617 14.094 1 97 338 VAL A CA 1
ATOM 2703 C C . VAL A 1 338 ? -9.906 -13.086 15.289 1 97 338 VAL A C 1
ATOM 2705 O O . VAL A 1 338 ? -10.82 -12.383 15.742 1 97 338 VAL A O 1
ATOM 2708 N N . LYS A 1 339 ? -9.609 -14.258 15.82 1 94.56 339 LYS A N 1
ATOM 2709 C CA . LYS A 1 339 ? -10.336 -14.805 16.953 1 94.56 339 LYS A CA 1
ATOM 2710 C C . LYS A 1 339 ? -10.109 -13.961 18.219 1 94.56 339 LYS A C 1
ATOM 2712 O O . LYS A 1 339 ? -11 -13.836 19.062 1 94.56 339 LYS A O 1
ATOM 2717 N N . ARG A 1 340 ? -8.961 -13.391 18.328 1 89.44 340 ARG A N 1
ATOM 2718 C CA . ARG A 1 340 ? -8.617 -12.586 19.5 1 89.44 340 ARG A CA 1
ATOM 2719 C C . ARG A 1 340 ? -9.289 -11.211 19.422 1 89.44 340 ARG A C 1
ATOM 2721 O O . ARG A 1 340 ? -9.414 -10.531 20.438 1 89.44 340 ARG A O 1
ATOM 2728 N N . LYS A 1 341 ? -9.672 -10.758 18.312 1 82.62 341 LYS A N 1
ATOM 2729 C CA . LYS A 1 341 ? -10.266 -9.438 18.125 1 82.62 341 LYS A CA 1
ATOM 2730 C C . LYS A 1 341 ? -11.781 -9.484 18.328 1 82.62 341 LYS A C 1
ATOM 2732 O O . LYS A 1 341 ? -12.375 -8.516 18.797 1 82.62 341 LYS A O 1
ATOM 2737 N N . MET B 1 1 ? -10.344 41.344 11.648 1 97.44 1 MET B N 1
ATOM 2738 C CA . MET B 1 1 ? -9.305 40.562 12.312 1 97.44 1 MET B CA 1
ATOM 2739 C C . MET B 1 1 ? -7.941 40.812 11.672 1 97.44 1 MET B C 1
ATOM 2741 O O . MET B 1 1 ? -7.793 40.688 10.453 1 97.44 1 MET B O 1
ATOM 2745 N N . LYS B 1 2 ? -7.031 41.25 12.469 1 98.5 2 LYS B N 1
ATOM 2746 C CA . LYS B 1 2 ? -5.672 41.5 12 1 98.5 2 LYS B CA 1
ATOM 2747 C C . LYS B 1 2 ? -4.793 40.281 12.156 1 98.5 2 LYS B C 1
ATOM 2749 O O . LYS B 1 2 ? -4.613 39.75 13.266 1 98.5 2 LYS B O 1
ATOM 2754 N N . VAL B 1 3 ? -4.242 39.844 11.047 1 98.75 3 VAL B N 1
ATOM 2755 C CA . VAL B 1 3 ? -3.473 38.594 11.039 1 98.75 3 VAL B CA 1
ATOM 2756 C C . VAL B 1 3 ? -2.02 38.906 10.672 1 98.75 3 VAL B C 1
ATOM 2758 O O . VAL B 1 3 ? -1.751 39.688 9.773 1 98.75 3 VAL B O 1
ATOM 2761 N N . GLY B 1 4 ? -1.104 38.312 11.414 1 98.88 4 GLY B N 1
ATOM 2762 C CA . GLY B 1 4 ? 0.285 38.25 10.984 1 98.88 4 GLY B CA 1
ATOM 2763 C C . GLY B 1 4 ? 0.627 36.906 10.328 1 98.88 4 GLY B C 1
ATOM 2764 O O . GLY B 1 4 ? 0.124 35.875 10.734 1 98.88 4 GLY B O 1
ATOM 2765 N N . LEU B 1 5 ? 1.476 36.969 9.336 1 98.88 5 LEU B N 1
ATOM 2766 C CA . LEU B 1 5 ? 1.978 35.781 8.672 1 98.88 5 LEU B CA 1
ATOM 2767 C C . LEU B 1 5 ? 3.498 35.688 8.758 1 98.88 5 LEU B C 1
ATOM 2769 O O . LEU B 1 5 ? 4.199 36.562 8.234 1 98.88 5 LEU B O 1
ATOM 2773 N N . ILE B 1 6 ? 3.961 34.688 9.461 1 98.88 6 ILE B N 1
ATOM 2774 C CA . ILE B 1 6 ? 5.395 34.469 9.641 1 98.88 6 ILE B CA 1
ATOM 2775 C C . ILE B 1 6 ? 5.859 33.281 8.812 1 98.88 6 ILE B C 1
ATOM 2777 O O . ILE B 1 6 ? 5.453 32.156 9.07 1 98.88 6 ILE B O 1
ATOM 2781 N N . GLY B 1 7 ? 6.836 33.469 7.914 1 98.12 7 GLY B N 1
ATOM 2782 C CA . GLY B 1 7 ? 7.199 32.5 6.902 1 98.12 7 GLY B CA 1
ATOM 2783 C C . GLY B 1 7 ? 6.371 32.625 5.637 1 98.12 7 GLY B C 1
ATOM 2784 O O . GLY B 1 7 ? 5.168 32.344 5.652 1 98.12 7 GLY B O 1
ATOM 2785 N N . CYS B 1 8 ? 7.016 33.031 4.562 1 96.62 8 CYS B N 1
ATOM 2786 C CA . CYS B 1 8 ? 6.285 33.25 3.32 1 96.62 8 CYS B CA 1
ATOM 2787 C C . CYS B 1 8 ? 6.734 32.281 2.234 1 96.62 8 CYS B C 1
ATOM 2789 O O . CYS B 1 8 ? 6.543 32.562 1.045 1 96.62 8 CYS B O 1
ATOM 2791 N N . GLY B 1 9 ? 7.391 31.234 2.656 1 92.94 9 GLY B N 1
ATOM 2792 C CA . GLY B 1 9 ? 7.812 30.219 1.712 1 92.94 9 GLY B CA 1
ATOM 2793 C C . GLY B 1 9 ? 6.672 29.344 1.221 1 92.94 9 GLY B C 1
ATOM 2794 O O . GLY B 1 9 ? 5.586 29.844 0.916 1 92.94 9 GLY B O 1
ATOM 2795 N N . GLY B 1 10 ? 6.918 27.984 1.021 1 88.44 10 GLY B N 1
ATOM 2796 C CA . GLY B 1 10 ? 5.93 27.078 0.471 1 88.44 10 GLY B CA 1
ATOM 2797 C C . GLY B 1 10 ? 4.605 27.125 1.21 1 88.44 10 GLY B C 1
ATOM 2798 O O . GLY B 1 10 ? 3.6 27.594 0.667 1 88.44 10 GLY B O 1
ATOM 2799 N N . MET B 1 11 ? 4.648 26.688 2.451 1 92.62 11 MET B N 1
ATOM 2800 C CA . MET B 1 11 ? 3.416 26.688 3.236 1 92.62 11 MET B CA 1
ATOM 2801 C C . MET B 1 11 ? 2.928 28.109 3.496 1 92.62 11 MET B C 1
ATOM 2803 O O . MET B 1 11 ? 1.722 28.344 3.574 1 92.62 11 MET B O 1
ATOM 2807 N N . GLY B 1 12 ? 3.881 29.016 3.617 1 96.06 12 GLY B N 1
ATOM 2808 C CA . GLY B 1 12 ? 3.506 30.422 3.773 1 96.06 12 GLY B CA 1
ATOM 2809 C C . GLY B 1 12 ? 2.688 30.953 2.611 1 96.06 12 GLY B C 1
ATOM 2810 O O . GLY B 1 12 ? 1.729 31.703 2.811 1 96.06 12 GLY B O 1
ATOM 2811 N N . THR B 1 13 ? 3.084 30.578 1.439 1 94.19 13 THR B N 1
ATOM 2812 C CA . THR B 1 13 ? 2.348 30.984 0.243 1 94.19 13 THR B CA 1
ATOM 2813 C C . THR B 1 13 ? 0.935 30.406 0.264 1 94.19 13 THR B C 1
ATOM 2815 O O . THR B 1 13 ? -0.029 31.109 -0.055 1 94.19 13 THR B O 1
ATOM 2818 N N . THR B 1 14 ? 0.842 29.188 0.69 1 94.19 14 THR B N 1
ATOM 2819 C CA . THR B 1 14 ? -0.455 28.516 0.783 1 94.19 14 THR B CA 1
ATOM 2820 C C . THR B 1 14 ? -1.362 29.25 1.772 1 94.19 14 THR B C 1
ATOM 2822 O O . THR B 1 14 ? -2.527 29.516 1.473 1 94.19 14 THR B O 1
ATOM 2825 N N . HIS B 1 15 ? -0.853 29.594 2.902 1 97.38 15 HIS B N 1
ATOM 2826 C CA . HIS B 1 15 ? -1.606 30.344 3.902 1 97.38 15 HIS B CA 1
ATOM 2827 C C . HIS B 1 15 ? -1.984 31.719 3.387 1 97.38 15 HIS B C 1
ATOM 2829 O O . HIS B 1 15 ? -3.127 32.156 3.545 1 97.38 15 HIS B O 1
ATOM 2835 N N . ASN B 1 16 ? -1.046 32.344 2.711 1 96.94 16 ASN B N 1
ATOM 2836 C CA . ASN B 1 16 ? -1.238 33.719 2.205 1 96.94 16 ASN B CA 1
ATOM 2837 C C . ASN B 1 16 ? -2.381 33.781 1.195 1 96.94 16 ASN B C 1
ATOM 2839 O O . ASN B 1 16 ? -3.26 34.625 1.299 1 96.94 16 ASN B O 1
ATOM 2843 N N . LEU B 1 17 ? -2.377 32.844 0.299 1 94.56 17 LEU B N 1
ATOM 2844 C CA . LEU B 1 17 ? -3.398 32.812 -0.742 1 94.56 17 LEU B CA 1
ATOM 2845 C C . LEU B 1 17 ? -4.762 32.469 -0.151 1 94.56 17 LEU B C 1
ATOM 2847 O O . LEU B 1 17 ? -5.781 33.031 -0.57 1 94.56 17 LEU B O 1
ATOM 2851 N N . SER B 1 18 ? -4.77 31.562 0.798 1 96 18 SER B N 1
ATOM 2852 C CA . SER B 1 18 ? -6.016 31.203 1.463 1 96 18 SER B CA 1
ATOM 2853 C C . SER B 1 18 ? -6.594 32.375 2.236 1 96 18 SER B C 1
ATOM 2855 O O . SER B 1 18 ? -7.797 32.656 2.174 1 96 18 SER B O 1
ATOM 2857 N N . LEU B 1 19 ? -5.758 33.094 2.939 1 97.44 19 LEU B N 1
ATOM 2858 C CA . LEU B 1 19 ? -6.184 34.281 3.695 1 97.44 19 LEU B CA 1
ATOM 2859 C C . LEU B 1 19 ? -6.723 35.344 2.764 1 97.44 19 LEU B C 1
ATOM 2861 O O . LEU B 1 19 ? -7.719 36 3.078 1 97.44 19 LEU B O 1
ATOM 2865 N N . LYS B 1 20 ? -6.059 35.5 1.62 1 96.31 20 LYS B N 1
ATOM 2866 C CA . LYS B 1 20 ? -6.531 36.469 0.645 1 96.31 20 LYS B CA 1
ATOM 2867 C C . LYS B 1 20 ? -7.922 36.125 0.134 1 96.31 20 LYS B C 1
ATOM 2869 O O . LYS B 1 20 ? -8.805 36.969 0.046 1 96.31 20 LYS B O 1
ATOM 2874 N N . ALA B 1 21 ? -8.055 34.875 -0.175 1 94.75 21 ALA B N 1
ATOM 2875 C CA . ALA B 1 21 ? -9.367 34.406 -0.621 1 94.75 21 ALA B CA 1
ATOM 2876 C C . ALA B 1 21 ? -10.422 34.625 0.453 1 94.75 21 ALA B C 1
ATOM 2878 O O . ALA B 1 21 ? -11.539 35.062 0.151 1 94.75 21 ALA B O 1
ATOM 2879 N N . LEU B 1 22 ? -10.109 34.406 1.674 1 96.75 22 LEU B N 1
ATOM 2880 C CA . LEU B 1 22 ? -11.031 34.531 2.793 1 96.75 22 LEU B CA 1
ATOM 2881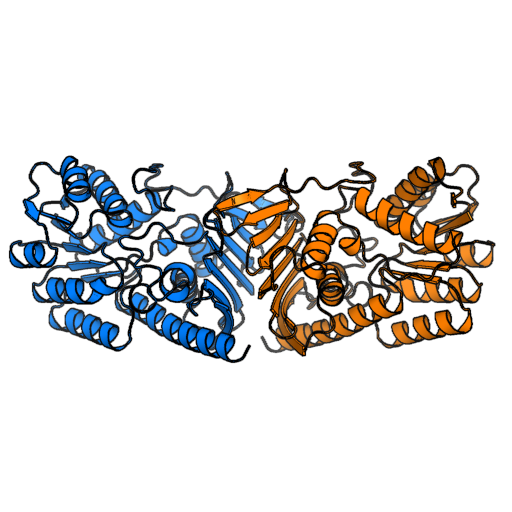 C C . LEU B 1 22 ? -11.352 36 3.064 1 96.75 22 LEU B C 1
ATOM 2883 O O . LEU B 1 22 ? -12.453 36.344 3.51 1 96.75 22 LEU B O 1
ATOM 2887 N N . SER B 1 23 ? -10.422 36.875 2.797 1 96.88 23 SER B N 1
ATOM 2888 C CA . SER B 1 23 ? -10.578 38.312 3.078 1 96.88 23 SER B CA 1
ATOM 2889 C C . SER B 1 23 ? -11.695 38.906 2.236 1 96.88 23 SER B C 1
ATOM 2891 O O . SER B 1 23 ? -12.242 39.969 2.58 1 96.88 23 SER B O 1
ATOM 2893 N N . SER B 1 24 ? -12.016 38.219 1.188 1 95.06 24 SER B N 1
ATOM 2894 C CA . SER B 1 24 ? -13.109 38.688 0.342 1 95.06 24 SER B CA 1
ATOM 2895 C C . SER B 1 24 ? -14.461 38.312 0.928 1 95.06 24 SER B C 1
ATOM 2897 O O . SER B 1 24 ? -15.492 38.875 0.534 1 95.06 24 SER B O 1
ATOM 2899 N N . LYS B 1 25 ? -14.422 37.469 1.856 1 94.56 25 LYS B N 1
ATOM 2900 C CA . LYS B 1 25 ? -15.68 36.938 2.363 1 94.56 25 LYS B CA 1
ATOM 2901 C C . LYS B 1 25 ? -15.812 37.188 3.863 1 94.56 25 LYS B C 1
ATOM 2903 O O . LYS B 1 25 ? -16.922 37.094 4.414 1 94.56 25 LYS B O 1
ATOM 2908 N N . MET B 1 26 ? -14.695 37.406 4.453 1 95.94 26 MET B N 1
ATOM 2909 C CA . MET B 1 26 ? -14.656 37.594 5.898 1 95.94 26 MET B CA 1
ATOM 2910 C C . MET B 1 26 ? -13.828 38.844 6.254 1 95.94 26 MET B C 1
ATOM 2912 O O . MET B 1 26 ? -13.016 39.281 5.453 1 95.94 26 MET B O 1
ATOM 2916 N N . ASP B 1 27 ? -14.102 39.344 7.395 1 96.31 27 ASP B N 1
ATOM 2917 C CA . ASP B 1 27 ? -13.336 40.469 7.875 1 96.31 27 ASP B CA 1
ATOM 2918 C C . ASP B 1 27 ? -11.984 40.062 8.43 1 96.31 27 ASP B C 1
ATOM 2920 O O . ASP B 1 27 ? -11.805 39.969 9.648 1 96.31 27 ASP B O 1
ATOM 2924 N N . VAL B 1 28 ? -11.133 39.719 7.59 1 97.62 28 VAL B N 1
ATOM 2925 C CA . VAL B 1 28 ? -9.773 39.281 7.934 1 97.62 28 VAL B CA 1
ATOM 2926 C C . VAL B 1 28 ? -8.773 40 7.02 1 97.62 28 VAL B C 1
ATOM 2928 O O . VAL B 1 28 ? -9.031 40.188 5.828 1 97.62 28 VAL B O 1
ATOM 2931 N N . GLU B 1 29 ? -7.703 40.406 7.539 1 97.94 29 GLU B N 1
ATOM 2932 C CA . GLU B 1 29 ? -6.66 41.094 6.777 1 97.94 29 GLU B CA 1
ATOM 2933 C C . GLU B 1 29 ? -5.273 40.75 7.312 1 97.94 29 GLU B C 1
ATOM 2935 O O . GLU B 1 29 ? -5.055 40.75 8.523 1 97.94 29 GLU B O 1
ATOM 2940 N N . VAL B 1 30 ? -4.395 40.438 6.398 1 98.75 30 VAL B N 1
ATOM 2941 C CA . VAL B 1 30 ? -2.996 40.312 6.797 1 98.75 30 VAL B CA 1
ATOM 2942 C C . VAL B 1 30 ? -2.34 41.688 6.887 1 98.75 30 VAL B C 1
ATOM 2944 O O . VAL B 1 30 ? -2.178 42.375 5.875 1 98.75 30 VAL B O 1
ATOM 2947 N N . THR B 1 31 ? -1.939 42.062 8.078 1 98.69 31 THR B N 1
ATOM 2948 C CA . THR B 1 31 ? -1.438 43.406 8.258 1 98.69 31 THR B CA 1
ATOM 2949 C C . THR B 1 31 ? 0.069 43.406 8.492 1 98.69 31 THR B C 1
ATOM 2951 O O . THR B 1 31 ? 0.704 44.469 8.516 1 98.69 31 THR B O 1
ATOM 2954 N N . ALA B 1 32 ? 0.619 42.25 8.664 1 98.88 32 ALA B N 1
ATOM 2955 C CA . ALA B 1 32 ? 2.057 42.094 8.891 1 98.88 32 ALA B CA 1
ATOM 2956 C C . ALA B 1 32 ? 2.588 40.812 8.305 1 98.88 32 ALA B C 1
ATOM 2958 O O . ALA B 1 32 ? 1.938 39.75 8.398 1 98.88 32 ALA B O 1
ATOM 2959 N N . LEU B 1 33 ? 3.723 40.875 7.645 1 98.81 33 LEU B N 1
ATOM 2960 C CA . LEU B 1 33 ? 4.395 39.75 7.023 1 98.81 33 LEU B CA 1
ATOM 2961 C C . LEU B 1 33 ? 5.855 39.688 7.449 1 98.81 33 LEU B C 1
ATOM 2963 O O . LEU B 1 33 ? 6.512 40.719 7.598 1 98.81 33 LEU B O 1
ATOM 2967 N N . ALA B 1 34 ? 6.352 38.438 7.637 1 98.81 34 ALA B N 1
ATOM 2968 C CA . ALA B 1 34 ? 7.766 38.281 7.973 1 98.81 34 ALA B CA 1
ATOM 2969 C C . ALA B 1 34 ? 8.383 37.125 7.219 1 98.81 34 ALA B C 1
ATOM 2971 O O . ALA B 1 34 ? 7.797 36.031 7.16 1 98.81 34 ALA B O 1
ATOM 2972 N N . ASP B 1 35 ? 9.438 37.281 6.625 1 98.19 35 ASP B N 1
ATOM 2973 C CA . ASP B 1 35 ? 10.312 36.281 6.027 1 98.19 35 ASP B CA 1
ATOM 2974 C C . ASP B 1 35 ? 11.742 36.781 5.895 1 98.19 35 ASP B C 1
ATOM 2976 O O . ASP B 1 35 ? 11.961 37.938 5.543 1 98.19 35 ASP B O 1
ATOM 2980 N N . CYS B 1 36 ? 12.672 35.844 6.121 1 96.44 36 CYS B N 1
ATOM 2981 C CA . CYS B 1 36 ? 14.062 36.281 6.043 1 96.44 36 CYS B CA 1
ATOM 2982 C C . CYS B 1 36 ? 14.523 36.375 4.594 1 96.44 36 CYS B C 1
ATOM 2984 O O . CYS B 1 36 ? 15.555 36.969 4.305 1 96.44 36 CYS B O 1
ATOM 2986 N N . ARG B 1 37 ? 13.836 35.844 3.676 1 95.56 37 ARG B N 1
ATOM 2987 C CA . ARG B 1 37 ? 14.133 35.906 2.25 1 95.56 37 ARG B CA 1
ATOM 2988 C C . ARG B 1 37 ? 13.289 37 1.562 1 95.56 37 ARG B C 1
ATOM 2990 O O . ARG B 1 37 ? 12.086 36.812 1.385 1 95.56 37 ARG B O 1
ATOM 2997 N N . PRO B 1 38 ? 13.891 37.938 1.134 1 96.31 38 PRO B N 1
ATOM 2998 C CA . PRO B 1 38 ? 13.156 39.094 0.609 1 96.31 38 PRO B CA 1
ATOM 2999 C C . PRO B 1 38 ? 12.258 38.75 -0.573 1 96.31 38 PRO B C 1
ATOM 3001 O O . PRO B 1 38 ? 11.18 39.312 -0.733 1 96.31 38 PRO B O 1
ATOM 3004 N N . GLU B 1 39 ? 12.703 37.938 -1.386 1 95.31 39 GLU B N 1
ATOM 3005 C CA . GLU B 1 39 ? 11.922 37.562 -2.564 1 95.31 39 GLU B CA 1
ATOM 3006 C C . GLU B 1 39 ? 10.57 36.969 -2.172 1 95.31 39 GLU B C 1
ATOM 3008 O O . GLU B 1 39 ? 9.547 37.281 -2.789 1 95.31 39 GLU B O 1
ATOM 3013 N N . PHE B 1 40 ? 10.562 36.156 -1.147 1 95.19 40 PHE B N 1
ATOM 3014 C CA . PHE B 1 40 ? 9.32 35.531 -0.686 1 95.19 40 PHE B CA 1
ATOM 3015 C C . PHE B 1 40 ? 8.461 36.562 0.051 1 95.19 40 PHE B C 1
ATOM 3017 O O . PHE B 1 40 ? 7.238 36.562 -0.09 1 95.19 40 PHE B O 1
ATOM 3024 N N . LEU B 1 41 ? 9.125 37.406 0.775 1 97.38 41 LEU B N 1
ATOM 3025 C CA . LEU B 1 41 ? 8.43 38.438 1.516 1 97.38 41 LEU B CA 1
ATOM 3026 C C . LEU B 1 41 ? 7.715 39.406 0.566 1 97.38 41 LEU B C 1
ATOM 3028 O O . LEU B 1 41 ? 6.531 39.688 0.756 1 97.38 41 LEU B O 1
ATOM 3032 N N . GLU B 1 42 ? 8.406 39.844 -0.43 1 96.69 42 GLU B N 1
ATOM 3033 C CA . GLU B 1 42 ? 7.859 40.781 -1.401 1 96.69 42 GLU B CA 1
ATOM 3034 C C . GLU B 1 42 ? 6.707 40.156 -2.188 1 96.69 42 GLU B C 1
ATOM 3036 O O . GLU B 1 42 ? 5.691 40.812 -2.434 1 96.69 42 GLU B O 1
ATOM 3041 N N . LYS B 1 43 ? 6.906 38.938 -2.557 1 95.94 43 LYS B N 1
ATOM 3042 C CA . LYS B 1 43 ? 5.844 38.25 -3.275 1 95.94 43 LYS B CA 1
ATOM 3043 C C . LYS B 1 43 ? 4.578 38.156 -2.43 1 95.94 43 LYS B C 1
ATOM 3045 O O . LYS B 1 43 ? 3.475 38.375 -2.928 1 95.94 43 LYS B O 1
ATOM 3050 N N . ALA B 1 44 ? 4.75 37.781 -1.188 1 97.19 44 ALA B N 1
ATOM 3051 C CA . ALA B 1 44 ? 3.605 37.656 -0.286 1 97.19 44 ALA B CA 1
ATOM 3052 C C . ALA B 1 44 ? 2.922 39.031 -0.103 1 97.19 44 ALA B C 1
ATOM 3054 O O . ALA B 1 44 ? 1.693 39.094 -0.036 1 97.19 44 ALA B O 1
ATOM 3055 N N . ALA B 1 45 ? 3.668 40.031 -0.104 1 97.69 45 ALA B N 1
ATOM 3056 C CA . ALA B 1 45 ? 3.182 41.375 0.166 1 97.69 45 ALA B CA 1
ATOM 3057 C C . ALA B 1 45 ? 2.322 41.906 -0.985 1 97.69 45 ALA B C 1
ATOM 3059 O O . ALA B 1 45 ? 1.528 42.812 -0.809 1 97.69 45 ALA B O 1
ATOM 3060 N N . GLU B 1 46 ? 2.486 41.344 -2.129 1 96.81 46 GLU B N 1
ATOM 3061 C CA . GLU B 1 46 ? 1.692 41.75 -3.281 1 96.81 46 GLU B CA 1
ATOM 3062 C C . GLU B 1 46 ? 0.198 41.625 -3 1 96.81 46 GLU B C 1
ATOM 3064 O O . GLU B 1 46 ? -0.609 42.406 -3.523 1 96.81 46 GLU B O 1
ATOM 3069 N N . GLN B 1 47 ? -0.124 40.719 -2.154 1 95 47 GLN B N 1
ATOM 3070 C CA . GLN B 1 47 ? -1.527 40.469 -1.84 1 95 47 GLN B CA 1
ATOM 3071 C C . GLN B 1 47 ? -2.049 41.469 -0.822 1 95 47 GLN B C 1
ATOM 3073 O O . GLN B 1 47 ? -3.262 41.625 -0.655 1 95 47 GLN B O 1
ATOM 3078 N N . TRP B 1 48 ? -1.056 42.094 -0.119 1 97.94 48 TRP B N 1
ATOM 3079 C CA . TRP B 1 48 ? -1.421 42.938 1.001 1 97.94 48 TRP B CA 1
ATOM 3080 C C . TRP B 1 48 ? -0.624 44.25 0.971 1 97.94 48 TRP B C 1
ATOM 3082 O O . TRP B 1 48 ? 0.287 44.438 1.779 1 97.94 48 TRP B O 1
ATOM 3092 N N . PRO B 1 49 ? -1.029 45.188 0.231 1 95.62 49 PRO B N 1
ATOM 3093 C CA . PRO B 1 49 ? -0.24 46.406 0.006 1 95.62 49 PRO B CA 1
ATOM 3094 C C . PRO B 1 49 ? -0.022 47.219 1.283 1 95.62 49 PRO B C 1
ATOM 3096 O O . PRO B 1 49 ? 0.949 47.969 1.382 1 95.62 49 PRO B O 1
ATOM 3099 N N . ASN B 1 50 ? -0.858 47.125 2.229 1 96.62 50 ASN B N 1
ATOM 3100 C CA . ASN B 1 50 ? -0.753 47.938 3.441 1 96.62 50 ASN B CA 1
ATOM 3101 C C . ASN B 1 50 ? -0.073 47.156 4.566 1 96.62 50 ASN B C 1
ATOM 3103 O O . ASN B 1 50 ? 0.07 47.656 5.68 1 96.62 50 ASN B O 1
ATOM 3107 N N . ALA B 1 51 ? 0.323 45.938 4.324 1 98.56 51 ALA B N 1
ATOM 3108 C CA . ALA B 1 51 ? 0.947 45.125 5.367 1 98.56 51 ALA B CA 1
ATOM 3109 C C . ALA B 1 51 ? 2.35 45.656 5.691 1 98.56 51 ALA B C 1
ATOM 3111 O O . ALA B 1 51 ? 3.096 46.031 4.789 1 98.56 51 ALA B O 1
ATOM 3112 N N . ARG B 1 52 ? 2.682 45.656 6.93 1 98.69 52 ARG B N 1
ATOM 3113 C CA . ARG B 1 52 ? 4.059 45.938 7.332 1 98.69 52 ARG B CA 1
ATOM 3114 C C . ARG B 1 52 ? 4.945 44.719 7.137 1 98.69 52 ARG B C 1
ATOM 3116 O O . ARG B 1 52 ? 4.516 43.594 7.383 1 98.69 52 ARG B O 1
ATOM 3123 N N . LEU B 1 53 ? 6.168 45 6.688 1 98.56 53 LEU B N 1
ATOM 3124 C CA . LEU B 1 53 ? 7.074 43.906 6.336 1 98.56 53 LEU B CA 1
ATOM 3125 C C . LEU B 1 53 ? 8.219 43.812 7.336 1 98.56 53 LEU B C 1
ATOM 3127 O O . LEU B 1 53 ? 8.766 44.844 7.766 1 98.56 53 LEU B O 1
ATOM 3131 N N . TYR B 1 54 ? 8.508 42.625 7.754 1 98.62 54 TYR B N 1
ATOM 3132 C CA . TYR B 1 54 ? 9.586 42.375 8.703 1 98.62 54 TYR B CA 1
ATOM 3133 C C . TYR B 1 54 ? 10.547 41.312 8.172 1 98.62 54 TYR B C 1
ATOM 3135 O O . TYR B 1 54 ? 10.133 40.406 7.449 1 98.62 54 TYR B O 1
ATOM 3143 N N . LYS B 1 55 ? 11.766 41.344 8.555 1 97.56 55 LYS B N 1
ATOM 3144 C CA . LYS B 1 55 ? 12.766 40.344 8.172 1 97.56 55 LYS B CA 1
ATOM 3145 C C . LYS B 1 55 ? 12.688 39.125 9.078 1 97.56 55 LYS B C 1
ATOM 3147 O O . LYS B 1 55 ? 13.047 38 8.664 1 97.56 55 LYS B O 1
ATOM 3152 N N . ARG B 1 56 ? 12.312 39.375 10.266 1 98 56 ARG B N 1
ATOM 3153 C CA . ARG B 1 56 ? 12.242 38.312 11.242 1 98 56 ARG B CA 1
ATOM 3154 C C . ARG B 1 56 ? 10.859 38.25 11.883 1 98 56 ARG B C 1
ATOM 3156 O O . ARG B 1 56 ? 10.25 39.281 12.164 1 98 56 ARG B O 1
ATOM 3163 N N . GLY B 1 57 ? 10.461 36.969 12.133 1 98.62 57 GLY B N 1
ATOM 3164 C CA . GLY B 1 57 ? 9.172 36.75 12.766 1 98.62 57 GLY B CA 1
ATOM 3165 C C . GLY B 1 57 ? 9.078 37.344 14.164 1 98.62 57 GLY B C 1
ATOM 3166 O O . GLY B 1 57 ? 8.047 37.875 14.547 1 98.62 57 GLY B O 1
ATOM 3167 N N . MET B 1 58 ? 10.172 37.281 14.883 1 98.69 58 MET B N 1
ATOM 3168 C CA . MET B 1 58 ? 10.18 37.781 16.25 1 98.69 58 MET B CA 1
ATOM 3169 C C . MET B 1 58 ? 9.984 39.281 16.281 1 98.69 58 MET B C 1
ATOM 3171 O O . MET B 1 58 ? 9.336 39.812 17.172 1 98.69 58 MET B O 1
ATOM 3175 N N . GLU B 1 59 ? 10.531 39.969 15.258 1 98.62 59 GLU B N 1
ATOM 3176 C CA . GLU B 1 59 ? 10.344 41.406 15.141 1 98.62 59 GLU B CA 1
ATOM 3177 C C . GLU B 1 59 ? 8.875 41.75 14.906 1 98.62 59 GLU B C 1
ATOM 3179 O O . GLU B 1 59 ? 8.352 42.719 15.477 1 98.62 59 GLU B O 1
ATOM 3184 N N . LEU B 1 60 ? 8.281 40.969 14.062 1 98.75 60 LEU B N 1
ATOM 3185 C CA . LEU B 1 60 ? 6.855 41.156 13.781 1 98.75 60 LEU B CA 1
ATOM 3186 C C . LEU B 1 60 ? 6.031 41 15.055 1 98.75 60 LEU B C 1
ATOM 3188 O O . LEU B 1 60 ? 5.172 41.844 15.344 1 98.75 60 LEU B O 1
ATOM 3192 N N . LEU B 1 61 ? 6.309 40.031 15.859 1 98.69 61 LEU B N 1
ATOM 3193 C CA . LEU B 1 61 ? 5.555 39.75 17.078 1 98.69 61 LEU B CA 1
ATOM 3194 C C . LEU B 1 61 ? 5.75 40.844 18.109 1 98.69 61 LEU B C 1
ATOM 3196 O O . LEU B 1 61 ? 4.824 41.156 18.859 1 98.69 61 LEU B O 1
ATOM 3200 N N . GLU B 1 62 ? 6.906 41.438 18.109 1 97.81 62 GLU B N 1
ATOM 3201 C CA . GLU B 1 62 ? 7.219 42.469 19.078 1 97.81 62 GLU B CA 1
ATOM 3202 C C . GLU B 1 62 ? 6.562 43.812 18.688 1 97.81 62 GLU B C 1
ATOM 3204 O O . GLU B 1 62 ? 6.148 44.562 19.562 1 97.81 62 GLU B O 1
ATOM 3209 N N . ALA B 1 63 ? 6.395 44.031 17.453 1 98.19 63 ALA B N 1
ATOM 3210 C CA . ALA B 1 63 ? 6.012 45.344 16.953 1 98.19 63 ALA B CA 1
ATOM 3211 C C . ALA B 1 63 ? 4.504 45.438 16.766 1 98.19 63 ALA B C 1
ATOM 3213 O O . ALA B 1 63 ? 3.932 46.531 16.828 1 98.19 63 ALA B O 1
ATOM 3214 N N . GLU B 1 64 ? 3.869 44.344 16.547 1 98.25 64 GLU B N 1
ATOM 3215 C CA . GLU B 1 64 ? 2.5 44.406 16.047 1 98.25 64 GLU B CA 1
ATOM 3216 C C . GLU B 1 64 ? 1.494 44.031 17.125 1 98.25 64 GLU B C 1
ATOM 3218 O O . GLU B 1 64 ? 1.818 43.281 18.062 1 98.25 64 GLU B O 1
ATOM 3223 N N . THR B 1 65 ? 0.325 44.625 17.062 1 98 65 THR B N 1
ATOM 3224 C CA . THR B 1 65 ? -0.863 44.156 17.781 1 98 65 THR B CA 1
ATOM 3225 C C . THR B 1 65 ? -1.784 43.375 16.844 1 98 65 THR B C 1
ATOM 3227 O O . THR B 1 65 ? -2.352 43.938 15.906 1 98 65 THR B O 1
ATOM 3230 N N . LEU B 1 66 ? -1.89 42.094 17.047 1 98.56 66 LEU B N 1
ATOM 3231 C CA . LEU B 1 66 ? -2.574 41.188 16.125 1 98.56 66 LEU B CA 1
ATOM 3232 C C . LEU B 1 66 ? -3.652 40.375 16.844 1 98.56 66 LEU B C 1
ATOM 3234 O O . LEU B 1 66 ? -3.529 40.094 18.031 1 98.56 66 LEU B O 1
ATOM 3238 N N . ASP B 1 67 ? -4.676 40.062 16.109 1 98.38 67 ASP B N 1
ATOM 3239 C CA . ASP B 1 67 ? -5.664 39.125 16.625 1 98.38 67 ASP B CA 1
ATOM 3240 C C . ASP B 1 67 ? -5.145 37.688 16.531 1 98.38 67 ASP B C 1
ATOM 3242 O O . ASP B 1 67 ? -5.465 36.875 17.391 1 98.38 67 ASP B O 1
ATOM 3246 N N . SER B 1 68 ? -4.422 37.344 15.508 1 98.75 68 SER B N 1
ATOM 3247 C CA . SER B 1 68 ? -3.83 36.031 15.336 1 98.75 68 SER B CA 1
ATOM 3248 C C . SER B 1 68 ? -2.566 36.094 14.484 1 98.75 68 SER B C 1
ATOM 3250 O O . SER B 1 68 ? -2.311 37.094 13.82 1 98.75 68 SER B O 1
ATOM 3252 N N . VAL B 1 69 ? -1.809 35.062 14.555 1 98.94 69 VAL B N 1
ATOM 3253 C CA . VAL B 1 69 ? -0.615 34.906 13.727 1 98.94 69 VAL B CA 1
ATOM 3254 C C . VAL B 1 69 ? -0.537 33.5 13.148 1 98.94 69 VAL B C 1
ATOM 3256 O O . VAL B 1 69 ? -0.876 32.531 13.828 1 98.94 69 VAL B O 1
ATOM 3259 N N . HIS B 1 70 ? -0.21 33.375 11.891 1 98.94 70 HIS B N 1
ATOM 3260 C CA . HIS B 1 70 ? 0.102 32.125 11.242 1 98.94 70 HIS B CA 1
ATOM 3261 C C . HIS B 1 70 ? 1.607 31.875 11.188 1 98.94 70 HIS B C 1
ATOM 3263 O O . HIS B 1 70 ? 2.352 32.719 10.664 1 98.94 70 HIS B O 1
ATOM 3269 N N . ILE B 1 71 ? 2.025 30.797 11.773 1 98.88 71 ILE B N 1
ATOM 3270 C CA . ILE B 1 71 ? 3.441 30.453 11.805 1 98.88 71 ILE B CA 1
ATOM 3271 C C . ILE B 1 71 ? 3.713 29.312 10.812 1 98.88 71 ILE B C 1
ATOM 3273 O O . ILE B 1 71 ? 3.361 28.156 11.07 1 98.88 71 ILE B O 1
ATOM 3277 N N . CYS B 1 72 ? 4.348 29.641 9.672 1 97.94 72 CYS B N 1
ATOM 3278 C CA . CYS B 1 72 ? 4.68 28.719 8.586 1 97.94 72 CYS B CA 1
ATOM 3279 C C . CYS B 1 72 ? 6.188 28.641 8.383 1 97.94 72 CYS B C 1
ATOM 3281 O O . CYS B 1 72 ? 6.676 28.781 7.262 1 97.94 72 CYS B O 1
ATOM 3283 N N . LEU B 1 73 ? 6.918 28.438 9.453 1 97.5 73 LEU B N 1
ATOM 3284 C CA . LEU B 1 73 ? 8.375 28.375 9.477 1 97.5 73 LEU B CA 1
ATOM 3285 C C . LEU B 1 73 ? 8.844 26.922 9.453 1 97.5 73 LEU B C 1
ATOM 3287 O O . LEU B 1 73 ? 8.039 26 9.594 1 97.5 73 LEU B O 1
ATOM 3291 N N . PRO B 1 74 ? 10.164 26.719 9.227 1 96.44 74 PRO B N 1
ATOM 3292 C CA . PRO B 1 74 ? 10.68 25.375 9.469 1 96.44 74 PRO B CA 1
ATOM 3293 C C . PRO B 1 74 ? 10.312 24.844 10.852 1 96.44 74 PRO B C 1
ATOM 3295 O O . PRO B 1 74 ? 10.242 25.609 11.82 1 96.44 74 PRO B O 1
ATOM 3298 N N . SER B 1 75 ? 10.18 23.594 10.977 1 97.12 75 SER B N 1
ATOM 3299 C CA . SER B 1 75 ? 9.586 22.938 12.141 1 97.12 75 SER B CA 1
ATOM 3300 C C . SER B 1 75 ? 10.336 23.312 13.414 1 97.12 75 SER B C 1
ATOM 3302 O O . SER B 1 75 ? 9.719 23.516 14.469 1 97.12 75 SER B O 1
ATOM 3304 N N . TYR B 1 76 ? 11.633 23.438 13.297 1 97.19 76 TYR B N 1
ATOM 3305 C CA . TYR B 1 76 ? 12.453 23.656 14.477 1 97.19 76 TYR B CA 1
ATOM 3306 C C . TYR B 1 76 ? 12.25 25.047 15.039 1 97.19 76 TYR B C 1
ATOM 3308 O O . TYR B 1 76 ? 12.68 25.359 16.156 1 97.19 76 TYR B O 1
ATOM 3316 N N . LEU B 1 77 ? 11.5 25.922 14.344 1 97.94 77 LEU B N 1
ATOM 3317 C CA . LEU B 1 77 ? 11.281 27.297 14.766 1 97.94 77 LEU B CA 1
ATOM 3318 C C . LEU B 1 77 ? 9.867 27.484 15.305 1 97.94 77 LEU B C 1
ATOM 3320 O O . LEU B 1 77 ? 9.531 28.562 15.805 1 97.94 77 LEU B O 1
ATOM 3324 N N . HIS B 1 78 ? 9.039 26.484 15.25 1 98.75 78 HIS B N 1
ATOM 3325 C CA . HIS B 1 78 ? 7.629 26.594 15.609 1 98.75 78 HIS B CA 1
ATOM 3326 C C . HIS B 1 78 ? 7.461 27 17.062 1 98.75 78 HIS B C 1
ATOM 3328 O O . HIS B 1 78 ? 6.781 27.969 17.375 1 98.75 78 HIS B O 1
ATOM 3334 N N . THR B 1 79 ? 8.156 26.297 17.922 1 98.75 79 THR B N 1
ATOM 3335 C CA . THR B 1 79 ? 7.91 26.438 19.344 1 98.75 79 THR B CA 1
ATOM 3336 C C . THR B 1 79 ? 8.266 27.844 19.828 1 98.75 79 THR B C 1
ATOM 3338 O O . THR B 1 79 ? 7.453 28.5 20.484 1 98.75 79 THR B O 1
ATOM 3341 N N . GLU B 1 80 ? 9.406 28.25 19.453 1 98.69 80 GLU B N 1
ATOM 3342 C CA . GLU B 1 80 ? 9.867 29.547 19.922 1 98.69 80 GLU B CA 1
ATOM 3343 C C . GLU B 1 80 ? 8.922 30.672 19.484 1 98.69 80 GLU B C 1
ATOM 3345 O O . GLU B 1 80 ? 8.547 31.516 20.281 1 98.69 80 GLU B O 1
ATOM 3350 N N . HIS B 1 81 ? 8.484 30.672 18.266 1 98.88 81 HIS B N 1
ATOM 3351 C CA . HIS B 1 81 ? 7.613 31.703 17.734 1 98.88 81 HIS B CA 1
ATOM 3352 C C . HIS B 1 81 ? 6.207 31.609 18.312 1 98.88 81 HIS B C 1
ATOM 3354 O O . HIS B 1 81 ? 5.578 32.625 18.625 1 98.88 81 HIS B O 1
ATOM 3360 N N . ALA B 1 82 ? 5.73 30.375 18.422 1 98.94 82 ALA B N 1
ATOM 3361 C CA . ALA B 1 82 ? 4.387 30.172 18.969 1 98.94 82 ALA B CA 1
ATOM 3362 C C . ALA B 1 82 ? 4.305 30.641 20.422 1 98.94 82 ALA B C 1
ATOM 3364 O O . ALA B 1 82 ? 3.357 31.328 20.797 1 98.94 82 ALA B O 1
ATOM 3365 N N . VAL B 1 83 ? 5.285 30.266 21.203 1 98.81 83 VAL B N 1
ATOM 3366 C CA . VAL B 1 83 ? 5.309 30.672 22.609 1 98.81 83 VAL B CA 1
ATOM 3367 C C . VAL B 1 83 ? 5.379 32.188 22.703 1 98.81 83 VAL B C 1
ATOM 3369 O O . VAL B 1 83 ? 4.629 32.812 23.469 1 98.81 83 VAL B O 1
ATOM 3372 N N . ALA B 1 84 ? 6.234 32.812 21.922 1 98.81 84 ALA B N 1
ATOM 3373 C CA . ALA B 1 84 ? 6.367 34.281 21.906 1 98.81 84 ALA B CA 1
ATOM 3374 C C . ALA B 1 84 ? 5.043 34.938 21.562 1 98.81 84 ALA B C 1
ATOM 3376 O O . ALA B 1 84 ? 4.66 35.938 22.188 1 98.81 84 ALA B O 1
ATOM 3377 N N . ALA B 1 85 ? 4.352 34.438 20.578 1 98.88 85 ALA B N 1
ATOM 3378 C CA . ALA B 1 85 ? 3.061 34.969 20.156 1 98.88 85 ALA B CA 1
ATOM 3379 C C . ALA B 1 85 ? 2.037 34.844 21.281 1 98.88 85 ALA B C 1
ATOM 3381 O O . ALA B 1 85 ? 1.349 35.812 21.609 1 98.88 85 ALA B O 1
ATOM 3382 N N . MET B 1 86 ? 1.97 33.688 21.875 1 98.75 86 MET B N 1
ATOM 3383 C CA . MET B 1 86 ? 1.007 33.469 22.953 1 98.75 86 MET B CA 1
ATOM 3384 C C . MET B 1 86 ? 1.279 34.375 24.141 1 98.75 86 MET B C 1
ATOM 3386 O O . MET B 1 86 ? 0.347 34.938 24.734 1 98.75 86 MET B O 1
ATOM 3390 N N . ASP B 1 87 ? 2.533 34.594 24.422 1 98.38 87 ASP B N 1
ATOM 3391 C CA . ASP B 1 87 ? 2.914 35.438 25.547 1 98.38 87 ASP B CA 1
ATOM 3392 C C . ASP B 1 87 ? 2.492 36.875 25.297 1 98.38 87 ASP B C 1
ATOM 3394 O O . ASP B 1 87 ? 2.41 37.688 26.234 1 98.38 87 ASP B O 1
ATOM 3398 N N . ARG B 1 88 ? 2.176 37.25 24.109 1 98.19 88 ARG B N 1
ATOM 3399 C CA . ARG B 1 88 ? 1.709 38.594 23.75 1 98.19 88 ARG B CA 1
ATOM 3400 C C . ARG B 1 88 ? 0.189 38.625 23.625 1 98.19 88 ARG B C 1
ATOM 3402 O O . ARG B 1 88 ? -0.385 39.625 23.219 1 98.19 88 ARG B O 1
ATOM 3409 N N . GLY B 1 89 ? -0.403 37.5 23.953 1 97.94 89 GLY B N 1
ATOM 3410 C CA . GLY B 1 89 ? -1.854 37.438 23.922 1 97.94 89 GLY B CA 1
ATOM 3411 C C . GLY B 1 89 ? -2.402 37.219 22.516 1 97.94 89 GLY B C 1
ATOM 3412 O O . GLY B 1 89 ? -3.582 37.469 22.266 1 97.94 89 GLY B O 1
ATOM 3413 N N . ILE B 1 90 ? -1.594 36.781 21.562 1 98.62 90 ILE B N 1
ATOM 3414 C CA . ILE B 1 90 ? -1.99 36.594 20.172 1 98.62 90 ILE B CA 1
ATOM 3415 C C . ILE B 1 90 ? -2.43 35.156 19.953 1 98.62 90 ILE B C 1
ATOM 3417 O O . ILE B 1 90 ? -1.756 34.219 20.391 1 98.62 90 ILE B O 1
ATOM 3421 N N . ASN B 1 91 ? -3.6 34.875 19.328 1 98.75 91 ASN B N 1
ATOM 3422 C CA . ASN B 1 91 ? -4.004 33.531 18.922 1 98.75 91 ASN B CA 1
ATOM 3423 C C . ASN B 1 91 ? -3.086 32.969 17.828 1 98.75 91 ASN B C 1
ATOM 3425 O O . ASN B 1 91 ? -2.566 33.75 17.016 1 98.75 91 ASN B O 1
ATOM 3429 N N . VAL B 1 92 ? -2.912 31.625 17.844 1 98.88 92 VAL B N 1
ATOM 3430 C CA . VAL B 1 92 ? -1.844 31.094 17 1 98.88 92 VAL B CA 1
ATOM 3431 C C . VAL B 1 92 ? -2.391 30 16.094 1 98.88 92 VAL B C 1
ATOM 3433 O O . VAL B 1 92 ? -3.07 29.078 16.578 1 98.88 92 VAL B O 1
ATOM 3436 N N . PHE B 1 93 ? -2.166 30.078 14.805 1 98.88 93 PHE B N 1
ATOM 3437 C CA . PHE B 1 93 ? -2.146 28.953 13.867 1 98.88 93 PHE B CA 1
ATOM 3438 C C . PHE B 1 93 ? -0.715 28.547 13.547 1 98.88 93 PHE B C 1
ATOM 3440 O O . PHE B 1 93 ? 0.057 29.344 13.008 1 98.88 93 PHE B O 1
ATOM 3447 N N . VAL B 1 94 ? -0.342 27.359 13.906 1 98.88 94 VAL B N 1
ATOM 3448 C CA . VAL B 1 94 ? 1.024 26.906 13.672 1 98.88 94 VAL B CA 1
ATOM 3449 C C . VAL B 1 94 ? 1.008 25.641 12.82 1 98.88 94 VAL B C 1
ATOM 3451 O O . VAL B 1 94 ? 0.214 24.719 13.062 1 98.88 94 VAL B O 1
ATOM 3454 N N . GLU B 1 95 ? 1.833 25.578 11.828 1 98.44 95 GLU B N 1
ATOM 3455 C CA . GLU B 1 95 ? 1.921 24.406 10.953 1 98.44 95 GLU B CA 1
ATOM 3456 C C . GLU B 1 95 ? 2.406 23.188 11.711 1 98.44 95 GLU B C 1
ATOM 3458 O O . GLU B 1 95 ? 3.018 23.297 12.773 1 98.44 95 GLU B O 1
ATOM 3463 N N . LYS B 1 96 ? 2.096 22.062 11.148 1 98.5 96 LYS B N 1
ATOM 3464 C CA . LYS B 1 96 ? 2.572 20.797 11.703 1 98.5 96 LYS B CA 1
ATOM 3465 C C . LYS B 1 96 ? 3.994 20.484 11.234 1 98.5 96 LYS B C 1
ATOM 3467 O O . LYS B 1 96 ? 4.418 20.953 10.18 1 98.5 96 LYS B O 1
ATOM 3472 N N . PRO B 1 97 ? 4.781 19.703 11.961 1 98.25 97 PRO B N 1
ATOM 3473 C CA . PRO B 1 97 ? 4.5 19.359 13.359 1 98.25 97 PRO B CA 1
ATOM 3474 C C . PRO B 1 97 ? 4.656 20.562 14.305 1 98.25 97 PRO B C 1
ATOM 3476 O O . PRO B 1 97 ? 5.484 21.438 14.055 1 98.25 97 PRO B O 1
ATOM 3479 N N . VAL B 1 98 ? 3.891 20.531 15.344 1 98.56 98 VAL B N 1
ATOM 3480 C CA . VAL B 1 98 ? 3.84 21.719 16.203 1 98.56 98 VAL B CA 1
ATOM 3481 C C . VAL B 1 98 ? 5.156 21.859 16.953 1 98.56 98 VAL B C 1
ATOM 3483 O O . VAL B 1 98 ? 5.562 22.969 17.312 1 98.56 98 VAL B O 1
ATOM 3486 N N . CYS B 1 99 ? 5.766 20.828 17.203 1 98.5 99 CYS B N 1
ATOM 3487 C CA . CYS B 1 99 ? 7.074 20.781 17.859 1 98.5 99 CYS B CA 1
ATOM 3488 C C . CYS B 1 99 ? 7.812 19.5 17.5 1 98.5 99 CYS B C 1
ATOM 3490 O O . CYS B 1 99 ? 7.312 18.688 16.719 1 98.5 99 CYS B O 1
ATOM 3492 N N . LEU B 1 100 ? 9.07 19.375 18.062 1 98.19 100 LEU B N 1
ATOM 3493 C CA . LEU B 1 100 ? 9.883 18.219 17.672 1 98.19 100 LEU B CA 1
ATOM 3494 C C . LEU B 1 100 ? 10.297 17.406 18.891 1 98.19 100 LEU B C 1
ATOM 3496 O O . LEU B 1 100 ? 10.766 16.281 18.75 1 98.19 100 LEU B O 1
ATOM 3500 N N . LYS B 1 101 ? 10.125 18.016 20.062 1 97.5 101 LYS B N 1
ATOM 3501 C CA . LYS B 1 101 ? 10.586 17.375 21.297 1 97.5 101 LYS B CA 1
ATOM 3502 C C . LYS B 1 101 ? 9.57 17.531 22.406 1 97.5 101 LYS B C 1
ATOM 3504 O O . LYS B 1 101 ? 8.758 18.469 22.391 1 97.5 101 LYS B O 1
ATOM 3509 N N . GLU B 1 102 ? 9.695 16.594 23.375 1 97.62 102 GLU B N 1
ATOM 3510 C CA . GLU B 1 102 ? 8.773 16.625 24.5 1 97.62 102 GLU B CA 1
ATOM 3511 C C . GLU B 1 102 ? 8.906 17.922 25.297 1 97.62 102 GLU B C 1
ATOM 3513 O O . GLU B 1 102 ? 7.91 18.484 25.734 1 97.62 102 GLU B O 1
ATOM 3518 N N . GLU B 1 103 ? 10.094 18.406 25.453 1 98.12 103 GLU B N 1
ATOM 3519 C CA . GLU B 1 103 ? 10.312 19.641 26.203 1 98.12 103 GLU B CA 1
ATOM 3520 C C . GLU B 1 103 ? 9.617 20.812 25.531 1 98.12 103 GLU B C 1
ATOM 3522 O O . GLU B 1 103 ? 9.078 21.688 26.203 1 98.12 103 GLU B O 1
ATOM 3527 N N . GLU B 1 104 ? 9.633 20.859 24.266 1 98.62 104 GLU B N 1
ATOM 3528 C CA . GLU B 1 104 ? 8.945 21.906 23.5 1 98.62 104 GLU B CA 1
ATOM 3529 C C . GLU B 1 104 ? 7.438 21.797 23.672 1 98.62 104 GLU B C 1
ATOM 3531 O O . GLU B 1 104 ? 6.754 22.812 23.797 1 98.62 104 GLU B O 1
ATOM 3536 N N . ALA B 1 105 ? 6.965 20.578 23.641 1 98.56 105 ALA B N 1
ATOM 3537 C CA . ALA B 1 105 ? 5.539 20.359 23.844 1 98.56 105 ALA B CA 1
ATOM 3538 C C . ALA B 1 105 ? 5.066 20.969 25.156 1 98.56 105 ALA B C 1
ATOM 3540 O O . ALA B 1 105 ? 4.035 21.641 25.203 1 98.56 105 ALA B O 1
ATOM 3541 N N . GLN B 1 106 ? 5.789 20.719 26.172 1 98.25 106 GLN B N 1
ATOM 3542 C CA . GLN B 1 106 ? 5.426 21.234 27.484 1 98.25 106 GLN B CA 1
ATOM 3543 C C . GLN B 1 106 ? 5.441 22.766 27.5 1 98.25 106 GLN B C 1
ATOM 3545 O O . GLN B 1 106 ? 4.559 23.391 28.094 1 98.25 106 GLN B O 1
ATOM 3550 N N . LYS B 1 107 ? 6.457 23.344 26.875 1 98.56 107 LYS B N 1
ATOM 3551 C CA . LYS B 1 107 ? 6.535 24.812 26.781 1 98.56 107 LYS B CA 1
ATOM 3552 C C . LYS B 1 107 ? 5.293 25.375 26.094 1 98.56 107 LYS B C 1
ATOM 3554 O O . LYS B 1 107 ? 4.762 26.406 26.531 1 98.56 107 LYS B O 1
ATOM 3559 N N . LEU B 1 108 ? 4.883 24.734 25.094 1 98.81 108 LEU B N 1
ATOM 3560 C CA . LEU B 1 108 ? 3.717 25.172 24.328 1 98.81 108 LEU B CA 1
ATOM 3561 C C . LEU B 1 108 ? 2.453 25.094 25.172 1 98.81 108 LEU B C 1
ATOM 3563 O O . LEU B 1 108 ? 1.652 26.031 25.203 1 98.81 108 LEU B O 1
ATOM 3567 N N . LEU B 1 109 ? 2.273 23.969 25.844 1 98.25 109 LEU B N 1
ATOM 3568 C CA . LEU B 1 109 ? 1.1 23.781 26.688 1 98.25 109 LEU B CA 1
ATOM 3569 C C . LEU B 1 109 ? 1.065 24.797 27.812 1 98.25 109 LEU B C 1
ATOM 3571 O O . LEU B 1 109 ? 0.011 25.359 28.109 1 98.25 109 LEU B O 1
ATOM 3575 N N . ASP B 1 110 ? 2.182 25.031 28.422 1 98.19 110 ASP B N 1
ATOM 3576 C CA . ASP B 1 110 ? 2.277 26.016 29.5 1 98.19 110 ASP B CA 1
ATOM 3577 C C . ASP B 1 110 ? 1.914 27.406 29.016 1 98.19 110 ASP B C 1
ATOM 3579 O O . ASP B 1 110 ? 1.188 28.141 29.688 1 98.19 110 ASP B O 1
ATOM 3583 N N . ALA B 1 111 ? 2.434 27.75 27.875 1 98.5 111 ALA B N 1
ATOM 3584 C CA . ALA B 1 111 ? 2.17 29.078 27.312 1 98.5 111 ALA B CA 1
ATOM 3585 C C . ALA B 1 111 ? 0.684 29.25 27.016 1 98.5 111 ALA B C 1
ATOM 3587 O O . ALA B 1 111 ? 0.112 30.312 27.281 1 98.5 111 ALA B O 1
ATOM 3588 N N . LYS B 1 112 ? 0.084 28.25 26.375 1 97.88 112 LYS B N 1
ATOM 3589 C CA . LYS B 1 112 ? -1.339 28.328 26.062 1 97.88 112 LYS B CA 1
ATOM 3590 C C . LYS B 1 112 ? -2.172 28.516 27.328 1 97.88 112 LYS B C 1
ATOM 3592 O O . LYS B 1 112 ? -3.088 29.344 27.375 1 97.88 112 LYS B O 1
ATOM 3597 N N . THR B 1 113 ? -1.829 27.734 28.344 1 95.31 113 THR B N 1
ATOM 3598 C CA . THR B 1 113 ? -2.57 27.766 29.594 1 95.31 113 THR B CA 1
ATOM 3599 C C . THR B 1 113 ? -2.43 29.125 30.281 1 95.31 113 THR B C 1
ATOM 3601 O O . THR B 1 113 ? -3.418 29.703 30.734 1 95.31 113 THR B O 1
ATOM 3604 N N . ARG B 1 114 ? -1.318 29.688 30.297 1 96.88 114 ARG B N 1
ATOM 3605 C CA . ARG B 1 114 ? -1.042 30.906 31.031 1 96.88 114 ARG B CA 1
ATOM 3606 C C . ARG B 1 114 ? -1.669 32.125 30.328 1 96.88 114 ARG B C 1
ATOM 3608 O O . ARG B 1 114 ? -2.074 33.094 30.984 1 96.88 114 ARG B O 1
ATOM 3615 N N . ASN B 1 115 ? -1.792 32.125 29.047 1 97.19 115 ASN B N 1
ATOM 3616 C CA . ASN B 1 115 ? -2.209 33.312 28.297 1 97.19 115 ASN B CA 1
ATOM 3617 C C . ASN B 1 115 ? -3.652 33.188 27.812 1 97.19 115 ASN B C 1
ATOM 3619 O O . ASN B 1 115 ? -4.215 34.156 27.281 1 97.19 115 ASN B O 1
ATOM 3623 N N . LYS B 1 116 ? -4.258 32.031 27.969 1 94.25 116 LYS B N 1
ATOM 3624 C CA . LYS B 1 116 ? -5.656 31.781 27.641 1 94.25 116 LYS B CA 1
ATOM 3625 C C . LYS B 1 116 ? -5.961 32.188 26.203 1 94.25 116 LYS B C 1
ATOM 3627 O O . LYS B 1 116 ? -6.945 32.875 25.938 1 94.25 116 LYS B O 1
ATOM 3632 N N . VAL B 1 117 ? -5.141 31.875 25.234 1 97 117 VAL B N 1
ATOM 3633 C CA . VAL B 1 117 ? -5.305 32.125 23.812 1 97 117 VAL B CA 1
ATOM 3634 C C . VAL B 1 117 ? -5.672 30.844 23.078 1 97 117 VAL B C 1
ATOM 3636 O O . VAL B 1 117 ? -5.586 29.75 23.656 1 97 117 VAL B O 1
ATOM 3639 N N . GLN B 1 118 ? -6.125 30.969 21.859 1 97.25 118 GLN B N 1
ATOM 3640 C CA . GLN B 1 118 ? -6.445 29.812 21.016 1 97.25 118 GLN B CA 1
ATOM 3641 C C . GLN B 1 118 ? -5.254 29.422 20.141 1 97.25 118 GLN B C 1
ATOM 3643 O O . GLN B 1 118 ? -4.52 30.281 19.656 1 97.25 118 GLN B O 1
ATOM 3648 N N . VAL B 1 119 ? -5.012 28.094 20.109 1 98.69 119 VAL B N 1
ATOM 3649 C CA . VAL B 1 119 ? -3.957 27.578 19.25 1 98.69 119 VAL B CA 1
ATOM 3650 C C . VAL B 1 119 ? -4.508 26.438 18.391 1 98.69 119 VAL B C 1
ATOM 3652 O O . VAL B 1 119 ? -5.148 25.516 18.906 1 98.69 119 VAL B O 1
ATOM 3655 N N . MET B 1 120 ? -4.297 26.516 17.094 1 98.81 120 MET B N 1
ATOM 3656 C CA . MET B 1 120 ? -4.637 25.438 16.172 1 98.81 120 MET B CA 1
ATOM 3657 C C . MET B 1 120 ? -3.396 24.953 15.422 1 98.81 120 MET B C 1
ATOM 3659 O O . MET B 1 120 ? -2.541 25.766 15.039 1 98.81 120 MET B O 1
ATOM 3663 N N . VAL B 1 121 ? -3.246 23.672 15.305 1 98.88 121 VAL B N 1
ATOM 3664 C CA . VAL B 1 121 ? -2.148 23.062 14.562 1 98.88 121 VAL B CA 1
ATOM 3665 C C . VAL B 1 121 ? -2.598 22.734 13.141 1 98.88 121 VAL B C 1
ATOM 3667 O O . VAL B 1 121 ? -3.709 22.25 12.93 1 98.88 121 VAL B O 1
ATOM 3670 N N . GLY B 1 122 ? -1.75 23.047 12.164 1 98.38 122 GLY B N 1
ATOM 3671 C CA . GLY B 1 122 ? -2.07 22.875 10.758 1 98.38 122 GLY B CA 1
ATOM 3672 C C . GLY B 1 122 ? -2.09 21.422 10.32 1 98.38 122 GLY B C 1
ATOM 3673 O O . GLY B 1 122 ? -1.357 21.031 9.414 1 98.38 122 GLY B O 1
ATOM 3674 N N . GLN B 1 123 ? -2.941 20.594 10.953 1 98.25 123 GLN B N 1
ATOM 3675 C CA . GLN B 1 123 ? -3.18 19.219 10.516 1 98.25 123 GLN B CA 1
ATOM 3676 C C . GLN B 1 123 ? -4.148 19.172 9.336 1 98.25 123 GLN B C 1
ATOM 3678 O O . GLN B 1 123 ? -5.27 18.672 9.461 1 98.25 123 GLN B O 1
ATOM 3683 N N . VAL B 1 124 ? -3.643 19.5 8.18 1 97.38 124 VAL B N 1
ATOM 3684 C CA . VAL B 1 124 ? -4.457 19.844 7.016 1 97.38 124 VAL B CA 1
ATOM 3685 C C . VAL B 1 124 ? -5.23 18.625 6.547 1 97.38 124 VAL B C 1
ATOM 3687 O O . VAL B 1 124 ? -6.316 18.75 5.973 1 97.38 124 VAL B O 1
ATOM 3690 N N . VAL B 1 125 ? -4.766 17.438 6.812 1 97.69 125 VAL B N 1
ATOM 3691 C CA . VAL B 1 125 ? -5.402 16.203 6.355 1 97.69 125 VAL B CA 1
ATOM 3692 C C . VAL B 1 125 ? -6.809 16.109 6.941 1 97.69 125 VAL B C 1
ATOM 3694 O O . VAL B 1 125 ? -7.727 15.609 6.289 1 97.69 125 VAL B O 1
ATOM 3697 N N . ARG B 1 126 ? -7.027 16.672 8.148 1 98.06 126 ARG B N 1
ATOM 3698 C CA . ARG B 1 126 ? -8.344 16.688 8.781 1 98.06 126 ARG B CA 1
ATOM 3699 C C . ARG B 1 126 ? -9.32 17.547 7.984 1 98.06 126 ARG B C 1
ATOM 3701 O O . ARG B 1 126 ? -10.531 17.484 8.203 1 98.06 126 ARG B O 1
ATOM 3708 N N . SER B 1 127 ? -8.773 18.359 7.02 1 96.06 127 SER B N 1
ATOM 3709 C CA . SER B 1 127 ? -9.609 19.281 6.266 1 96.06 127 SER B CA 1
ATOM 3710 C C . SER B 1 127 ? -9.758 18.844 4.812 1 96.06 127 SER B C 1
ATOM 3712 O O . SER B 1 127 ? -10.445 19.5 4.023 1 96.06 127 SER B O 1
ATOM 3714 N N . PHE B 1 128 ? -9.102 17.75 4.426 1 95.5 128 PHE B N 1
ATOM 3715 C CA . PHE B 1 128 ? -9.312 17.188 3.096 1 95.5 128 PHE B CA 1
ATOM 3716 C C . PHE B 1 128 ? -10.695 16.562 2.982 1 95.5 128 PHE B C 1
ATOM 3718 O O . PHE B 1 128 ? -11.117 15.805 3.859 1 95.5 128 PHE B O 1
ATOM 3725 N N . ASP B 1 129 ? -11.367 16.844 1.866 1 94.88 129 ASP B N 1
ATOM 3726 C CA . ASP B 1 129 ? -12.734 16.375 1.682 1 94.88 129 ASP B CA 1
ATOM 3727 C C . ASP B 1 129 ? -12.805 14.844 1.735 1 94.88 129 ASP B C 1
ATOM 3729 O O . ASP B 1 129 ? -13.742 14.281 2.293 1 94.88 129 ASP B O 1
ATOM 3733 N N . GLU B 1 130 ? -11.867 14.18 1.157 1 96.62 130 GLU B N 1
ATOM 3734 C CA . GLU B 1 130 ? -11.836 12.719 1.12 1 96.62 130 GLU B CA 1
ATOM 3735 C C . GLU B 1 130 ? -11.703 12.133 2.523 1 96.62 130 GLU B C 1
ATOM 3737 O O . GLU B 1 130 ? -12.367 11.148 2.855 1 96.62 130 GLU B O 1
ATOM 3742 N N . TYR B 1 131 ? -10.875 12.773 3.34 1 97.75 131 TYR B N 1
ATOM 3743 C CA . TYR B 1 131 ? -10.656 12.305 4.703 1 97.75 131 TYR B CA 1
ATOM 3744 C C . TYR B 1 131 ? -11.844 12.648 5.594 1 97.75 131 TYR B C 1
ATOM 3746 O O . TYR B 1 131 ? -12.219 11.867 6.469 1 97.75 131 TYR B O 1
ATOM 3754 N N . ARG B 1 132 ? -12.391 13.805 5.402 1 97.06 132 ARG B N 1
ATOM 3755 C CA . ARG B 1 132 ? -13.602 14.164 6.133 1 97.06 132 ARG B CA 1
ATOM 3756 C C . ARG B 1 132 ? -14.734 13.188 5.832 1 97.06 132 ARG B C 1
ATOM 3758 O O . ARG B 1 132 ? -15.492 12.805 6.727 1 97.06 132 ARG B O 1
ATOM 3765 N N . TYR B 1 133 ? -14.844 12.836 4.555 1 97.5 133 TYR B N 1
ATOM 3766 C CA . TYR B 1 133 ? -15.844 11.852 4.164 1 97.5 133 TYR B CA 1
ATOM 3767 C C . TYR B 1 133 ? -15.625 10.531 4.898 1 97.5 133 TYR B C 1
ATOM 3769 O O . TYR B 1 133 ? -16.562 9.961 5.453 1 97.5 133 TYR B O 1
ATOM 3777 N N . LEU B 1 134 ? -14.422 10.078 4.906 1 98.62 134 LEU B N 1
ATOM 3778 C CA . LEU B 1 134 ? -14.078 8.852 5.605 1 98.62 134 LEU B CA 1
ATOM 3779 C C . LEU B 1 134 ? -14.461 8.93 7.082 1 98.62 134 LEU B C 1
ATOM 3781 O O . LEU B 1 134 ? -15.094 8.023 7.613 1 98.62 134 LEU B O 1
ATOM 3785 N N . LYS B 1 135 ? -14.055 9.977 7.773 1 98.5 135 LYS B N 1
ATOM 3786 C CA . LYS B 1 135 ? -14.352 10.117 9.195 1 98.5 135 LYS B CA 1
ATOM 3787 C C . LYS B 1 135 ? -15.852 10.172 9.445 1 98.5 135 LYS B C 1
ATOM 3789 O O . LYS B 1 135 ? -16.344 9.617 10.43 1 98.5 135 LYS B O 1
ATOM 3794 N N . ASP B 1 136 ? -16.547 10.93 8.578 1 97.81 136 ASP B N 1
ATOM 3795 C CA . ASP B 1 136 ? -18 10.984 8.695 1 97.81 136 ASP B CA 1
ATOM 3796 C C . ASP B 1 136 ? -18.609 9.594 8.609 1 97.81 136 ASP B C 1
ATOM 3798 O O . ASP B 1 136 ? -19.484 9.25 9.406 1 97.81 136 ASP B O 1
ATOM 3802 N N . CYS B 1 137 ? -18.188 8.789 7.645 1 98.38 137 CYS B N 1
ATOM 3803 C CA . CYS B 1 137 ? -18.672 7.422 7.5 1 98.38 137 CYS B CA 1
ATOM 3804 C C . CYS B 1 137 ? -18.375 6.605 8.75 1 98.38 137 CYS B C 1
ATOM 3806 O O . CYS B 1 137 ? -19.219 5.832 9.203 1 98.38 137 CYS B O 1
ATOM 3808 N N . TYR B 1 138 ? -17.219 6.766 9.32 1 98.62 138 TYR B N 1
ATOM 3809 C CA . TYR B 1 138 ? -16.844 6.062 10.547 1 98.62 138 TYR B CA 1
ATOM 3810 C C . TYR B 1 138 ? -17.719 6.5 11.711 1 98.62 138 TYR B C 1
ATOM 3812 O O . TYR B 1 138 ? -18.281 5.664 12.422 1 98.62 138 TYR B O 1
ATOM 3820 N N . ASP B 1 139 ? -17.875 7.824 11.891 1 98.5 139 ASP B N 1
ATOM 3821 C CA . ASP B 1 139 ? -18.578 8.391 13.039 1 98.5 139 ASP B CA 1
ATOM 3822 C C . ASP B 1 139 ? -20.062 8.008 13.023 1 98.5 139 ASP B C 1
ATOM 3824 O O . ASP B 1 139 ? -20.672 7.801 14.078 1 98.5 139 ASP B O 1
ATOM 3828 N N . THR B 1 140 ? -20.641 7.926 11.812 1 98.38 140 THR B N 1
ATOM 3829 C CA . THR B 1 140 ? -22.062 7.695 11.688 1 98.38 140 THR B CA 1
ATOM 3830 C C . THR B 1 140 ? -22.375 6.203 11.562 1 98.38 140 THR B C 1
ATOM 3832 O O . THR B 1 140 ? -23.531 5.793 11.594 1 98.38 140 THR B O 1
ATOM 3835 N N . GLY B 1 141 ? -21.359 5.391 11.305 1 98.25 141 GLY B N 1
ATOM 3836 C CA . GLY B 1 141 ? -21.562 3.965 11.102 1 98.25 141 GLY B CA 1
ATOM 3837 C C . GLY B 1 141 ? -22.219 3.643 9.766 1 98.25 141 GLY B C 1
ATOM 3838 O O . GLY B 1 141 ? -22.891 2.627 9.633 1 98.25 141 GLY B O 1
ATOM 3839 N N . ARG B 1 142 ? -22.031 4.527 8.852 1 97.69 142 ARG B N 1
ATOM 3840 C CA . ARG B 1 142 ? -22.734 4.457 7.578 1 97.69 142 ARG B CA 1
ATOM 3841 C C . ARG B 1 142 ? -22.531 3.098 6.914 1 97.69 142 ARG B C 1
ATOM 3843 O O . ARG B 1 142 ? -23.453 2.562 6.289 1 97.69 142 ARG B O 1
ATOM 3850 N N . TYR B 1 143 ? -21.344 2.543 6.992 1 98 143 TYR B N 1
ATOM 3851 C CA . TYR B 1 143 ? -21.031 1.292 6.309 1 98 143 TYR B CA 1
ATOM 3852 C C . TYR B 1 143 ? -20.688 0.197 7.309 1 98 143 TYR B C 1
ATOM 3854 O O . TYR B 1 143 ? -19.938 -0.729 6.992 1 98 143 TYR B O 1
ATOM 3862 N N . GLY B 1 144 ? -21.141 0.355 8.578 1 97.88 144 GLY B N 1
ATOM 3863 C CA . GLY B 1 144 ? -20.844 -0.619 9.617 1 97.88 144 GLY B CA 1
ATOM 3864 C C . GLY B 1 144 ? -19.484 -0.414 10.266 1 97.88 144 GLY B C 1
ATOM 3865 O O . GLY B 1 144 ? -18.906 0.669 10.172 1 97.88 144 GLY B O 1
ATOM 3866 N N . GLU B 1 145 ? -19 -1.449 10.922 1 97.44 145 GLU B N 1
ATOM 3867 C CA . GLU B 1 145 ? -17.75 -1.361 11.672 1 97.44 145 GLU B CA 1
ATOM 3868 C C . GLU B 1 145 ? -16.547 -1.297 10.734 1 97.44 145 GLU B C 1
ATOM 3870 O O . GLU B 1 145 ? -16.5 -1.984 9.719 1 97.44 145 GLU B O 1
ATOM 3875 N N . LEU B 1 146 ? -15.609 -0.398 11.039 1 98.56 146 LEU B N 1
ATOM 3876 C CA . LEU B 1 146 ? -14.312 -0.408 10.375 1 98.56 146 LEU B CA 1
ATOM 3877 C C . LEU B 1 146 ? -13.477 -1.604 10.828 1 98.56 146 LEU B C 1
ATOM 3879 O O . LEU B 1 146 ? -13.336 -1.853 12.031 1 98.56 146 LEU B O 1
ATOM 3883 N N . LYS B 1 147 ? -12.953 -2.361 9.844 1 98.12 147 LYS B N 1
ATOM 3884 C CA . LYS B 1 147 ? -12.164 -3.547 10.18 1 98.12 147 LYS B CA 1
ATOM 3885 C C . LYS B 1 147 ? -10.672 -3.268 10.062 1 98.12 147 LYS B C 1
ATOM 3887 O O . LYS B 1 147 ? -9.883 -3.736 10.891 1 98.12 147 LYS B O 1
ATOM 3892 N N . SER B 1 148 ? -10.312 -2.611 9.07 1 98.75 148 SER B N 1
ATOM 3893 C CA . SER B 1 148 ? -8.914 -2.285 8.844 1 98.75 148 SER B CA 1
ATOM 3894 C C . SER B 1 148 ? -8.766 -1.036 7.98 1 98.75 148 SER B C 1
ATOM 3896 O O . SER B 1 148 ? -9.719 -0.633 7.301 1 98.75 148 SER B O 1
ATOM 3898 N N . ILE B 1 149 ? -7.637 -0.425 8.047 1 98.88 149 ILE B N 1
ATOM 3899 C CA . ILE B 1 149 ? -7.336 0.703 7.176 1 98.88 149 ILE B CA 1
ATOM 3900 C C . ILE B 1 149 ? -5.836 0.742 6.883 1 98.88 149 ILE B C 1
ATOM 3902 O O . ILE B 1 149 ? -5.02 0.515 7.777 1 98.88 149 ILE B O 1
ATOM 3906 N N . THR B 1 150 ? -5.48 0.91 5.66 1 98.5 150 THR B N 1
ATOM 3907 C CA . THR B 1 150 ? -4.109 1.169 5.23 1 98.5 150 THR B CA 1
ATOM 3908 C C . THR B 1 150 ? -3.971 2.588 4.688 1 98.5 150 THR B C 1
ATOM 3910 O O . THR B 1 150 ? -4.855 3.078 3.982 1 98.5 150 THR B O 1
ATOM 3913 N N . MET B 1 151 ? -2.963 3.271 5.117 1 98.62 151 MET B N 1
ATOM 3914 C CA . MET B 1 151 ? -2.662 4.609 4.625 1 98.62 151 MET B CA 1
ATOM 3915 C C . MET B 1 151 ? -1.211 4.711 4.164 1 98.62 151 MET B C 1
ATOM 3917 O O . MET B 1 151 ? -0.315 4.152 4.801 1 98.62 151 MET B O 1
ATOM 3921 N N . GLN B 1 152 ? -1.021 5.332 3.0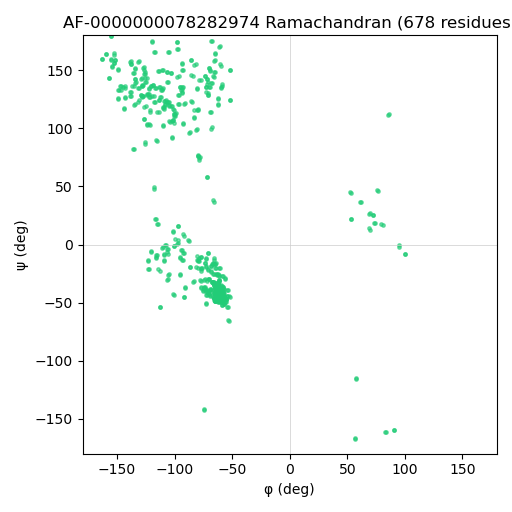43 1 98.25 152 GLN B N 1
ATOM 3922 C CA . GLN B 1 152 ? 0.332 5.512 2.527 1 98.25 152 GLN B CA 1
ATOM 3923 C C . GLN B 1 152 ? 0.574 6.961 2.111 1 98.25 152 GLN B C 1
ATOM 3925 O O . GLN B 1 152 ? -0.314 7.609 1.552 1 98.25 152 GLN B O 1
ATOM 3930 N N . ARG B 1 153 ? 1.686 7.504 2.482 1 98.06 153 ARG B N 1
ATOM 3931 C CA . ARG B 1 153 ? 2.242 8.75 1.964 1 98.06 153 ARG B CA 1
ATOM 3932 C C . ARG B 1 153 ? 3.625 8.523 1.363 1 98.06 153 ARG B C 1
ATOM 3934 O O . ARG B 1 153 ? 4.617 8.43 2.09 1 98.06 153 ARG B O 1
ATOM 3941 N N . VAL B 1 154 ? 3.658 8.492 0.057 1 96.38 154 VAL B N 1
ATOM 3942 C CA . VAL B 1 154 ? 4.875 8.227 -0.706 1 96.38 154 VAL B CA 1
ATOM 3943 C C . VAL B 1 154 ? 5.344 9.508 -1.391 1 96.38 154 VAL B C 1
ATOM 3945 O O . VAL B 1 154 ? 4.578 10.148 -2.109 1 96.38 154 VAL B O 1
ATOM 3948 N N . SER B 1 155 ? 6.539 9.867 -1.105 1 95.19 155 SER B N 1
ATOM 3949 C CA . SER B 1 155 ? 7.117 11.07 -1.703 1 95.19 155 SER B CA 1
ATOM 3950 C C . SER B 1 155 ? 8.562 10.836 -2.125 1 95.19 155 SER B C 1
ATOM 3952 O O . SER B 1 155 ? 9.227 9.93 -1.621 1 95.19 155 SER B O 1
ATOM 3954 N N . GLY B 1 156 ? 8.93 11.664 -3.1 1 93.06 156 GLY B N 1
ATOM 3955 C CA . GLY B 1 156 ? 10.359 11.727 -3.346 1 93.06 156 GLY B CA 1
ATOM 3956 C C . GLY B 1 156 ? 11.133 12.375 -2.213 1 93.06 156 GLY B C 1
ATOM 3957 O O . GLY B 1 156 ? 10.539 12.859 -1.247 1 93.06 156 GLY B O 1
ATOM 3958 N N . ASP B 1 157 ? 12.398 12.328 -2.414 1 88.25 157 ASP B N 1
ATOM 3959 C CA . ASP B 1 157 ? 13.25 12.969 -1.418 1 88.25 157 ASP B CA 1
ATOM 3960 C C . ASP B 1 157 ? 12.922 14.453 -1.283 1 88.25 157 ASP B C 1
ATOM 3962 O O . ASP B 1 157 ? 12.703 15.141 -2.283 1 88.25 157 ASP B O 1
ATOM 3966 N N . ALA B 1 158 ? 12.883 14.961 -0.059 1 79.38 158 ALA B N 1
ATOM 3967 C CA . ALA B 1 158 ? 12.562 16.359 0.215 1 79.38 158 ALA B CA 1
ATOM 3968 C C . ALA B 1 158 ? 13.773 17.25 -0.027 1 79.38 158 ALA B C 1
ATOM 3970 O O . ALA B 1 158 ? 14.344 17.812 0.916 1 79.38 158 ALA B O 1
ATOM 3971 N N . ALA B 1 159 ? 14.094 17.516 -1.233 1 73.56 159 ALA B N 1
ATOM 3972 C CA . ALA B 1 159 ? 15.305 18.266 -1.569 1 73.56 159 ALA B CA 1
ATOM 3973 C C . ALA B 1 159 ? 14.984 19.75 -1.796 1 73.56 159 ALA B C 1
ATOM 3975 O O . ALA B 1 159 ? 15.867 20.531 -2.15 1 73.56 159 ALA B O 1
ATOM 3976 N N . TRP B 1 160 ? 13.836 20.188 -1.357 1 69.06 160 TRP B N 1
ATOM 3977 C CA . TRP B 1 160 ? 13.391 21.531 -1.724 1 69.06 160 TRP B CA 1
ATOM 3978 C C . TRP B 1 160 ? 13.453 22.484 -0.527 1 69.06 160 TRP B C 1
ATOM 3980 O O . TRP B 1 160 ? 13.203 23.672 -0.66 1 69.06 160 TRP B O 1
ATOM 3990 N N . GLY B 1 161 ? 13.859 21.969 0.576 1 73 161 GLY B N 1
ATOM 3991 C CA . GLY B 1 161 ? 13.836 22.781 1.781 1 73 161 GLY B CA 1
ATOM 3992 C C . GLY B 1 161 ? 14.922 23.844 1.81 1 73 161 GLY B C 1
ATOM 3993 O O . GLY B 1 161 ? 16.031 23.609 1.332 1 73 161 GLY B O 1
ATOM 3994 N N . PHE B 1 162 ? 14.523 24.953 2.396 1 74.62 162 PHE B N 1
ATOM 3995 C CA . PHE B 1 162 ? 15.477 26.031 2.652 1 74.62 162 PHE B CA 1
ATOM 3996 C C . PHE B 1 162 ? 16.703 25.5 3.391 1 74.62 162 PHE B C 1
ATOM 3998 O O . PHE B 1 162 ? 16.578 24.828 4.418 1 74.62 162 PHE B O 1
ATOM 4005 N N . GLU B 1 163 ? 17.844 25.672 2.908 1 76.31 163 GLU B N 1
ATOM 4006 C CA . GLU B 1 163 ? 19.109 25.234 3.492 1 76.31 163 GLU B CA 1
ATOM 4007 C C . GLU B 1 163 ? 19.078 23.75 3.824 1 76.31 163 GLU B C 1
ATOM 4009 O O . GLU B 1 163 ? 19.703 23.312 4.801 1 76.31 163 GLU B O 1
ATOM 4014 N N . ASP B 1 164 ? 18.281 23.031 3.246 1 85.94 164 ASP B N 1
ATOM 4015 C CA . ASP B 1 164 ? 18.156 21.578 3.332 1 85.94 164 ASP B CA 1
ATOM 4016 C C . ASP B 1 164 ? 17.828 21.141 4.758 1 85.94 164 ASP B C 1
ATOM 4018 O O . ASP B 1 164 ? 18.375 20.156 5.246 1 85.94 164 ASP B O 1
ATOM 4022 N N . TRP B 1 165 ? 17 21.969 5.457 1 88.62 165 TRP B N 1
ATOM 4023 C CA . TRP B 1 165 ? 16.719 21.688 6.859 1 88.62 165 TRP B CA 1
ATOM 4024 C C . TRP B 1 165 ? 15.969 20.375 7.012 1 88.62 165 TRP B C 1
ATOM 4026 O O . TRP B 1 165 ? 16 19.75 8.078 1 88.62 165 TRP B O 1
ATOM 4036 N N . PHE B 1 166 ? 15.414 19.859 5.977 1 89.31 166 PHE B N 1
ATOM 4037 C CA . PHE B 1 166 ? 14.688 18.609 6.031 1 89.31 166 PHE B CA 1
ATOM 4038 C C . PHE B 1 166 ? 15.633 17.453 6.34 1 89.31 166 PHE B C 1
ATOM 4040 O O . PHE B 1 166 ? 15.258 16.5 7.02 1 89.31 166 PHE B O 1
ATOM 4047 N N . HIS B 1 167 ? 16.828 17.547 5.871 1 91.31 167 HIS B N 1
ATOM 4048 C CA . HIS B 1 167 ? 17.766 16.422 6.02 1 91.31 167 HIS B CA 1
ATOM 4049 C C . HIS B 1 167 ? 18.594 16.578 7.285 1 91.31 167 HIS B C 1
ATOM 4051 O O . HIS B 1 167 ? 19.594 15.867 7.457 1 91.31 167 HIS B O 1
ATOM 4057 N N . LYS B 1 168 ? 18.188 17.562 8.07 1 92.69 168 LYS B N 1
ATOM 4058 C CA . LYS B 1 168 ? 18.672 17.625 9.445 1 92.69 168 LYS B CA 1
ATOM 4059 C C . LYS B 1 168 ? 17.609 17.125 10.422 1 92.69 168 LYS B C 1
ATOM 4061 O O . LYS B 1 168 ? 16.672 17.859 10.758 1 92.69 168 LYS B O 1
ATOM 4066 N N . GLU B 1 169 ? 17.828 15.992 10.914 1 91.25 169 GLU B N 1
ATOM 4067 C CA . GLU B 1 169 ? 16.812 15.266 11.672 1 91.25 169 GLU B CA 1
ATOM 4068 C C . GLU B 1 169 ? 16.359 16.062 12.891 1 91.25 169 GLU B C 1
ATOM 4070 O O . GLU B 1 169 ? 15.18 16.031 13.258 1 91.25 169 GLU B O 1
ATOM 4075 N N . ASP B 1 170 ? 17.266 16.766 13.469 1 92.06 170 ASP B N 1
ATOM 4076 C CA . ASP B 1 170 ? 16.953 17.547 14.656 1 92.06 170 ASP B CA 1
ATOM 4077 C C . ASP B 1 170 ? 16.109 18.781 14.297 1 92.06 170 ASP B C 1
ATOM 4079 O O . ASP B 1 170 ? 15.523 19.406 15.172 1 92.06 170 ASP B O 1
ATOM 4083 N N . LYS B 1 171 ? 16.016 19.094 13 1 95.38 171 LYS B N 1
ATOM 4084 C CA . LYS B 1 171 ? 15.258 20.266 12.555 1 95.38 171 LYS B CA 1
ATOM 4085 C C . LYS B 1 171 ? 13.93 19.859 11.93 1 95.38 171 LYS B C 1
ATOM 4087 O O . LYS B 1 171 ? 12.969 20.625 11.953 1 95.38 171 LYS B O 1
ATOM 4092 N N . SER B 1 172 ? 13.859 18.625 11.398 1 95 172 SER B N 1
ATOM 4093 C CA . SER B 1 172 ? 12.68 18.266 10.617 1 95 172 SER B CA 1
ATOM 4094 C C . SER B 1 172 ? 11.883 17.172 11.32 1 95 172 SER B C 1
ATOM 4096 O O . SER B 1 172 ? 10.695 16.969 11.023 1 95 172 SER B O 1
ATOM 4098 N N . GLY B 1 173 ? 12.539 16.422 12.219 1 96.44 173 GLY B N 1
ATOM 4099 C CA . GLY B 1 173 ? 11.898 15.242 12.766 1 96.44 173 GLY B CA 1
ATOM 4100 C C . GLY B 1 173 ? 11.82 14.094 11.781 1 96.44 173 GLY B C 1
ATOM 4101 O O . GLY B 1 173 ? 11.039 13.156 11.969 1 96.44 173 GLY B O 1
ATOM 4102 N N . SER B 1 174 ? 12.664 14.148 10.703 1 96.81 174 SER B N 1
ATOM 4103 C CA . SER B 1 174 ? 12.742 13.141 9.648 1 96.81 174 SER B CA 1
ATOM 4104 C C . SER B 1 174 ? 11.391 12.922 8.984 1 96.81 174 SER B C 1
ATOM 4106 O O . SER B 1 174 ? 10.484 13.75 9.125 1 96.81 174 SER B O 1
ATOM 4108 N N . VAL B 1 175 ? 11.312 11.836 8.211 1 97.75 175 VAL B N 1
ATOM 4109 C CA . VAL B 1 175 ? 10.086 11.484 7.516 1 97.75 175 VAL B CA 1
ATOM 4110 C C . VAL B 1 175 ? 8.969 11.242 8.523 1 97.75 175 VAL B C 1
ATOM 4112 O O . VAL B 1 175 ? 7.785 11.391 8.203 1 97.75 175 VAL B O 1
ATOM 4115 N N . VAL B 1 176 ? 9.289 10.977 9.789 1 98.5 176 VAL B N 1
ATOM 4116 C CA . VAL B 1 176 ? 8.336 10.578 10.82 1 98.5 176 VAL B CA 1
ATOM 4117 C C . VAL B 1 176 ? 7.477 11.773 11.227 1 98.5 176 VAL B C 1
ATOM 4119 O O . VAL B 1 176 ? 6.254 11.742 11.086 1 98.5 176 VAL B O 1
ATOM 4122 N N . LEU B 1 177 ? 8.07 12.891 11.539 1 98.38 177 LEU B N 1
ATOM 4123 C CA . LEU B 1 177 ? 7.305 14.023 12.039 1 98.38 177 LEU B CA 1
ATOM 4124 C C . LEU B 1 177 ? 6.945 14.977 10.914 1 98.38 177 LEU B C 1
ATOM 4126 O O . LEU B 1 177 ? 6.09 15.852 11.078 1 98.38 177 LEU B O 1
ATOM 4130 N N . ASP B 1 178 ? 7.539 14.789 9.781 1 96.75 178 ASP B N 1
ATOM 4131 C CA . ASP B 1 178 ? 7.219 15.664 8.656 1 96.75 178 ASP B CA 1
ATOM 4132 C C . ASP B 1 178 ? 6.094 15.07 7.809 1 96.75 178 ASP B C 1
ATOM 4134 O O . ASP B 1 178 ? 5.18 15.789 7.391 1 96.75 178 ASP B O 1
ATOM 4138 N N . LEU B 1 179 ? 6.191 13.805 7.523 1 97.62 179 LEU B N 1
ATOM 4139 C CA . LEU B 1 179 ? 5.297 13.195 6.547 1 97.62 179 LEU B CA 1
ATOM 4140 C C . LEU B 1 179 ? 4.352 12.203 7.219 1 97.62 179 LEU B C 1
ATOM 4142 O O . LEU B 1 179 ? 3.131 12.344 7.133 1 97.62 179 LEU B O 1
ATOM 4146 N N . HIS B 1 180 ? 4.895 11.258 7.949 1 98.56 180 HIS B N 1
ATOM 4147 C CA . HIS B 1 180 ? 4.148 10.18 8.594 1 98.56 180 HIS B CA 1
ATOM 4148 C C . HIS B 1 180 ? 3.148 10.734 9.602 1 98.56 180 HIS B C 1
ATOM 4150 O O . HIS B 1 180 ? 2.066 10.164 9.781 1 98.56 180 HIS B O 1
ATOM 4156 N N . VAL B 1 181 ? 3.461 11.812 10.195 1 98.75 181 VAL B N 1
ATOM 4157 C CA . VAL B 1 181 ? 2.66 12.391 11.273 1 98.75 181 VAL B CA 1
ATOM 4158 C C . VAL B 1 181 ? 1.269 12.742 10.75 1 98.75 181 VAL B C 1
ATOM 4160 O O . VAL B 1 181 ? 0.298 12.758 11.508 1 98.75 181 VAL B O 1
ATOM 4163 N N . HIS B 1 182 ? 1.124 13.008 9.445 1 98.56 182 HIS B N 1
ATOM 4164 C CA . HIS B 1 182 ? -0.182 13.289 8.859 1 98.56 182 HIS B CA 1
ATOM 4165 C C . HIS B 1 182 ? -1.144 12.125 9.062 1 98.56 182 HIS B C 1
ATOM 4167 O O . HIS B 1 182 ? -2.238 12.305 9.602 1 98.56 182 HIS B O 1
ATOM 4173 N N . ASP B 1 183 ? -0.724 10.969 8.688 1 98.81 183 ASP B N 1
ATOM 4174 C CA . ASP B 1 183 ? -1.574 9.781 8.797 1 98.81 183 ASP B CA 1
ATOM 4175 C C . ASP B 1 183 ? -1.727 9.352 10.25 1 98.81 183 ASP B C 1
ATOM 4177 O O . ASP B 1 183 ? -2.812 8.953 10.672 1 98.81 183 ASP B O 1
ATOM 4181 N N . LEU B 1 184 ? -0.63 9.445 11.016 1 98.81 184 LEU B N 1
ATOM 4182 C CA . LEU B 1 184 ? -0.674 9.164 12.445 1 98.81 184 LEU B CA 1
ATOM 4183 C C . LEU B 1 184 ? -1.732 10.016 13.133 1 98.81 184 LEU B C 1
ATOM 4185 O O . LEU B 1 184 ? -2.57 9.492 13.875 1 98.81 184 LEU B O 1
ATOM 4189 N N . ASP B 1 185 ? -1.685 11.281 12.859 1 98.88 185 ASP B N 1
ATOM 4190 C CA . ASP B 1 185 ? -2.615 12.219 13.484 1 98.88 185 ASP B CA 1
ATOM 4191 C C . ASP B 1 185 ? -4.055 11.922 13.07 1 98.88 185 ASP B C 1
ATOM 4193 O O . ASP B 1 185 ? -4.961 11.938 13.898 1 98.88 185 ASP B O 1
ATOM 4197 N N . PHE B 1 186 ? -4.281 11.695 11.781 1 98.88 186 PHE B N 1
ATOM 4198 C CA . PHE B 1 186 ? -5.633 11.422 11.312 1 98.88 186 PHE B CA 1
ATOM 4199 C C . PHE B 1 186 ? -6.18 10.148 11.945 1 98.88 186 PHE B C 1
ATOM 4201 O O . PHE B 1 186 ? -7.352 10.094 12.328 1 98.88 186 PHE B O 1
ATOM 4208 N N . LEU B 1 187 ? -5.355 9.125 12.078 1 98.94 187 LEU B N 1
ATOM 4209 C CA . LEU B 1 187 ? -5.781 7.887 12.711 1 98.94 187 LEU B CA 1
ATOM 4210 C C . LEU B 1 187 ? -6.18 8.125 14.164 1 98.94 187 LEU B C 1
ATOM 4212 O O . LEU B 1 187 ? -7.211 7.625 14.617 1 98.94 187 LEU B O 1
ATOM 4216 N N . ARG B 1 188 ? -5.383 8.867 14.867 1 98.81 188 ARG B N 1
ATOM 4217 C CA . ARG B 1 188 ? -5.734 9.195 16.25 1 98.81 188 ARG B CA 1
ATOM 4218 C C . ARG B 1 188 ? -7.047 9.969 16.312 1 98.81 188 ARG B C 1
ATOM 4220 O O . ARG B 1 188 ? -7.875 9.719 17.188 1 98.81 188 ARG B O 1
ATOM 4227 N N . TYR B 1 189 ? -7.172 10.906 15.383 1 98.75 189 TYR B N 1
ATOM 4228 C CA . TYR B 1 189 ? -8.367 11.742 15.297 1 98.75 189 TYR B CA 1
ATOM 4229 C C . TYR B 1 189 ? -9.609 10.883 15.07 1 98.75 189 TYR B C 1
ATOM 4231 O O . TYR B 1 189 ? -10.664 11.141 15.664 1 98.75 189 TYR B O 1
ATOM 4239 N N . MET B 1 190 ? -9.477 9.867 14.297 1 98.62 190 MET B N 1
ATOM 4240 C CA . MET B 1 190 ? -10.617 9.055 13.891 1 98.62 190 MET B CA 1
ATOM 4241 C C . MET B 1 190 ? -10.828 7.891 14.859 1 98.62 190 MET B C 1
ATOM 4243 O O . MET B 1 190 ? -11.961 7.582 15.227 1 98.62 190 MET B O 1
ATOM 4247 N N . LEU B 1 191 ? -9.727 7.277 15.391 1 98.62 191 LEU B N 1
ATOM 4248 C CA . LEU B 1 191 ? -9.852 5.996 16.078 1 98.62 191 LEU B CA 1
ATOM 4249 C C . LEU B 1 191 ? -9.469 6.133 17.547 1 98.62 191 LEU B C 1
ATOM 4251 O O . LEU B 1 191 ? -9.672 5.207 18.328 1 98.62 191 LEU B O 1
ATOM 4255 N N . GLY B 1 192 ? -8.914 7.258 17.984 1 98.38 192 GLY B N 1
ATOM 4256 C CA . GLY B 1 192 ? -8.414 7.422 19.344 1 98.38 192 GLY B CA 1
ATOM 4257 C C . GLY B 1 192 ? -6.953 7.043 19.5 1 98.38 192 GLY B C 1
ATOM 4258 O O . GLY B 1 192 ? -6.18 7.137 18.547 1 98.38 192 GLY B O 1
ATOM 4259 N N . GLU B 1 193 ? -6.582 6.773 20.719 1 98.56 193 GLU B N 1
ATOM 4260 C CA . GLU B 1 193 ? -5.199 6.402 21 1 98.56 193 GLU B CA 1
ATOM 4261 C C . GLU B 1 193 ? -4.945 4.93 20.672 1 98.56 193 GLU B C 1
ATOM 4263 O O . GLU B 1 193 ? -5.773 4.074 20.984 1 98.56 193 GLU B O 1
ATOM 4268 N N . PRO B 1 194 ? -3.879 4.656 20.016 1 98.56 194 PRO B N 1
ATOM 4269 C CA . PRO B 1 194 ? -3.613 3.246 19.719 1 98.56 194 PRO B CA 1
ATOM 4270 C C . PRO B 1 194 ? -3.33 2.426 20.969 1 98.56 194 PRO B C 1
ATOM 4272 O O . PRO B 1 194 ? -2.699 2.924 21.906 1 98.56 194 PRO B O 1
ATOM 4275 N N . ASP B 1 195 ? -3.766 1.157 20.984 1 98.5 195 ASP B N 1
ATOM 4276 C CA . ASP B 1 195 ? -3.473 0.222 22.078 1 98.5 195 ASP B CA 1
ATOM 4277 C C . ASP B 1 195 ? -2.021 -0.251 22.016 1 98.5 195 ASP B C 1
ATOM 4279 O O . ASP B 1 195 ? -1.401 -0.503 23.047 1 98.5 195 ASP B O 1
ATOM 4283 N N . SER B 1 196 ? -1.518 -0.428 20.844 1 98.44 196 SER B N 1
ATOM 4284 C CA . SER B 1 196 ? -0.143 -0.843 20.578 1 98.44 196 SER B CA 1
ATOM 4285 C C . SER B 1 196 ? 0.286 -0.479 19.156 1 98.44 196 SER B C 1
ATOM 4287 O O . SER B 1 196 ? -0.55 -0.136 18.328 1 98.44 196 SER B O 1
ATOM 4289 N N . PHE B 1 197 ? 1.583 -0.506 18.938 1 98.56 197 PHE B N 1
ATOM 4290 C CA . PHE B 1 197 ? 2.129 -0.287 17.609 1 98.56 197 PHE B CA 1
ATOM 4291 C C . PHE B 1 197 ? 3.467 -0.999 17.438 1 98.56 197 PHE B C 1
ATOM 4293 O O . PHE B 1 197 ? 4.113 -1.344 18.438 1 98.56 197 PHE B O 1
ATOM 4300 N N . ASP B 1 198 ? 3.816 -1.291 16.188 1 98.19 198 ASP B N 1
ATOM 4301 C CA . ASP B 1 198 ? 5.117 -1.832 15.789 1 98.19 198 ASP B CA 1
ATOM 4302 C C . ASP B 1 198 ? 5.66 -1.123 14.555 1 98.19 198 ASP B C 1
ATOM 4304 O O . ASP B 1 198 ? 4.891 -0.648 13.719 1 98.19 198 ASP B O 1
ATOM 4308 N N . VAL B 1 199 ? 7.031 -1.022 14.5 1 98 199 VAL B N 1
ATOM 4309 C CA . VAL B 1 199 ? 7.617 -0.198 13.453 1 98 199 VAL B CA 1
ATOM 4310 C C . VAL B 1 199 ? 8.672 -1.002 12.688 1 98 199 VAL B C 1
ATOM 4312 O O . VAL B 1 199 ? 9.375 -1.827 13.281 1 98 199 VAL B O 1
ATOM 4315 N N . ARG B 1 200 ? 8.719 -0.916 11.391 1 98.38 200 ARG B N 1
ATOM 4316 C CA . ARG B 1 200 ? 9.875 -1.169 10.531 1 98.38 200 ARG B CA 1
ATOM 4317 C C . ARG B 1 200 ? 10.328 0.108 9.828 1 98.38 200 ARG B C 1
ATOM 4319 O O . ARG B 1 200 ? 9.516 1.006 9.586 1 98.38 200 ARG B O 1
ATOM 4326 N N . ALA B 1 201 ? 11.609 0.174 9.578 1 98.56 201 ALA B N 1
ATOM 4327 C CA . ALA B 1 201 ? 12.094 1.433 9.016 1 98.56 201 ALA B CA 1
ATOM 4328 C C . ALA B 1 201 ? 13.367 1.217 8.203 1 98.56 201 ALA B C 1
ATOM 4330 O O . ALA B 1 201 ? 14.039 0.195 8.352 1 98.56 201 ALA B O 1
ATOM 4331 N N . THR B 1 202 ? 13.594 2.053 7.266 1 98.12 202 THR B N 1
ATOM 4332 C CA . THR B 1 202 ? 14.883 2.209 6.605 1 98.12 202 THR B CA 1
ATOM 4333 C C . THR B 1 202 ? 15.438 3.609 6.836 1 98.12 202 THR B C 1
ATOM 4335 O O . THR B 1 202 ? 14.742 4.484 7.352 1 98.12 202 THR B O 1
ATOM 4338 N N . ALA B 1 203 ? 16.75 3.781 6.527 1 97.12 203 ALA B N 1
ATOM 4339 C CA . ALA B 1 203 ? 17.406 5.074 6.691 1 97.12 203 ALA B CA 1
ATOM 4340 C C . ALA B 1 203 ? 18.25 5.414 5.465 1 97.12 203 ALA B C 1
ATOM 4342 O O . ALA B 1 203 ? 18.703 4.523 4.738 1 97.12 203 ALA B O 1
ATOM 4343 N N . PHE B 1 204 ? 18.375 6.723 5.277 1 94.94 204 PHE B N 1
ATOM 4344 C CA . PHE B 1 204 ? 19.406 7.184 4.363 1 94.94 204 PHE B CA 1
ATOM 4345 C C . PHE B 1 204 ? 20.797 6.758 4.848 1 94.94 204 PHE B C 1
ATOM 4347 O O . PHE B 1 204 ? 20.938 6.258 5.965 1 94.94 204 PHE B O 1
ATOM 4354 N N . GLU B 1 205 ? 21.781 6.992 3.93 1 91.56 205 GLU B N 1
ATOM 4355 C CA . GLU B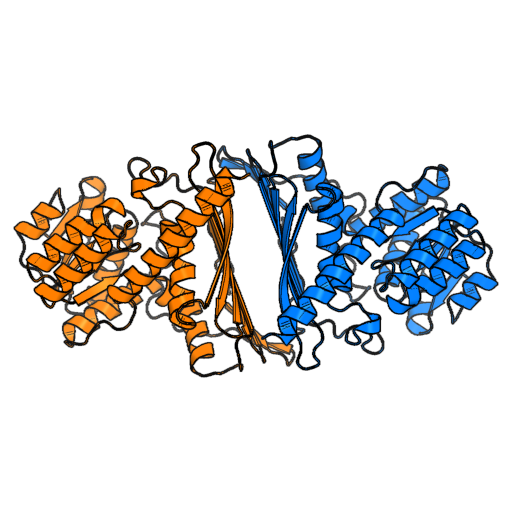 1 205 ? 23.172 6.688 4.301 1 91.56 205 GLU B CA 1
ATOM 4356 C C . GLU B 1 205 ? 23.594 7.484 5.527 1 91.56 205 GLU B C 1
ATOM 4358 O O . GLU B 1 205 ? 24.406 7.016 6.324 1 91.56 205 GLU B O 1
ATOM 4363 N N . THR B 1 206 ? 23 8.609 5.723 1 92.06 206 THR B N 1
ATOM 4364 C CA . THR B 1 206 ? 23.344 9.5 6.824 1 92.06 206 THR B CA 1
ATOM 4365 C C . THR B 1 206 ? 22.828 8.945 8.148 1 92.06 206 THR B C 1
ATOM 4367 O O . THR B 1 206 ? 23.203 9.422 9.219 1 92.06 206 THR B O 1
ATOM 4370 N N . GLY B 1 207 ? 21.938 8 8.062 1 94.38 207 GLY B N 1
ATOM 4371 C CA . GLY B 1 207 ? 21.328 7.453 9.266 1 94.38 207 GLY B CA 1
ATOM 4372 C C . GLY B 1 207 ? 19.953 8.023 9.547 1 94.38 207 GLY B C 1
ATOM 4373 O O . GLY B 1 207 ? 19.219 7.512 10.398 1 94.38 207 GLY B O 1
ATOM 4374 N N . MET B 1 208 ? 19.578 9.023 8.797 1 96.12 208 MET B N 1
ATOM 4375 C CA . MET B 1 208 ? 18.25 9.617 8.969 1 96.12 208 MET B CA 1
ATOM 4376 C C . MET B 1 208 ? 17.156 8.695 8.445 1 96.12 208 MET B C 1
ATOM 4378 O O . MET B 1 208 ? 17.266 8.188 7.32 1 96.12 208 MET B O 1
ATOM 4382 N N . ILE B 1 209 ? 16.141 8.492 9.266 1 98 209 ILE B N 1
ATOM 4383 C CA . ILE B 1 209 ? 15.047 7.633 8.844 1 98 209 ILE B CA 1
ATOM 4384 C C . ILE B 1 209 ? 14.367 8.227 7.613 1 98 209 ILE B C 1
ATOM 4386 O O . ILE B 1 209 ? 13.992 9.406 7.609 1 98 209 ILE B O 1
ATOM 4390 N N . ASN B 1 210 ? 14.258 7.41 6.527 1 97.62 210 ASN B N 1
ATOM 4391 C CA . ASN B 1 210 ? 13.625 7.918 5.316 1 97.62 210 ASN B CA 1
ATOM 4392 C C . ASN B 1 210 ? 12.344 7.152 4.988 1 97.62 210 ASN B C 1
ATOM 4394 O O . ASN B 1 210 ? 11.578 7.562 4.113 1 97.62 210 ASN B O 1
ATOM 4398 N N . GLN B 1 211 ? 12.148 6.043 5.688 1 98.5 211 GLN B N 1
ATOM 4399 C CA . GLN B 1 211 ? 10.953 5.227 5.531 1 98.5 211 GLN B CA 1
ATOM 4400 C C . GLN B 1 211 ? 10.508 4.645 6.867 1 98.5 211 GLN B C 1
ATOM 4402 O O . GLN B 1 211 ? 11.328 4.145 7.637 1 98.5 211 GLN B O 1
ATOM 4407 N N . ILE B 1 212 ? 9.25 4.723 7.109 1 98.62 212 ILE B N 1
ATOM 4408 C CA . ILE B 1 212 ? 8.703 4.109 8.312 1 98.62 212 ILE B CA 1
ATOM 4409 C C . ILE B 1 212 ? 7.395 3.4 7.984 1 98.62 212 ILE B C 1
ATOM 4411 O O . ILE B 1 212 ? 6.543 3.953 7.285 1 98.62 212 ILE B O 1
ATOM 4415 N N . PHE B 1 213 ? 7.301 2.162 8.359 1 98.25 213 PHE B N 1
ATOM 4416 C CA . PHE B 1 213 ? 6.094 1.348 8.352 1 98.25 213 PHE B CA 1
ATOM 4417 C C . PHE B 1 213 ? 5.594 1.107 9.773 1 98.25 213 PHE B C 1
ATOM 4419 O O . PHE B 1 213 ? 6.32 0.566 10.609 1 98.25 213 PHE B O 1
ATOM 4426 N N . THR B 1 214 ? 4.398 1.532 10.031 1 98.75 214 THR B N 1
ATOM 4427 C CA . THR B 1 214 ? 3.855 1.344 11.375 1 98.75 214 THR B CA 1
ATOM 4428 C C . THR B 1 214 ? 2.555 0.549 11.32 1 98.75 214 THR B C 1
ATOM 4430 O O . THR B 1 214 ? 1.664 0.856 10.523 1 98.75 214 THR B O 1
ATOM 4433 N N . THR B 1 215 ? 2.441 -0.486 12.109 1 98.69 215 THR B N 1
ATOM 4434 C CA . THR B 1 215 ? 1.206 -1.229 12.336 1 98.69 215 THR B CA 1
ATOM 4435 C C . THR B 1 215 ? 0.614 -0.894 13.695 1 98.69 215 THR B C 1
ATOM 4437 O O . THR B 1 215 ? 1.293 -1.006 14.719 1 98.69 215 THR B O 1
ATOM 4440 N N . TYR B 1 216 ? -0.629 -0.417 13.664 1 98.81 216 TYR B N 1
ATOM 4441 C CA . TYR B 1 216 ? -1.312 -0.037 14.891 1 98.81 216 TYR B CA 1
ATOM 4442 C C . TYR B 1 216 ? -2.447 -1.004 15.203 1 98.81 216 TYR B C 1
ATOM 4444 O O . TYR B 1 216 ? -3.062 -1.565 14.297 1 98.81 216 TYR B O 1
ATOM 4452 N N . GLU B 1 217 ? -2.711 -1.152 16.531 1 98.62 217 GLU B N 1
ATOM 4453 C CA . GLU B 1 217 ? -3.949 -1.75 17.031 1 98.62 217 GLU B CA 1
ATOM 4454 C C . GLU B 1 217 ? -4.84 -0.707 17.688 1 98.62 217 GLU B C 1
ATOM 4456 O O . GLU B 1 217 ? -4.406 -0.001 18.609 1 98.62 217 GLU B O 1
ATOM 4461 N N . PHE B 1 218 ? -6.02 -0.492 17.156 1 98.19 218 PHE B N 1
ATOM 4462 C CA . PHE B 1 218 ? -7.078 0.314 17.766 1 98.19 218 PHE B CA 1
ATOM 4463 C C . PHE B 1 218 ? -8.289 -0.547 18.094 1 98.19 218 PHE B C 1
ATOM 4465 O O . PHE B 1 218 ? -9.211 -0.679 17.281 1 98.19 218 PHE B O 1
ATOM 4472 N N . GLY B 1 219 ? -8.32 -1.121 19.312 1 96.12 219 GLY B N 1
ATOM 4473 C CA . GLY B 1 219 ? -9.391 -2.061 19.609 1 96.12 219 GLY B CA 1
ATOM 4474 C C . GLY B 1 219 ? -9.445 -3.227 18.641 1 96.12 219 GLY B C 1
ATOM 4475 O O . GLY B 1 219 ? -8.469 -3.977 18.516 1 96.12 219 GLY B O 1
ATOM 4476 N N . LYS B 1 220 ? -10.508 -3.283 17.906 1 94.5 220 LYS B N 1
ATOM 4477 C CA . LYS B 1 220 ? -10.688 -4.387 16.969 1 94.5 220 LYS B CA 1
ATOM 4478 C C . LYS B 1 220 ? -10.156 -4.027 15.586 1 94.5 220 LYS B C 1
ATOM 4480 O O . LYS B 1 220 ? -10.117 -4.871 14.688 1 94.5 220 LYS B O 1
ATOM 4485 N N . VAL B 1 221 ? -9.781 -2.803 15.398 1 97.88 221 VAL B N 1
ATOM 4486 C CA . VAL B 1 221 ? -9.312 -2.293 14.117 1 97.88 221 VAL B CA 1
ATOM 4487 C C . VAL B 1 221 ? -7.785 -2.314 14.07 1 97.88 221 VAL B C 1
ATOM 4489 O O . VAL B 1 221 ? -7.125 -1.917 15.039 1 97.88 221 VAL B O 1
ATOM 4492 N N . PHE B 1 222 ? -7.219 -2.908 13.016 1 98.5 222 PHE B N 1
ATOM 4493 C CA . PHE B 1 222 ? -5.797 -2.633 12.844 1 98.5 222 PHE B CA 1
ATOM 4494 C C . PHE B 1 222 ? -5.578 -1.622 11.719 1 98.5 222 PHE B C 1
ATOM 4496 O O . PHE B 1 222 ? -6.379 -1.538 10.789 1 98.5 222 PHE B O 1
ATOM 4503 N N . ALA B 1 223 ? -4.57 -0.833 11.852 1 98.81 223 ALA B N 1
ATOM 4504 C CA . ALA B 1 223 ? -4.164 0.151 10.852 1 98.81 223 ALA B CA 1
ATOM 4505 C C . ALA B 1 223 ? -2.703 -0.037 10.453 1 98.81 223 ALA B C 1
ATOM 4507 O O . ALA B 1 223 ? -1.866 -0.375 11.297 1 98.81 223 ALA B O 1
ATOM 4508 N N . VAL B 1 224 ? -2.439 0.112 9.188 1 98.56 224 VAL B N 1
ATOM 4509 C CA . VAL B 1 224 ? -1.075 0.063 8.68 1 98.56 224 VAL B CA 1
ATOM 4510 C C . VAL B 1 224 ? -0.764 1.348 7.914 1 98.56 224 VAL B C 1
ATOM 4512 O O . VAL B 1 224 ? -1.53 1.756 7.035 1 98.56 224 VAL B O 1
ATOM 4515 N N . THR B 1 225 ? 0.355 1.984 8.25 1 98.75 225 THR B N 1
ATOM 4516 C CA . THR B 1 225 ? 0.751 3.213 7.574 1 98.75 225 THR B CA 1
ATOM 4517 C C . THR B 1 225 ? 2.174 3.098 7.031 1 98.75 225 THR B C 1
ATOM 4519 O O . THR B 1 225 ? 3.008 2.398 7.609 1 98.75 225 THR B O 1
ATOM 4522 N N . GLU B 1 226 ? 2.357 3.742 5.934 1 98.69 226 GLU B N 1
ATOM 4523 C CA . GLU B 1 226 ? 3.699 3.928 5.391 1 98.69 226 GLU B CA 1
ATOM 4524 C C . GLU B 1 226 ? 3.971 5.395 5.074 1 98.69 226 GLU B C 1
ATOM 4526 O O . GLU B 1 226 ? 3.148 6.062 4.441 1 98.69 226 GLU B O 1
ATOM 4531 N N . GLY B 1 227 ? 5.008 5.945 5.547 1 98.56 227 GLY B N 1
ATOM 4532 C CA . GLY B 1 227 ? 5.59 7.207 5.125 1 98.56 227 GLY B CA 1
ATOM 4533 C C . GLY B 1 227 ? 6.996 7.062 4.578 1 98.56 227 GLY B C 1
ATOM 4534 O O . GLY B 1 227 ? 7.863 6.469 5.223 1 98.56 227 GLY B O 1
ATOM 4535 N N . ILE B 1 228 ? 7.25 7.598 3.375 1 98.25 228 ILE B N 1
ATOM 4536 C CA . ILE B 1 228 ? 8.578 7.414 2.799 1 98.25 228 ILE B CA 1
ATOM 4537 C C . ILE B 1 228 ? 8.992 8.672 2.041 1 98.25 228 ILE B C 1
ATOM 4539 O O . ILE B 1 228 ? 8.203 9.234 1.277 1 98.25 228 ILE B O 1
ATOM 4543 N N . TRP B 1 229 ? 10.188 9.227 2.379 1 97.25 229 TRP B N 1
ATOM 4544 C CA . TRP B 1 229 ? 10.992 10.031 1.464 1 97.25 229 TRP B CA 1
ATOM 4545 C C . TRP B 1 229 ? 11.914 9.148 0.628 1 97.25 229 TRP B C 1
ATOM 4547 O O . TRP B 1 229 ? 13.008 8.789 1.064 1 97.25 229 TRP B O 1
ATOM 4557 N N . ASP B 1 230 ? 11.445 8.828 -0.552 1 96.06 230 ASP B N 1
ATOM 4558 C CA . ASP B 1 230 ? 12.219 7.918 -1.4 1 96.06 230 ASP B CA 1
ATOM 4559 C C . ASP B 1 230 ? 13.602 8.484 -1.703 1 96.06 230 ASP B C 1
ATOM 4561 O O . ASP B 1 230 ? 13.797 9.703 -1.661 1 96.06 230 ASP B O 1
ATOM 4565 N N . ILE B 1 231 ? 14.547 7.621 -1.97 1 94.75 231 ILE B N 1
ATOM 4566 C CA . ILE B 1 231 ? 15.914 8.039 -2.27 1 94.75 231 ILE B CA 1
ATOM 4567 C C . ILE B 1 231 ? 15.922 8.883 -3.543 1 94.75 231 ILE B C 1
ATOM 4569 O O . ILE B 1 231 ? 16.844 9.672 -3.768 1 94.75 231 ILE B O 1
ATOM 4573 N N . SER B 1 232 ? 14.914 8.641 -4.359 1 95.31 232 SER B N 1
ATOM 4574 C CA . SER B 1 232 ? 14.797 9.43 -5.582 1 95.31 232 SER B CA 1
ATOM 4575 C C . SER B 1 232 ? 13.883 10.641 -5.379 1 95.31 232 SER B C 1
ATOM 4577 O O . SER B 1 232 ? 12.758 10.5 -4.895 1 95.31 232 SER B O 1
ATOM 4579 N N . SER B 1 233 ? 14.297 11.773 -5.816 1 92.5 233 SER B N 1
ATOM 4580 C CA . SER B 1 233 ? 13.477 12.984 -5.762 1 92.5 233 SER B CA 1
ATOM 4581 C C . SER B 1 233 ? 12.422 12.992 -6.859 1 92.5 233 SER B C 1
ATOM 4583 O O . SER B 1 233 ? 11.484 13.789 -6.824 1 92.5 233 SER B O 1
ATOM 4585 N N . ALA B 1 234 ? 12.539 12.078 -7.766 1 93.81 234 ALA B N 1
ATOM 4586 C CA . ALA B 1 234 ? 11.672 12.078 -8.938 1 93.81 234 ALA B CA 1
ATOM 4587 C C . ALA B 1 234 ? 10.367 11.344 -8.656 1 93.81 234 ALA B C 1
ATOM 4589 O O . ALA B 1 234 ? 9.406 11.445 -9.422 1 93.81 234 ALA B O 1
ATOM 4590 N N . LEU B 1 235 ? 10.367 10.508 -7.629 1 94.44 235 LEU B N 1
ATOM 4591 C CA . LEU B 1 235 ? 9.125 9.812 -7.293 1 94.44 235 LEU B CA 1
ATOM 4592 C C . LEU B 1 235 ? 8.039 10.805 -6.891 1 94.44 235 LEU B C 1
ATOM 4594 O O . LEU B 1 235 ? 8.211 11.57 -5.938 1 94.44 235 LEU B O 1
ATOM 4598 N N . PRO B 1 236 ? 6.988 10.805 -7.578 1 92.06 236 PRO B N 1
ATOM 4599 C CA . PRO B 1 236 ? 5.949 11.789 -7.277 1 92.06 236 PRO B CA 1
ATOM 4600 C C . PRO B 1 236 ? 5.246 11.523 -5.949 1 92.06 236 PRO B C 1
ATOM 4602 O O . PRO B 1 236 ? 5.094 10.359 -5.551 1 92.06 236 PRO B O 1
ATOM 4605 N N . PHE B 1 237 ? 4.797 12.594 -5.41 1 93.94 237 PHE B N 1
ATOM 4606 C CA . PHE B 1 237 ? 4.043 12.477 -4.168 1 93.94 237 PHE B CA 1
ATOM 4607 C C . PHE B 1 237 ? 2.703 11.789 -4.41 1 93.94 237 PHE B C 1
ATOM 4609 O O . PHE B 1 237 ? 2.025 12.078 -5.398 1 93.94 237 PHE B O 1
ATOM 4616 N N . GLU B 1 238 ? 2.318 10.883 -3.467 1 93.88 238 GLU B N 1
ATOM 4617 C CA . GLU B 1 238 ? 1 10.258 -3.48 1 93.88 238 GLU B CA 1
ATOM 4618 C C . GLU B 1 238 ? 0.53 9.922 -2.066 1 93.88 238 GLU B C 1
ATOM 4620 O O . GLU B 1 238 ? 1.262 9.305 -1.293 1 93.88 238 GLU B O 1
ATOM 4625 N N . ALA B 1 239 ? -0.645 10.414 -1.769 1 97 239 ALA B N 1
ATOM 4626 C CA . ALA B 1 239 ? -1.351 9.977 -0.567 1 97 239 ALA B CA 1
ATOM 4627 C C . ALA B 1 239 ? -2.512 9.055 -0.919 1 97 239 ALA B C 1
ATOM 4629 O O . ALA B 1 239 ? -3.219 9.281 -1.904 1 97 239 ALA B O 1
ATOM 4630 N N . SER B 1 240 ? -2.709 8.023 -0.14 1 97.69 240 SER B N 1
ATOM 4631 C CA . SER B 1 240 ? -3.791 7.082 -0.395 1 97.69 240 SER B CA 1
ATOM 4632 C C . SER B 1 240 ? -4.266 6.418 0.895 1 97.69 240 SER B C 1
ATOM 4634 O O . SER B 1 240 ? -3.555 6.434 1.902 1 97.69 240 SER B O 1
ATOM 4636 N N . PHE B 1 241 ? -5.473 5.902 0.875 1 98.56 241 PHE B N 1
ATOM 4637 C CA . PHE B 1 241 ? -5.918 5.004 1.935 1 98.56 241 PHE B CA 1
ATOM 4638 C C . PHE B 1 241 ? -6.926 3.99 1.4 1 98.56 241 PHE B C 1
ATOM 4640 O O . PHE B 1 241 ? -7.547 4.219 0.361 1 98.56 241 PHE B O 1
ATOM 4647 N N . HIS B 1 242 ? -6.98 2.863 1.96 1 98.62 242 HIS B N 1
ATOM 4648 C CA . HIS B 1 242 ? -7.969 1.804 1.782 1 98.62 242 HIS B CA 1
ATOM 4649 C C . HIS B 1 242 ? -8.609 1.417 3.111 1 98.62 242 HIS B C 1
ATOM 4651 O O . HIS B 1 242 ? -7.984 0.733 3.93 1 98.62 242 HIS B O 1
ATOM 4657 N N . ALA B 1 243 ? -9.836 1.886 3.312 1 98.88 243 ALA B N 1
ATOM 4658 C CA . ALA B 1 243 ? -10.57 1.616 4.543 1 98.88 243 ALA B CA 1
ATOM 4659 C C . ALA B 1 243 ? -11.625 0.534 4.328 1 98.88 243 ALA B C 1
ATOM 4661 O O . ALA B 1 243 ? -12.555 0.712 3.537 1 98.88 243 ALA B O 1
ATOM 4662 N N . CYS B 1 244 ? -11.5 -0.532 5.027 1 98.56 244 CYS B N 1
ATOM 4663 C CA . CYS B 1 244 ? -12.375 -1.684 4.859 1 98.56 244 CYS B CA 1
ATOM 4664 C C . CYS B 1 244 ? -13.43 -1.729 5.961 1 98.56 244 CYS B C 1
ATOM 4666 O O . CYS B 1 244 ? -13.117 -2.027 7.113 1 98.56 244 CYS B O 1
ATOM 4668 N N . PHE B 1 245 ? -14.656 -1.415 5.594 1 98.38 245 PHE B N 1
ATOM 4669 C CA . PHE B 1 245 ? -15.789 -1.518 6.504 1 98.38 245 PHE B CA 1
ATOM 4670 C C . PHE B 1 245 ? -16.547 -2.822 6.285 1 98.38 245 PHE B C 1
ATOM 4672 O O . PHE B 1 245 ? -16.234 -3.574 5.355 1 98.38 245 PHE B O 1
ATOM 4679 N N . GLU B 1 246 ? -17.516 -3.09 7.125 1 97 246 GLU B N 1
ATOM 4680 C CA . GLU B 1 246 ? -18.344 -4.297 7.059 1 97 246 GLU B CA 1
ATOM 4681 C C . GLU B 1 246 ? -19.125 -4.359 5.754 1 97 246 GLU B C 1
ATOM 4683 O O . GLU B 1 246 ? -19.297 -5.434 5.176 1 97 246 GLU B O 1
ATOM 4688 N N . GLU B 1 247 ? -19.531 -3.16 5.238 1 97.56 247 GLU B N 1
ATOM 4689 C CA . GLU B 1 247 ? -20.484 -3.176 4.137 1 97.56 247 GLU B CA 1
ATOM 4690 C C . GLU B 1 247 ? -19.906 -2.486 2.9 1 97.56 247 GLU B C 1
ATOM 4692 O O . GLU B 1 247 ? -20.531 -2.494 1.835 1 97.56 247 GLU B O 1
ATOM 4697 N N . ALA B 1 248 ? -18.766 -1.891 3.014 1 98.12 248 ALA B N 1
ATOM 4698 C CA . ALA B 1 248 ? -18.141 -1.21 1.885 1 98.12 248 ALA B CA 1
ATOM 4699 C C . ALA B 1 248 ? -16.656 -0.962 2.15 1 98.12 248 ALA B C 1
ATOM 4701 O O . ALA B 1 248 ? -16.203 -1.039 3.295 1 98.12 248 ALA B O 1
ATOM 4702 N N . SER B 1 249 ? -15.977 -0.76 1.127 1 98.38 249 SER B N 1
ATOM 4703 C CA . SER B 1 249 ? -14.617 -0.229 1.213 1 98.38 249 SER B CA 1
ATOM 4704 C C . SER B 1 249 ? -14.531 1.171 0.615 1 98.38 249 SER B C 1
ATOM 4706 O O . SER B 1 249 ? -15.141 1.447 -0.421 1 98.38 249 SER B O 1
ATOM 4708 N N . ILE B 1 250 ? -13.844 2.051 1.322 1 98.75 250 ILE B N 1
ATOM 4709 C CA . ILE B 1 250 ? -13.562 3.389 0.82 1 98.75 250 ILE B CA 1
ATOM 4710 C C . ILE B 1 250 ? -12.102 3.475 0.382 1 98.75 250 ILE B C 1
ATOM 4712 O O . ILE B 1 250 ? -11.188 3.24 1.181 1 98.75 250 ILE B O 1
ATOM 4716 N N . VAL B 1 251 ? -11.898 3.775 -0.912 1 98.44 251 VAL B N 1
ATOM 4717 C CA . VAL B 1 251 ? -10.555 3.812 -1.482 1 98.44 251 VAL B CA 1
ATOM 4718 C C . VAL B 1 251 ? -10.242 5.223 -1.978 1 98.44 251 VAL B C 1
ATOM 4720 O O . VAL B 1 251 ? -11 5.789 -2.771 1 98.44 251 VAL B O 1
ATOM 4723 N N . PHE B 1 252 ? -9.172 5.773 -1.453 1 98.12 252 PHE B N 1
ATOM 4724 C CA . PHE B 1 252 ? -8.664 7.082 -1.854 1 98.12 252 PHE B CA 1
ATOM 4725 C C . PHE B 1 252 ? -7.312 6.953 -2.541 1 98.12 252 PHE B C 1
ATOM 4727 O O . PHE B 1 252 ? -6.391 6.34 -1.998 1 98.12 252 PHE B O 1
ATOM 4734 N N . ARG B 1 253 ? -7.188 7.449 -3.709 1 95.19 253 ARG B N 1
ATOM 4735 C CA . ARG B 1 253 ? -5.949 7.578 -4.469 1 95.19 253 ARG B CA 1
ATOM 4736 C C . ARG B 1 253 ? -5.742 9.016 -4.941 1 95.19 253 ARG B C 1
ATOM 4738 O O . ARG B 1 253 ? -6.293 9.422 -5.965 1 95.19 253 ARG B O 1
ATOM 4745 N N . GLY B 1 254 ? -4.832 9.633 -4.352 1 92.94 254 GLY B N 1
ATOM 4746 C CA . GLY B 1 254 ? -4.723 11.086 -4.453 1 92.94 254 GLY B CA 1
ATOM 4747 C C . GLY B 1 254 ? -4.332 11.555 -5.836 1 92.94 254 GLY B C 1
ATOM 4748 O O . GLY B 1 254 ? -4.562 12.719 -6.191 1 92.94 254 GLY B O 1
ATOM 4749 N N . ARG B 1 255 ? -3.779 10.695 -6.684 1 89.38 255 ARG B N 1
ATOM 4750 C CA . ARG B 1 255 ? -3.283 11.148 -7.98 1 89.38 255 ARG B CA 1
ATOM 4751 C C . ARG B 1 255 ? -4.281 10.828 -9.086 1 89.38 255 ARG B C 1
ATOM 4753 O O . ARG B 1 255 ? -4.059 11.18 -10.25 1 89.38 255 ARG B O 1
ATOM 4760 N N . GLU B 1 256 ? -5.359 10.211 -8.734 1 88.38 256 GLU B N 1
ATOM 4761 C CA . GLU B 1 256 ? -6.359 9.859 -9.742 1 88.38 256 GLU B CA 1
ATOM 4762 C C . GLU B 1 256 ? -7.32 11.023 -9.992 1 88.38 256 GLU B C 1
ATOM 4764 O O . GLU B 1 256 ? -7.445 11.914 -9.156 1 88.38 256 GLU B O 1
ATOM 4769 N N . GLU B 1 257 ? -7.957 10.969 -11.148 1 84.75 257 GLU B N 1
ATOM 4770 C CA . GLU B 1 257 ? -8.953 11.984 -11.484 1 84.75 257 GLU B CA 1
ATOM 4771 C C . GLU B 1 257 ? -10.125 11.953 -10.516 1 84.75 257 GLU B C 1
ATOM 4773 O O . GLU B 1 257 ? -10.562 13 -10.031 1 84.75 257 GLU B O 1
ATOM 4778 N N . LYS B 1 258 ? -10.617 10.82 -10.312 1 90 258 LYS B N 1
ATOM 4779 C CA . LYS B 1 258 ? -11.586 10.555 -9.25 1 90 258 LYS B CA 1
ATOM 4780 C C . LYS B 1 258 ? -10.93 9.867 -8.062 1 90 258 LYS B C 1
ATOM 4782 O O . LYS B 1 258 ? -10.875 8.633 -8 1 90 258 LYS B O 1
ATOM 4787 N N . PRO B 1 259 ? -10.492 10.664 -7.152 1 93.31 259 PRO B N 1
ATOM 4788 C CA . PRO B 1 259 ? -9.555 10.117 -6.164 1 93.31 259 PRO B CA 1
ATOM 4789 C C . PRO B 1 259 ? -10.25 9.258 -5.113 1 93.31 259 PRO B C 1
ATOM 4791 O O . PRO B 1 259 ? -9.594 8.453 -4.441 1 93.31 259 PRO B O 1
ATOM 4794 N N . LEU B 1 260 ? -11.609 9.438 -4.938 1 97.19 260 LEU B N 1
ATOM 4795 C CA . LEU B 1 260 ? -12.305 8.727 -3.869 1 97.19 260 LEU B CA 1
ATOM 4796 C C . LEU B 1 260 ? -13.43 7.863 -4.434 1 97.19 260 LEU B C 1
ATOM 4798 O O . LEU B 1 260 ? -14.273 8.359 -5.184 1 97.19 260 LEU B O 1
ATOM 4802 N N . ALA B 1 261 ? -13.422 6.605 -4.082 1 98 261 ALA B N 1
ATOM 4803 C CA . ALA B 1 261 ? -14.461 5.668 -4.508 1 98 261 ALA B CA 1
ATOM 4804 C C . ALA B 1 261 ? -14.938 4.809 -3.338 1 98 261 ALA B C 1
ATOM 4806 O O . ALA B 1 261 ? -14.148 4.461 -2.455 1 98 261 ALA B O 1
ATOM 4807 N N . VAL B 1 262 ? -16.203 4.539 -3.324 1 98.5 262 VAL B N 1
ATOM 4808 C CA . VAL B 1 262 ? -16.797 3.619 -2.363 1 98.5 262 VAL B CA 1
ATOM 4809 C C . VAL B 1 262 ? -17.234 2.344 -3.078 1 98.5 262 VAL B C 1
ATOM 4811 O O . VAL B 1 262 ? -18.078 2.393 -3.984 1 98.5 262 VAL B O 1
ATOM 4814 N N . TYR B 1 263 ? -16.656 1.24 -2.707 1 98.19 263 TYR B N 1
ATOM 4815 C CA . TYR B 1 263 ? -17.016 -0.071 -3.232 1 98.19 263 TYR B CA 1
ATOM 4816 C C . TYR B 1 263 ? -17.906 -0.821 -2.252 1 98.19 263 TYR B C 1
ATOM 4818 O O . TYR B 1 263 ? -17.453 -1.279 -1.205 1 98.19 263 TYR B O 1
ATOM 4826 N N . LYS B 1 264 ? -19.125 -1.026 -2.604 1 97.5 264 LYS B N 1
ATOM 4827 C CA . LYS B 1 264 ? -20.094 -1.617 -1.688 1 97.5 264 LYS B CA 1
ATOM 4828 C C . LYS B 1 264 ? -20.172 -3.129 -1.87 1 97.5 264 LYS B C 1
ATOM 4830 O O . LYS B 1 264 ? -19.844 -3.648 -2.939 1 97.5 264 LYS B O 1
ATOM 4835 N N . ASN B 1 265 ? -20.609 -3.828 -0.855 1 94.31 265 ASN B N 1
ATOM 4836 C CA . ASN B 1 265 ? -20.641 -5.285 -0.864 1 94.31 265 ASN B CA 1
ATOM 4837 C C . ASN B 1 265 ? -21.656 -5.812 -1.874 1 94.31 265 ASN B C 1
ATOM 4839 O O . ASN B 1 265 ? -21.594 -6.98 -2.27 1 94.31 265 ASN B O 1
ATOM 4843 N N . ASP B 1 266 ? -22.578 -4.977 -2.342 1 93.31 266 ASP B N 1
ATOM 4844 C CA . ASP B 1 266 ? -23.578 -5.418 -3.32 1 93.31 266 ASP B CA 1
ATOM 4845 C C . ASP B 1 266 ? -23.047 -5.25 -4.746 1 93.31 266 ASP B C 1
ATOM 4847 O O . ASP B 1 266 ? -23.781 -5.477 -5.711 1 93.31 266 ASP B O 1
ATOM 4851 N N . GLY B 1 267 ? -21.844 -4.844 -4.828 1 93.75 267 GLY B N 1
ATOM 4852 C CA . GLY B 1 267 ? -21.219 -4.734 -6.137 1 93.75 267 GLY B CA 1
ATOM 4853 C C . GLY B 1 267 ? -21.312 -3.342 -6.73 1 93.75 267 GLY B C 1
ATOM 4854 O O . GLY B 1 267 ? -20.703 -3.057 -7.762 1 93.75 267 GLY B O 1
ATOM 4855 N N . THR B 1 268 ? -21.953 -2.42 -6.055 1 96.06 268 THR B N 1
ATOM 4856 C CA . THR B 1 268 ? -22.094 -1.062 -6.57 1 96.06 268 THR B CA 1
ATOM 4857 C C . THR B 1 268 ? -20.859 -0.226 -6.23 1 96.06 268 THR B C 1
ATOM 4859 O O . THR B 1 268 ? -20.234 -0.42 -5.184 1 96.06 268 THR B O 1
ATOM 4862 N N . ILE B 1 269 ? -20.547 0.656 -7.195 1 97.25 269 ILE B N 1
ATOM 4863 C CA . ILE B 1 269 ? -19.469 1.629 -7.004 1 97.25 269 ILE B CA 1
ATOM 4864 C C . ILE B 1 269 ? -20.062 3.033 -6.914 1 97.25 269 ILE B C 1
ATOM 4866 O O . ILE B 1 269 ? -20.875 3.426 -7.75 1 97.25 269 ILE B O 1
ATOM 4870 N N . GLU B 1 270 ? -19.703 3.711 -5.855 1 97.06 270 GLU B N 1
ATOM 4871 C CA . GLU B 1 270 ? -20.156 5.094 -5.684 1 97.06 270 GLU B CA 1
ATOM 4872 C C . GLU B 1 270 ? -18.953 6.051 -5.641 1 97.06 270 GLU B C 1
ATOM 4874 O O . GLU B 1 270 ? -17.922 5.738 -5.047 1 97.06 270 GLU B O 1
ATOM 4879 N N . TYR B 1 271 ? -19.125 7.109 -6.309 1 95.94 271 TYR B N 1
ATOM 4880 C CA . TYR B 1 271 ? -18.188 8.219 -6.227 1 95.94 271 TYR B CA 1
ATOM 4881 C C . TYR B 1 271 ? -18.812 9.414 -5.512 1 95.94 271 TYR B C 1
ATOM 4883 O O . TYR B 1 271 ? -19.562 10.188 -6.117 1 95.94 271 TYR B O 1
ATOM 4891 N N . PRO B 1 272 ? -18.391 9.531 -4.273 1 94.31 272 PRO B N 1
ATOM 4892 C CA . PRO B 1 272 ? -19.016 10.609 -3.508 1 94.31 272 PRO B CA 1
ATOM 4893 C C . PRO B 1 272 ? -18.781 11.984 -4.129 1 94.31 272 PRO B C 1
ATOM 4895 O O . PRO B 1 272 ? -17.703 12.258 -4.645 1 94.31 272 PRO B O 1
ATOM 4898 N N . GLN B 1 273 ? -19.797 12.758 -4.203 1 88.56 273 GLN B N 1
ATOM 4899 C CA . GLN B 1 273 ? -19.656 14.148 -4.602 1 88.56 273 GLN B CA 1
ATOM 4900 C C . GLN B 1 273 ? -19.203 15.016 -3.428 1 88.56 273 GLN B C 1
ATOM 4902 O O . GLN B 1 273 ? -20 15.367 -2.557 1 88.56 273 GLN B O 1
ATOM 4907 N N . LEU B 1 274 ? -17.938 15.234 -3.469 1 86.31 274 LEU B N 1
ATOM 4908 C CA . LEU B 1 274 ? -17.359 15.984 -2.357 1 86.31 274 LEU B CA 1
ATOM 4909 C C . LEU B 1 274 ? -17.531 17.484 -2.568 1 86.31 274 LEU B C 1
ATOM 4911 O O . LEU B 1 274 ? -17.328 17.984 -3.674 1 86.31 274 LEU B O 1
ATOM 4915 N N . GLU B 1 275 ? -18.328 18.156 -1.842 1 76.5 275 GLU B N 1
ATOM 4916 C CA . GLU B 1 275 ? -18.531 19.609 -1.908 1 76.5 275 GLU B CA 1
ATOM 4917 C C . GLU B 1 275 ? -17.297 20.359 -1.425 1 76.5 275 GLU B C 1
ATOM 4919 O O . GLU B 1 275 ? -17.031 20.422 -0.222 1 76.5 275 GLU B O 1
ATOM 4924 N N . ARG B 1 276 ? -16.547 20.797 -2.391 1 78 276 ARG B N 1
ATOM 4925 C CA . ARG B 1 276 ? -15.367 21.562 -2.035 1 78 276 ARG B CA 1
ATOM 4926 C C . ARG B 1 276 ? -15.711 23.047 -1.821 1 78 276 ARG B C 1
ATOM 4928 O O . ARG B 1 276 ? -16.391 23.656 -2.654 1 78 276 ARG B O 1
ATOM 4935 N N . GLU B 1 277 ? -15.406 23.5 -0.669 1 74.31 277 GLU B N 1
ATOM 4936 C CA . GLU B 1 277 ? -15.703 24.906 -0.362 1 74.31 277 GLU B CA 1
ATOM 4937 C C . GLU B 1 277 ? -14.883 25.844 -1.24 1 74.31 277 GLU B C 1
ATOM 4939 O O . GLU B 1 277 ? -15.367 26.906 -1.637 1 74.31 277 GLU B O 1
ATOM 4944 N N . TYR B 1 278 ? -13.711 25.484 -1.485 1 79.88 278 TYR B N 1
ATOM 4945 C CA . TYR B 1 278 ? -12.742 26.25 -2.268 1 79.88 278 TYR B CA 1
ATOM 4946 C C . TYR B 1 278 ? -11.859 25.312 -3.096 1 79.88 278 TYR B C 1
ATOM 4948 O O . TYR B 1 278 ? -11.289 24.359 -2.57 1 79.88 278 TYR B O 1
ATOM 4956 N N . ASN B 1 279 ? -11.945 25.438 -4.406 1 74.38 279 ASN B N 1
ATOM 4957 C CA . ASN B 1 279 ? -11.203 24.547 -5.301 1 74.38 279 ASN B CA 1
ATOM 4958 C C . ASN B 1 279 ? -10.352 25.344 -6.293 1 74.38 279 ASN B C 1
ATOM 4960 O O . ASN B 1 279 ? -10.844 25.75 -7.344 1 74.38 279 ASN B O 1
ATOM 4964 N N . VAL B 1 280 ? -9.125 25.656 -5.875 1 73.06 280 VAL B N 1
ATOM 4965 C CA . VAL B 1 280 ? -8.195 26.359 -6.754 1 73.06 280 VAL B CA 1
ATOM 4966 C C . VAL B 1 280 ? -6.887 25.594 -6.844 1 73.06 280 VAL B C 1
ATOM 4968 O O . VAL B 1 280 ? -6.281 25.25 -5.82 1 73.06 280 VAL B O 1
ATOM 4971 N N . LYS B 1 281 ? -6.633 25.219 -8.023 1 69.44 281 LYS B N 1
ATOM 4972 C CA . LYS B 1 281 ? -5.32 24.625 -8.281 1 69.44 281 LYS B CA 1
ATOM 4973 C C . LYS B 1 281 ? -4.25 25.703 -8.422 1 69.44 281 LYS B C 1
ATOM 4975 O O . LYS B 1 281 ? -4.434 26.672 -9.164 1 69.44 281 LYS B O 1
ATOM 4980 N N . ASP B 1 282 ? -3.311 25.688 -7.516 1 64.88 282 ASP B N 1
ATOM 4981 C CA . ASP B 1 282 ? -2.225 26.672 -7.535 1 64.88 282 ASP B CA 1
ATOM 4982 C C . ASP B 1 282 ? -0.877 26 -7.281 1 64.88 282 ASP B C 1
ATOM 4984 O O . ASP B 1 282 ? -0.675 25.375 -6.234 1 64.88 282 ASP B O 1
ATOM 4988 N N . ASP B 1 283 ? -0.014 26.125 -8.203 1 64.69 283 ASP B N 1
ATOM 4989 C CA . ASP B 1 283 ? 1.301 25.5 -8.078 1 64.69 283 ASP B CA 1
ATOM 4990 C C . ASP B 1 283 ? 2.355 26.531 -7.66 1 64.69 283 ASP B C 1
ATOM 4992 O O . ASP B 1 283 ? 3.555 26.25 -7.738 1 64.69 283 ASP B O 1
ATOM 4996 N N . SER B 1 284 ? 1.888 27.688 -7.285 1 60.72 284 SER B N 1
ATOM 4997 C CA . SER B 1 284 ? 2.822 28.766 -7 1 60.72 284 SER B CA 1
ATOM 4998 C C . SER B 1 284 ? 3.641 28.469 -5.746 1 60.72 284 SER B C 1
ATOM 5000 O O . SER B 1 284 ? 4.715 29.047 -5.555 1 60.72 284 SER B O 1
ATOM 5002 N N . ALA B 1 285 ? 3.111 27.594 -4.852 1 68 285 ALA B N 1
ATOM 5003 C CA . ALA B 1 285 ? 3.809 27.312 -3.6 1 68 285 ALA B CA 1
ATOM 5004 C C . ALA B 1 285 ? 5.039 26.453 -3.84 1 68 285 ALA B C 1
ATOM 5006 O O . ALA B 1 285 ? 5.945 26.406 -3.006 1 68 285 ALA B O 1
ATOM 5007 N N . GLY B 1 286 ? 5.086 25.797 -4.969 1 58.62 286 GLY B N 1
ATOM 5008 C CA . GLY B 1 286 ? 6.242 24.984 -5.332 1 58.62 286 GLY B CA 1
ATOM 5009 C C . GLY B 1 286 ? 6.398 23.75 -4.477 1 58.62 286 GLY B C 1
ATOM 5010 O O . GLY B 1 286 ? 7.508 23.219 -4.328 1 58.62 286 GLY B O 1
ATOM 5011 N N . ILE B 1 287 ? 5.406 23.375 -3.729 1 67.5 287 ILE B N 1
ATOM 5012 C CA . ILE B 1 287 ? 5.449 22.203 -2.863 1 67.5 287 ILE B CA 1
ATOM 5013 C C . ILE B 1 287 ? 4.359 21.219 -3.271 1 67.5 287 ILE B C 1
ATOM 5015 O O . ILE B 1 287 ? 3.654 21.438 -4.258 1 67.5 287 ILE B O 1
ATOM 5019 N N . ASN B 1 288 ? 4.344 20.094 -2.688 1 60.25 288 ASN B N 1
ATOM 5020 C CA . ASN B 1 288 ? 3.418 19.016 -3.023 1 60.25 288 ASN B CA 1
ATOM 5021 C C . ASN B 1 288 ? 1.978 19.375 -2.684 1 60.25 288 ASN B C 1
ATOM 5023 O O . ASN B 1 288 ? 1.306 18.656 -1.941 1 60.25 288 ASN B O 1
ATOM 5027 N N . VAL B 1 289 ? 1.649 20.641 -2.92 1 66.69 289 VAL B N 1
ATOM 5028 C CA . VAL B 1 289 ? 0.287 21.125 -2.717 1 66.69 289 VAL B CA 1
ATOM 5029 C C . VAL B 1 289 ? -0.315 21.547 -4.051 1 66.69 289 VAL B C 1
ATOM 5031 O O . VAL B 1 289 ? 0.222 22.438 -4.727 1 66.69 289 VAL B O 1
ATOM 5034 N N . SER B 1 290 ? -1.338 20.797 -4.461 1 61.34 290 SER B N 1
ATOM 5035 C CA . SER B 1 290 ? -1.918 21.141 -5.754 1 61.34 290 SER B CA 1
ATOM 5036 C C . SER B 1 290 ? -3.309 21.75 -5.59 1 61.34 290 SER B C 1
ATOM 5038 O O . SER B 1 290 ? -3.82 22.391 -6.504 1 61.34 290 SER B O 1
ATOM 5040 N N . ASN B 1 291 ? -3.777 21.578 -4.375 1 76.5 291 ASN B N 1
ATOM 5041 C CA . ASN B 1 291 ? -5.129 22.078 -4.137 1 76.5 291 ASN B CA 1
ATOM 5042 C C . ASN B 1 291 ? -5.195 22.922 -2.873 1 76.5 291 ASN B C 1
ATOM 5044 O O . ASN B 1 291 ? -4.879 22.453 -1.78 1 76.5 291 ASN B O 1
ATOM 5048 N N . LEU B 1 292 ? -5.672 24.188 -2.934 1 85.75 292 LEU B N 1
ATOM 5049 C CA . LEU B 1 292 ? -5.73 25.125 -1.813 1 85.75 292 LEU B CA 1
ATOM 5050 C C . LEU B 1 292 ? -6.941 24.844 -0.931 1 85.75 292 LEU B C 1
ATOM 5052 O O . LEU B 1 292 ? -7.023 25.328 0.198 1 85.75 292 LEU B O 1
ATOM 5056 N N . GLY B 1 293 ? -7.762 24.031 -1.396 1 89.94 293 GLY B N 1
ATOM 5057 C CA . GLY B 1 293 ? -9.055 23.812 -0.761 1 89.94 293 GLY B CA 1
ATOM 5058 C C . GLY B 1 293 ? -8.938 23.438 0.704 1 89.94 293 GLY B C 1
ATOM 5059 O O . GLY B 1 293 ? -9.5 24.109 1.569 1 89.94 293 GLY B O 1
ATOM 5060 N N . PRO B 1 294 ? -8.18 22.438 0.969 1 93.75 294 PRO B N 1
ATOM 5061 C CA . PRO B 1 294 ? -8.086 22.016 2.367 1 93.75 294 PRO B CA 1
ATOM 5062 C C . PRO B 1 294 ? -7.461 23.078 3.268 1 93.75 294 PRO B C 1
ATOM 5064 O O . PRO B 1 294 ? -7.852 23.203 4.43 1 93.75 294 PRO B O 1
ATOM 5067 N N . TYR B 1 295 ? -6.562 23.844 2.775 1 95.31 295 TYR B N 1
ATOM 5068 C CA . TYR B 1 295 ? -5.922 24.906 3.547 1 95.31 295 TYR B CA 1
ATOM 5069 C C . TYR B 1 295 ? -6.879 26.062 3.785 1 95.31 295 TYR B C 1
ATOM 5071 O O . TYR B 1 295 ? -6.953 26.594 4.895 1 95.31 295 TYR B O 1
ATOM 5079 N N . TYR B 1 296 ? -7.57 26.391 2.748 1 95.69 296 TYR B N 1
ATOM 5080 C CA . TYR B 1 296 ? -8.641 27.375 2.896 1 95.69 296 TYR B CA 1
ATOM 5081 C C . TYR B 1 296 ? -9.617 26.953 3.986 1 95.69 296 TYR B C 1
ATOM 5083 O O . TYR B 1 296 ? -9.953 27.75 4.867 1 95.69 296 TYR B O 1
ATOM 5091 N N . THR B 1 297 ? -9.984 25.672 3.963 1 95.69 297 THR B N 1
ATOM 5092 C CA . THR B 1 297 ? -10.984 25.141 4.883 1 95.69 297 THR B CA 1
ATOM 5093 C C . THR B 1 297 ? -10.477 25.188 6.32 1 95.69 297 THR B C 1
ATOM 5095 O O . THR B 1 297 ? -11.195 25.594 7.23 1 95.69 297 THR B O 1
ATOM 5098 N N . GLU B 1 298 ? -9.266 24.766 6.547 1 97.19 298 GLU B N 1
ATOM 5099 C CA . GLU B 1 298 ? -8.734 24.734 7.906 1 97.19 298 GLU B CA 1
ATOM 5100 C C . GLU B 1 298 ? -8.523 26.141 8.453 1 97.19 298 GLU B C 1
ATOM 5102 O O . GLU B 1 298 ? -8.812 26.406 9.617 1 97.19 298 GLU B O 1
ATOM 5107 N N . ILE B 1 299 ? -8.07 27.047 7.613 1 97.81 299 ILE B N 1
ATOM 5108 C CA . ILE B 1 299 ? -7.844 28.422 8.031 1 97.81 299 ILE B CA 1
ATOM 5109 C C . ILE B 1 299 ? -9.18 29.094 8.312 1 97.81 299 ILE B C 1
ATOM 5111 O O . ILE B 1 299 ? -9.328 29.812 9.305 1 97.81 299 ILE B O 1
ATOM 5115 N N . LYS B 1 300 ? -10.156 28.891 7.449 1 97.69 300 LYS B N 1
ATOM 5116 C CA . LYS B 1 300 ? -11.5 29.422 7.66 1 97.69 300 LYS B CA 1
ATOM 5117 C C . LYS B 1 300 ? -12.062 28.969 9.008 1 97.69 300 LYS B C 1
ATOM 5119 O O . LYS B 1 300 ? -12.602 29.781 9.766 1 97.69 300 LYS B O 1
ATOM 5124 N N . TYR B 1 301 ? -11.93 27.703 9.273 1 97.81 301 TYR B N 1
ATOM 5125 C CA . TYR B 1 301 ? -12.406 27.156 10.539 1 97.81 301 TYR B CA 1
ATOM 5126 C C . TYR B 1 301 ? -11.781 27.891 11.727 1 97.81 301 TYR B C 1
ATOM 5128 O O . TYR B 1 301 ? -12.484 28.281 12.664 1 97.81 301 TYR B O 1
ATOM 5136 N N . PHE B 1 302 ? -10.492 28.078 11.695 1 98.5 302 PHE B N 1
ATOM 5137 C CA . PHE B 1 302 ? -9.781 28.75 12.766 1 98.5 302 PHE B CA 1
ATOM 5138 C C . PHE B 1 302 ? -10.312 30.172 12.945 1 98.5 302 PHE B C 1
ATOM 5140 O O . PHE B 1 302 ? -10.602 30.594 14.062 1 98.5 302 PHE B O 1
ATOM 5147 N N . ILE B 1 303 ? -10.461 30.938 11.836 1 98.12 303 ILE B N 1
ATOM 5148 C CA . ILE B 1 303 ? -10.93 32.312 11.852 1 98.12 303 ILE B CA 1
ATOM 5149 C C . ILE B 1 303 ? -12.352 32.375 12.422 1 98.12 303 ILE B C 1
ATOM 5151 O O . ILE B 1 303 ? -12.672 33.25 13.219 1 98.12 303 ILE B O 1
ATOM 5155 N N . GLU B 1 304 ? -13.117 31.406 12.039 1 98.06 304 GLU B N 1
ATOM 5156 C CA . GLU B 1 304 ? -14.484 31.344 12.547 1 98.06 304 GLU B CA 1
ATOM 5157 C C . GLU B 1 304 ? -14.508 31.094 14.055 1 98.06 304 GLU B C 1
ATOM 5159 O O . GLU B 1 304 ? -15.328 31.672 14.766 1 98.06 304 GLU B O 1
ATOM 5164 N N . CYS B 1 305 ? -13.664 30.203 14.523 1 98.06 305 CYS B N 1
ATOM 5165 C CA . CYS B 1 305 ? -13.57 29.969 15.961 1 98.06 305 CYS B CA 1
ATOM 5166 C C . CYS B 1 305 ? -13.227 31.25 16.703 1 98.06 305 CYS B C 1
ATOM 5168 O O . CYS B 1 305 ? -13.859 31.578 17.719 1 98.06 305 CYS B O 1
ATOM 5170 N N . LEU B 1 306 ? -12.258 32.031 16.188 1 97.62 306 LEU B N 1
ATOM 5171 C CA . LEU B 1 306 ? -11.836 33.281 16.828 1 97.62 306 LEU B CA 1
ATOM 5172 C C . LEU B 1 306 ? -12.961 34.312 16.812 1 97.62 306 LEU B C 1
ATOM 5174 O O . LEU B 1 306 ? -13.242 34.938 17.828 1 97.62 306 LEU B O 1
ATOM 5178 N N . ARG B 1 307 ? -13.555 34.406 15.664 1 96.75 307 ARG B N 1
ATOM 5179 C CA . ARG B 1 307 ? -14.625 35.375 15.477 1 96.75 307 ARG B CA 1
ATOM 5180 C C . ARG B 1 307 ? -15.781 35.125 16.438 1 96.75 307 ARG B C 1
ATOM 5182 O O . ARG B 1 307 ? -16.328 36.062 17.031 1 96.75 307 ARG B O 1
ATOM 5189 N N . ASP B 1 308 ? -16.094 33.875 16.609 1 96.75 308 ASP B N 1
ATOM 5190 C CA . ASP B 1 308 ? -17.281 33.5 17.359 1 96.75 308 ASP B CA 1
ATOM 5191 C C . ASP B 1 308 ? -16.938 33.25 18.828 1 96.75 308 ASP B C 1
ATOM 5193 O O . ASP B 1 308 ? -17.828 33 19.641 1 96.75 308 ASP B O 1
ATOM 5197 N N . GLY B 1 309 ? -15.742 33.312 19.156 1 95.44 309 GLY B N 1
ATOM 5198 C CA . GLY B 1 309 ? -15.32 33.031 20.516 1 95.44 309 GLY B CA 1
ATOM 5199 C C . GLY B 1 309 ? -15.469 31.578 20.922 1 95.44 309 GLY B C 1
ATOM 5200 O O . GLY B 1 309 ? -15.727 31.266 22.078 1 95.44 309 GLY B O 1
ATOM 5201 N N . ARG B 1 310 ? -15.422 30.688 19.938 1 96.44 310 ARG B N 1
ATOM 5202 C CA . ARG B 1 310 ? -15.516 29.25 20.172 1 96.44 310 ARG B CA 1
ATOM 5203 C C . ARG B 1 310 ? -14.141 28.625 20.328 1 96.44 310 ARG B C 1
ATOM 5205 O O . ARG B 1 310 ? -13.172 29.094 19.719 1 96.44 310 ARG B O 1
ATOM 5212 N N . GLU B 1 311 ? -14.078 27.594 21.078 1 96.88 311 GLU B N 1
ATOM 5213 C CA . GLU B 1 311 ? -12.828 26.859 21.234 1 96.88 311 GLU B CA 1
ATOM 5214 C C . GLU B 1 311 ? -12.477 26.078 19.969 1 96.88 311 GLU B C 1
ATOM 5216 O O . GLU B 1 311 ? -13.367 25.578 19.281 1 96.88 311 GLU B O 1
ATOM 5221 N N . VAL B 1 312 ? -11.234 26.062 19.703 1 97.94 312 VAL B N 1
ATOM 5222 C CA . VAL B 1 312 ? -10.766 25.219 18.609 1 97.94 312 VAL B CA 1
ATOM 5223 C C . VAL B 1 312 ? -10.922 23.75 18.969 1 97.94 312 VAL B C 1
ATOM 5225 O O . VAL B 1 312 ? -10.227 23.25 19.859 1 97.94 312 VAL B O 1
ATOM 5228 N N . GLU B 1 313 ? -11.773 23.109 18.25 1 97.12 313 GLU B N 1
ATOM 5229 C CA . GLU B 1 313 ? -12.047 21.703 18.562 1 97.12 313 GLU B CA 1
ATOM 5230 C C . GLU B 1 313 ? -11.406 20.781 17.531 1 97.12 313 GLU B C 1
ATOM 5232 O O . GLU B 1 313 ? -11.094 19.625 17.844 1 97.12 313 GLU B O 1
ATOM 5237 N N . VAL B 1 314 ? -11.297 21.281 16.328 1 96.62 314 VAL B N 1
ATOM 5238 C CA . VAL B 1 314 ? -10.664 20.516 15.258 1 96.62 314 VAL B CA 1
ATOM 5239 C C . VAL B 1 314 ? -9.18 20.859 15.188 1 96.62 314 VAL B C 1
ATOM 5241 O O . VAL B 1 314 ? -8.805 21.953 14.781 1 96.62 314 VAL B O 1
ATOM 5244 N N . ALA B 1 315 ? -8.273 20.031 15.648 1 98.19 315 ALA B N 1
ATOM 5245 C CA . ALA B 1 315 ? -6.816 20.094 15.625 1 98.19 315 ALA B CA 1
ATOM 5246 C C . ALA B 1 315 ? -6.297 21.078 16.672 1 98.19 315 ALA B C 1
ATOM 5248 O O . ALA B 1 315 ? -5.488 21.953 16.359 1 98.19 315 ALA B O 1
ATOM 5249 N N . PRO B 1 316 ? -6.793 21.016 17.859 1 98.56 316 PRO B N 1
ATOM 5250 C CA . PRO B 1 316 ? -6.25 21.875 18.922 1 98.56 316 PRO B CA 1
ATOM 5251 C C . PRO B 1 316 ? -4.801 21.531 19.266 1 98.56 316 PRO B C 1
ATOM 5253 O O . PRO B 1 316 ? -4.309 20.469 18.906 1 98.56 316 PRO B O 1
ATOM 5256 N N . LEU B 1 317 ? -4.156 22.422 19.938 1 98.75 317 LEU B N 1
ATOM 5257 C CA . LEU B 1 317 ? -2.754 22.281 20.312 1 98.75 317 LEU B CA 1
ATOM 5258 C C . LEU B 1 317 ? -2.512 20.938 21.016 1 98.75 317 LEU B C 1
ATOM 5260 O O . LEU B 1 317 ? -1.563 20.234 20.672 1 98.75 317 LEU B O 1
ATOM 5264 N N . GLU B 1 318 ? -3.395 20.562 21.969 1 98.5 318 GLU B N 1
ATOM 5265 C CA . GLU B 1 318 ? -3.223 19.359 22.781 1 98.5 318 GLU B CA 1
ATOM 5266 C C . GLU B 1 318 ? -3.193 18.094 21.906 1 98.5 318 GLU B C 1
ATOM 5268 O O . GLU B 1 318 ? -2.391 17.188 22.141 1 98.5 318 GLU B O 1
ATOM 5273 N N . GLU B 1 319 ? -4.043 18.047 20.891 1 98.62 319 GLU B N 1
ATOM 5274 C CA . GLU B 1 319 ? -4.094 16.891 20.016 1 98.62 319 GLU B CA 1
ATOM 5275 C C . GLU B 1 319 ? -2.867 16.828 19.109 1 98.62 319 GLU B C 1
ATOM 5277 O O . GLU B 1 319 ? -2.361 15.742 18.828 1 98.62 319 GLU B O 1
ATOM 5282 N N . GLY B 1 320 ? -2.449 18.031 18.609 1 98.75 320 GLY B N 1
ATOM 5283 C CA . GLY B 1 320 ? -1.211 18.062 17.844 1 98.75 320 GLY B CA 1
ATOM 5284 C C . GLY B 1 320 ? -0.017 17.547 18.625 1 98.75 320 GLY B C 1
ATOM 5285 O O . GLY B 1 320 ? 0.824 16.828 18.078 1 98.75 320 GLY B O 1
ATOM 5286 N N . ILE B 1 321 ? 0.014 17.875 19.906 1 98.81 321 ILE B N 1
ATOM 5287 C CA . ILE B 1 321 ? 1.106 17.469 20.781 1 98.81 321 ILE B CA 1
ATOM 5288 C C . ILE B 1 321 ? 1.041 15.961 21.016 1 98.81 321 ILE B C 1
ATOM 5290 O O . ILE B 1 321 ? 2.07 15.281 21.016 1 98.81 321 ILE B O 1
ATOM 5294 N N . LYS B 1 322 ? -0.143 15.414 21.234 1 98.81 322 LYS B N 1
ATOM 5295 C CA . LYS B 1 322 ? -0.283 13.969 21.391 1 98.81 322 LYS B CA 1
ATOM 5296 C C . LYS B 1 322 ? 0.24 13.234 20.156 1 98.81 322 LYS B C 1
ATOM 5298 O O . LYS B 1 322 ? 0.883 12.188 20.281 1 98.81 322 LYS B O 1
ATOM 5303 N N . SER B 1 323 ? -0.042 13.75 19 1 98.81 323 SER B N 1
ATOM 5304 C CA . SER B 1 323 ? 0.45 13.133 17.766 1 98.81 323 SER B CA 1
ATOM 5305 C C . SER B 1 323 ? 1.972 13.188 17.688 1 98.81 323 SER B C 1
ATOM 5307 O O . SER B 1 323 ? 2.617 12.227 17.281 1 98.81 323 SER B O 1
ATOM 5309 N N . VAL B 1 324 ? 2.543 14.336 18.094 1 98.81 324 VAL B N 1
ATOM 5310 C CA . VAL B 1 324 ? 3.996 14.484 18.109 1 98.81 324 VAL B CA 1
ATOM 5311 C C . VAL B 1 324 ? 4.609 13.484 19.094 1 98.81 324 VAL B C 1
ATOM 5313 O O . VAL B 1 324 ? 5.602 12.828 18.781 1 98.81 324 VAL B O 1
ATOM 5316 N N . ARG B 1 325 ? 3.99 13.375 20.281 1 98.75 325 ARG B N 1
ATOM 5317 C CA . ARG B 1 325 ? 4.492 12.445 21.281 1 98.75 325 ARG B CA 1
ATOM 5318 C C . ARG B 1 325 ? 4.508 11.016 20.75 1 98.75 325 ARG B C 1
ATOM 5320 O O . ARG B 1 325 ? 5.504 10.305 20.891 1 98.75 325 ARG B O 1
ATOM 5327 N N . GLN B 1 326 ? 3.426 10.602 20.141 1 98.81 326 GLN B N 1
ATOM 5328 C CA . GLN B 1 326 ? 3.379 9.289 19.516 1 98.81 326 GLN B CA 1
ATOM 5329 C C . GLN B 1 326 ? 4.426 9.164 18.422 1 98.81 326 GLN B C 1
ATOM 5331 O O . GLN B 1 326 ? 5.109 8.141 18.312 1 98.81 326 GLN B O 1
ATOM 5336 N N . GLY B 1 327 ? 4.551 10.164 17.609 1 98.75 327 GLY B N 1
ATOM 5337 C CA . GLY B 1 327 ? 5.543 10.18 16.547 1 98.75 327 GLY B CA 1
ATOM 5338 C C . GLY B 1 327 ? 6.969 10.062 17.062 1 98.75 327 GLY B C 1
ATOM 5339 O O . GLY B 1 327 ? 7.793 9.375 16.453 1 98.75 327 GLY B O 1
ATOM 5340 N N . ILE B 1 328 ? 7.266 10.766 18.141 1 98.56 328 ILE B N 1
ATOM 5341 C CA . ILE B 1 328 ? 8.594 10.711 18.734 1 98.56 328 ILE B CA 1
ATOM 5342 C C . ILE B 1 328 ? 8.906 9.281 19.188 1 98.56 328 ILE B C 1
ATOM 5344 O O . ILE B 1 328 ? 10.016 8.789 18.984 1 98.56 328 ILE B O 1
ATOM 5348 N N . GLU B 1 329 ? 7.93 8.641 19.797 1 98.69 329 GLU B N 1
ATOM 5349 C CA . GLU B 1 329 ? 8.117 7.258 20.203 1 98.69 329 GLU B CA 1
ATOM 5350 C C . GLU B 1 329 ? 8.344 6.348 19 1 98.69 329 GLU B C 1
ATOM 5352 O O . GLU B 1 329 ? 9.227 5.484 19.016 1 98.69 329 GLU B O 1
ATOM 5357 N N . GLU B 1 330 ? 7.594 6.512 17.953 1 98.75 330 GLU B N 1
ATOM 5358 C CA . GLU B 1 330 ? 7.766 5.734 16.734 1 98.75 330 GLU B CA 1
ATOM 5359 C C . GLU B 1 330 ? 9.125 5.992 16.109 1 98.75 330 GLU B C 1
ATOM 5361 O O . GLU B 1 330 ? 9.766 5.066 15.594 1 98.75 330 GLU B O 1
ATOM 5366 N N . TRP B 1 331 ? 9.508 7.254 16.156 1 98.56 331 TRP B N 1
ATOM 5367 C CA . TRP B 1 331 ? 10.812 7.66 15.648 1 98.56 331 TRP B CA 1
ATOM 5368 C C . TRP B 1 331 ? 11.938 6.965 16.406 1 98.56 331 TRP B C 1
ATOM 5370 O O . TRP B 1 331 ? 12.867 6.43 15.789 1 98.56 331 TRP B O 1
ATOM 5380 N N . ARG B 1 332 ? 11.844 6.98 17.688 1 98.12 332 ARG B N 1
ATOM 5381 C CA . ARG B 1 332 ? 12.828 6.305 18.516 1 98.12 332 ARG B CA 1
ATOM 5382 C C . ARG B 1 332 ? 12.906 4.82 18.188 1 98.12 332 ARG B C 1
ATOM 5384 O O . ARG B 1 332 ? 14 4.27 18.016 1 98.12 332 ARG B O 1
ATOM 5391 N N . ARG B 1 333 ? 11.781 4.16 18.078 1 98.5 333 ARG B N 1
ATOM 5392 C CA . ARG B 1 333 ? 11.727 2.742 17.734 1 98.5 333 ARG B CA 1
ATOM 5393 C C . ARG B 1 333 ? 12.281 2.486 16.344 1 98.5 333 ARG B C 1
ATOM 5395 O O . ARG B 1 333 ? 12.906 1.449 16.094 1 98.5 333 ARG B O 1
ATOM 5402 N N . ALA B 1 334 ? 12.008 3.361 15.422 1 98.44 334 ALA B N 1
ATOM 5403 C CA . ALA B 1 334 ? 12.531 3.246 14.062 1 98.44 334 ALA B CA 1
ATOM 5404 C C . ALA B 1 334 ? 14.055 3.287 14.055 1 98.44 334 ALA B C 1
ATOM 5406 O O . ALA B 1 334 ? 14.703 2.492 13.367 1 98.44 334 ALA B O 1
ATOM 5407 N N . LYS B 1 335 ? 14.625 4.242 14.812 1 97.88 335 LYS B N 1
ATOM 5408 C CA . LYS B 1 335 ? 16.078 4.348 14.922 1 97.88 335 LYS B CA 1
ATOM 5409 C C . LYS B 1 335 ? 16.672 3.078 15.523 1 97.88 335 LYS B C 1
ATOM 5411 O O . LYS B 1 335 ? 17.703 2.594 15.062 1 97.88 335 LYS B O 1
ATOM 5416 N N . GLU B 1 336 ? 16.031 2.59 16.578 1 98 336 GLU B N 1
ATOM 5417 C CA . GLU B 1 336 ? 16.484 1.338 17.172 1 98 336 GLU B CA 1
ATOM 5418 C C . GLU B 1 336 ? 16.422 0.188 16.172 1 98 336 GLU B C 1
ATOM 5420 O O . GLU B 1 336 ? 17.328 -0.643 16.125 1 98 336 GLU B O 1
ATOM 5425 N N . TYR B 1 337 ? 15.383 0.133 15.414 1 97.94 337 TYR B N 1
ATOM 5426 C CA . TYR B 1 337 ? 15.195 -0.914 14.414 1 97.94 337 TYR B CA 1
ATOM 5427 C C . TYR B 1 337 ? 16.328 -0.892 13.391 1 97.94 337 TYR B C 1
ATOM 5429 O O . TYR B 1 337 ? 16.906 -1.934 13.07 1 97.94 337 TYR B O 1
ATOM 5437 N N . VAL B 1 338 ? 16.625 0.26 12.852 1 97 338 VAL B N 1
ATOM 5438 C CA . VAL B 1 338 ? 17.641 0.41 11.812 1 97 338 VAL B CA 1
ATOM 5439 C C . VAL B 1 338 ? 19.016 0.062 12.383 1 97 338 VAL B C 1
ATOM 5441 O O . VAL B 1 338 ? 19.844 -0.532 11.688 1 97 338 VAL B O 1
ATOM 5444 N N . LYS B 1 339 ? 19.25 0.421 13.625 1 94.62 339 LYS B N 1
ATOM 5445 C CA . LYS B 1 339 ? 20.547 0.143 14.266 1 94.62 339 LYS B CA 1
ATOM 5446 C C . LYS B 1 339 ? 20.75 -1.357 14.438 1 94.62 339 LYS B C 1
ATOM 5448 O O . LYS B 1 339 ? 21.891 -1.843 14.367 1 94.62 339 LYS B O 1
ATOM 5453 N N . ARG B 1 340 ? 19.688 -2.066 14.641 1 89.5 340 ARG B N 1
ATOM 5454 C CA . ARG B 1 340 ? 19.781 -3.51 14.852 1 89.5 340 ARG B CA 1
ATOM 5455 C C . ARG B 1 340 ? 20.016 -4.238 13.531 1 89.5 340 ARG B C 1
ATOM 5457 O O . ARG B 1 340 ? 20.438 -5.395 13.523 1 89.5 340 ARG B O 1
ATOM 5464 N N . LYS B 1 341 ? 19.688 -3.684 12.438 1 82.75 341 LYS B N 1
ATOM 5465 C CA . LYS B 1 341 ? 19.812 -4.312 11.125 1 82.75 341 LYS B CA 1
ATOM 5466 C C . LYS B 1 341 ? 21.188 -4.066 10.523 1 82.75 341 LYS B C 1
ATOM 5468 O O . LYS B 1 341 ? 21.719 -4.914 9.805 1 82.75 341 LYS B O 1
#

Foldseek 3Di:
DEEEEEDQALVNVLLLVLQLVCVVVDVYAHQEYEDLDVVSQVVSCVSPVNHHYYNHLLVVLVPDDGQAYEAPDFQQCQLVSLLSNLQSLHAYEYEFLNHQDPVSLVSNVVSCVVSVHFYFYPLLCCLDLLLVVVLVCCVVCVQHHWQEKEKEKDAAAPCPDDVSLQVVCNRHVHLLRNPVLSVLLSCCVRQNDFPDKDWEFDADPVLGTFKIWMWTHRPNYIYIYITGHHPGNPDHIWIWMWIDHPFWIWTATPPDPQGIWIQGPVGDIDRDDRDFPAFDQDCPSVDNDGTSRSVSRVVVLVVVCSVVVHHDDDRTSVSSSVSSVVSVVSSVNNSVNNVVD/DEEEEEDQALVNVLLLVLQLVCVVVDVYAHQEYEDLDVVSQVVSCVSPVNHHYYNHLLVVLVPDDGQAYEAPDFQQCQLVSLLSNLQSLHAYEYEFLNHQDPVSLVSNVVSCVVSVHFYFYPLLCCLDLLLVVVLVCCVVCVQHHWQEKEKEKDAAAPCPDDVSLQVVCNRHVHLLRNPVLSVLLSCCVRQNDFPDKDWEFDADPVLGTFKIWMWTHRPNYIYIYITGHHPGNPDHIWIWMWIDHPFWIWTATPVDPQGIWIQGPVGDIDRDDRDQPAFDQDCPSVDNDGTSRSVSRVVVLVVVCSVVVHHDDDRTSVSSSVSSVVSVVSSVNNSVNNVVD